Protein AF-A0A9J7LN53-F1 (afdb_monomer_lite)

Organism: Branchiostoma floridae (NCBI:txid7739)

InterPro domains:
  IPR006917 SOUL heme-binding protein [PF04832] (27-201)
  IPR006917 SOUL heme-binding protein [PF04832] (215-385)
  IPR006917 SOUL heme-binding protein [PTHR11220] (207-385)
  IPR011256 Regulatory factor, effector binding domain superfamily [G3DSA:3.20.80.10] (26-212)
  IPR011256 Regulatory factor, effector binding domain superfamily [G3DSA:3.20.80.10] (214-391)
  IPR011256 Regulatory factor, effector binding domain superfamily [SSF55136] (23-202)
  IPR011256 Regulatory factor, effector binding domain superfamily [SSF55136] (213-385)

pLDDT: mean 87.82, std 12.93, range [29.88, 98.69]

Foldseek 3Di:
DDDDDPPPDDPLDDDQQQDPVRLCVVFPDFDWDFPDDDVSWTWIFGAWFKKKKFKDWFFFQQDDDPGNVLVVVLQCQQFQVSDHFDFGDDWKKKFALVSLPDGDGGTIIMIIGGGGPVQGPPHGHHPDPRIGMDTGRGFTWIKRKDAADPDDRSVVVSSNLVVVVVVCVVVVQAFDNGIKMKIWGDDPPDDRRNTMIMIITTRPPPPLPDPPFPHADFRWDFPDDDPQWTKTWTAKFKKKKFKDKDLFPVVRQVVGVVLVVVQLCQQFPVSHHFDFGFWFKKKWFPDADPPNITTIMTITTGDPVCPVPPGHGPDPRMGMDTGHIFIWTKDKDDDDPTVVVLVVSVVSSVVVCVVVVFAWDRRIKMKTWRDDPPDHDPTIIMIIITGDPDPD

Radius of gyration: 25.48 Å; chains: 1; bounding box: 59×55×87 Å

Sequence (392 aa):
MRATGLYHRSILSEKIVDPVSEKCKRIECPAYKTIKEHDGFEERRIFPGTWVCKKSTGCSATQTSAAFMSLFYYISGSNSKNVKIDMTAPVIRKVRPADLDREGCDKEIKTCFWLPEKHQEDPPQPTEDGVFLYKSRGPVAYVLTYSGGEMGRDEEFVQRAKEFMSKLDGQGLKYKREYVKSVGYDGPGVPDSERVREIWLIKPEESQQPDWCNLECPGFDTESTTDDYEVRKYESTKWVSTKISSANYGIASMRGFWKLFAYIGGANEDGVKIEMTQPVLIKIPEETTWWFWKEYTVSFMLPREHWDNPPMPTNDDVYIDNMPAMTAYVKVYGGWANGWNTNSHRQGVEQKLAEEGRSFEDSFYFSAAYNAPFEMTNRRNEVWVLESNGRK

Structure (mmCIF, N/CA/C/O backbone):
data_AF-A0A9J7LN53-F1
#
_entry.id   AF-A0A9J7LN53-F1
#
loop_
_atom_site.group_PDB
_atom_site.id
_atom_site.type_symbol
_atom_site.label_atom_id
_atom_site.label_alt_id
_atom_site.label_comp_id
_atom_site.label_asym_id
_atom_site.label_entity_id
_atom_site.label_seq_id
_atom_site.pdbx_PDB_ins_code
_atom_site.Cartn_x
_atom_site.Cartn_y
_atom_site.Cartn_z
_atom_site.occupancy
_atom_site.B_iso_or_equiv
_atom_site.auth_seq_id
_atom_site.auth_comp_id
_atom_site.auth_asym_id
_atom_site.auth_atom_id
_atom_site.pdbx_PDB_model_num
ATOM 1 N N . MET A 1 1 ? -18.765 31.670 -47.401 1.00 35.34 1 MET A N 1
ATOM 2 C CA . MET A 1 1 ? -17.911 30.510 -47.734 1.00 35.34 1 MET A CA 1
ATOM 3 C C . MET A 1 1 ? -17.234 30.034 -46.459 1.00 35.34 1 MET A C 1
ATOM 5 O O . MET A 1 1 ? -16.837 30.859 -45.654 1.00 35.34 1 MET A O 1
ATOM 9 N N . ARG A 1 2 ? -17.258 28.711 -46.285 1.00 33.81 2 ARG A N 1
ATOM 10 C CA . ARG A 1 2 ? -16.854 27.842 -45.166 1.00 33.81 2 ARG A CA 1
ATOM 11 C C . ARG A 1 2 ? -15.821 28.379 -44.160 1.00 33.81 2 ARG A C 1
ATOM 13 O O . ARG A 1 2 ? -14.689 28.671 -44.521 1.00 33.81 2 ARG A O 1
ATOM 20 N N . ALA A 1 3 ? -16.218 28.350 -42.886 1.00 31.81 3 ALA A N 1
ATOM 21 C CA . ALA A 1 3 ? -15.323 28.288 -41.739 1.00 31.81 3 ALA A CA 1
ATOM 22 C C . ALA A 1 3 ? -14.626 26.916 -41.709 1.00 31.81 3 ALA A C 1
ATOM 24 O O . ALA A 1 3 ? -15.285 25.875 -41.710 1.00 31.81 3 ALA A O 1
ATOM 25 N N . THR A 1 4 ? -13.298 26.912 -41.715 1.00 36.56 4 THR A N 1
ATOM 26 C CA . THR A 1 4 ? -12.462 25.724 -41.523 1.00 36.56 4 THR A CA 1
ATOM 27 C C . THR A 1 4 ? -12.361 25.418 -40.032 1.00 36.56 4 THR A C 1
ATOM 29 O O . THR A 1 4 ? -11.499 25.949 -39.337 1.00 36.56 4 THR A O 1
ATOM 32 N N . GLY A 1 5 ? -13.266 24.575 -39.532 1.00 33.75 5 GLY A N 1
ATOM 33 C CA . GLY A 1 5 ? -13.099 23.922 -38.238 1.00 33.75 5 GLY A CA 1
ATOM 34 C C . GLY A 1 5 ? -12.007 22.861 -38.345 1.00 33.75 5 GLY A C 1
ATOM 35 O O . GLY A 1 5 ? -12.202 21.835 -38.995 1.00 33.75 5 GLY A O 1
ATOM 36 N N . LEU A 1 6 ? -10.851 23.116 -37.734 1.00 35.72 6 LEU A N 1
ATOM 37 C CA . LEU A 1 6 ? -9.850 22.090 -37.457 1.00 35.72 6 LEU A CA 1
ATOM 38 C C . LEU A 1 6 ? -10.443 21.152 -36.399 1.00 35.72 6 LEU A C 1
ATOM 40 O O . LEU A 1 6 ? -10.500 21.491 -35.219 1.00 35.72 6 LEU A O 1
ATOM 44 N N . TYR A 1 7 ? -10.933 19.990 -36.826 1.00 35.47 7 TYR A N 1
ATOM 45 C CA . TYR A 1 7 ? -11.257 18.897 -35.915 1.00 35.47 7 TYR A CA 1
ATOM 46 C C . TYR A 1 7 ? -9.950 18.416 -35.281 1.00 35.47 7 TYR A C 1
ATOM 48 O O . TYR A 1 7 ? -9.153 17.743 -35.933 1.00 35.47 7 TYR A O 1
ATOM 56 N N . HIS A 1 8 ? -9.711 18.770 -34.020 1.00 42.41 8 HIS A N 1
ATOM 57 C CA . HIS A 1 8 ? -8.644 18.159 -33.238 1.00 42.41 8 HIS A CA 1
ATOM 58 C C . HIS A 1 8 ? -9.072 16.716 -32.940 1.00 42.41 8 HIS A C 1
ATOM 60 O O . HIS A 1 8 ? -9.954 16.466 -32.117 1.00 42.41 8 HIS A O 1
ATOM 66 N N . ARG A 1 9 ? -8.545 15.763 -33.712 1.00 49.88 9 ARG A N 1
ATOM 67 C CA . ARG A 1 9 ? -8.791 14.333 -33.512 1.00 49.88 9 ARG A CA 1
ATOM 68 C C . ARG A 1 9 ? -8.020 13.927 -32.256 1.00 49.88 9 ARG A C 1
ATOM 70 O O . ARG A 1 9 ? -6.805 14.075 -32.237 1.00 49.88 9 ARG A O 1
ATOM 77 N N . SER A 1 10 ? -8.721 13.489 -31.209 1.00 55.09 10 SER A N 1
ATOM 78 C CA . SER A 1 10 ? -8.069 13.052 -29.967 1.00 55.09 10 SER A CA 1
ATOM 79 C C . SER A 1 10 ? -7.094 11.918 -30.270 1.00 55.09 10 SER A C 1
ATOM 81 O O . SER A 1 10 ? -7.477 10.930 -30.898 1.00 55.09 10 SER A O 1
ATOM 83 N N . ILE A 1 11 ? -5.850 12.053 -29.810 1.00 63.91 11 ILE A N 1
ATOM 84 C CA . ILE A 1 11 ? -4.816 11.024 -29.988 1.00 63.91 11 ILE A CA 1
ATOM 85 C C . ILE A 1 11 ? -4.993 9.857 -29.009 1.00 63.91 11 ILE A C 1
ATOM 87 O O . ILE A 1 11 ? -4.294 8.858 -29.101 1.00 63.91 11 ILE A O 1
ATOM 91 N N . LEU A 1 12 ? -5.952 9.932 -28.081 1.00 59.44 12 LEU A N 1
ATOM 92 C CA . LEU A 1 12 ? -6.197 8.899 -27.069 1.00 59.44 12 LEU A CA 1
ATOM 93 C C . LEU A 1 12 ? -6.731 7.576 -27.647 1.00 59.44 12 LEU A C 1
ATOM 95 O O . LEU A 1 12 ? -6.686 6.564 -26.955 1.00 59.44 12 LEU A O 1
ATOM 99 N N . SER A 1 13 ? -7.241 7.565 -28.884 1.00 58.22 13 SER A N 1
ATOM 100 C CA . SER A 1 13 ? -7.798 6.366 -29.519 1.00 58.22 13 SER A CA 1
ATOM 101 C C . SER A 1 13 ? -6.908 5.863 -30.656 1.00 58.22 13 SER A C 1
ATOM 103 O O . SER A 1 13 ? -7.073 6.263 -31.811 1.00 58.22 13 SER A O 1
ATOM 105 N N . GLU A 1 14 ? -6.000 4.945 -30.343 1.00 65.00 14 GLU A N 1
ATOM 106 C CA . GLU A 1 14 ? -5.187 4.242 -31.336 1.00 65.00 14 GLU A CA 1
ATOM 107 C C . GLU A 1 14 ? -5.197 2.734 -31.095 1.00 65.00 14 GLU A C 1
ATOM 109 O O . GLU A 1 14 ? -5.513 2.243 -30.010 1.00 65.00 14 GLU A O 1
ATOM 114 N N . LYS A 1 15 ? -4.884 1.975 -32.147 1.00 70.69 15 LYS A N 1
ATOM 115 C CA . LYS A 1 15 ? -4.800 0.520 -32.070 1.00 70.69 15 LYS A CA 1
ATOM 116 C C . LYS A 1 15 ? -3.584 0.135 -31.226 1.00 70.69 15 LYS A C 1
ATOM 118 O O . LYS A 1 15 ? -2.456 0.403 -31.621 1.00 70.69 15 LYS A O 1
ATOM 123 N N . ILE A 1 16 ? -3.818 -0.553 -30.113 1.00 80.88 16 ILE A N 1
ATOM 124 C CA . ILE A 1 16 ? -2.745 -1.096 -29.276 1.00 80.88 16 ILE A CA 1
ATOM 125 C C . ILE A 1 16 ? -2.108 -2.283 -30.010 1.00 80.88 16 ILE A C 1
ATOM 127 O O . ILE A 1 16 ? -2.759 -3.295 -30.287 1.00 80.88 16 ILE A O 1
ATOM 131 N N . VAL A 1 17 ? -0.833 -2.136 -30.355 1.00 77.62 17 VAL A N 1
ATOM 132 C CA . VAL A 1 17 ? -0.005 -3.171 -30.977 1.00 77.62 17 VAL A CA 1
ATOM 133 C C . VAL A 1 17 ? 0.626 -3.962 -29.838 1.00 77.62 17 VAL A C 1
ATOM 135 O O . VAL A 1 17 ? 1.479 -3.423 -29.159 1.00 77.62 17 VAL A O 1
ATOM 138 N N . ASP A 1 18 ? 0.198 -5.208 -29.613 1.00 80.38 18 ASP A N 1
ATOM 139 C CA . ASP A 1 18 ? 0.663 -6.092 -28.521 1.00 80.38 18 ASP A CA 1
ATOM 140 C C . ASP A 1 18 ? 0.228 -5.676 -27.091 1.00 80.38 18 ASP A C 1
ATOM 142 O O . ASP A 1 18 ? 1.028 -5.154 -26.315 1.00 80.38 18 ASP A O 1
ATOM 146 N N . PRO A 1 19 ? -1.038 -5.922 -26.699 1.00 87.12 19 PRO A N 1
ATOM 147 C CA . PRO A 1 19 ? -1.568 -5.539 -25.389 1.00 87.12 19 PRO A CA 1
ATOM 148 C C . PRO A 1 19 ? -0.692 -5.978 -24.209 1.00 87.12 19 PRO A C 1
ATOM 150 O O . PRO A 1 19 ? -0.125 -7.073 -24.208 1.00 87.12 19 PRO A O 1
ATOM 153 N N . VAL A 1 20 ? -0.648 -5.160 -23.151 1.00 90.69 20 VAL A N 1
ATOM 154 C CA . VAL A 1 20 ? 0.135 -5.447 -21.933 1.00 90.69 20 VAL A CA 1
ATOM 155 C C . VAL A 1 20 ? -0.192 -6.827 -21.354 1.00 90.69 20 VAL A C 1
ATOM 157 O O . VAL A 1 20 ? 0.715 -7.533 -20.926 1.00 90.69 20 VAL A O 1
ATOM 160 N N . SER A 1 21 ? -1.455 -7.258 -21.408 1.00 87.38 21 SER A N 1
ATOM 161 C CA . SER A 1 21 ? -1.883 -8.594 -20.972 1.00 87.38 21 SER A CA 1
ATOM 162 C C . SER A 1 21 ? -1.197 -9.741 -21.727 1.00 87.38 21 SER A C 1
ATOM 164 O O . SER A 1 21 ? -0.860 -10.749 -21.115 1.00 87.38 21 SER A O 1
ATOM 166 N N . GLU A 1 22 ? -0.947 -9.603 -23.031 1.00 90.00 22 GLU A N 1
ATOM 167 C CA . GLU A 1 22 ? -0.221 -10.604 -23.824 1.00 90.00 22 GLU A CA 1
ATOM 168 C C . GLU A 1 22 ? 1.289 -10.506 -23.611 1.00 90.00 22 GLU A C 1
ATOM 170 O O . GLU A 1 22 ? 1.983 -11.523 -23.527 1.00 90.00 22 GLU A O 1
ATOM 175 N N . LYS A 1 23 ? 1.811 -9.285 -23.475 1.00 89.69 23 LYS A N 1
ATOM 176 C CA . LYS A 1 23 ? 3.234 -9.048 -23.229 1.00 89.69 23 LYS A CA 1
ATOM 177 C C . LYS A 1 23 ? 3.680 -9.612 -21.882 1.00 89.69 23 LYS A C 1
ATOM 179 O O . LYS A 1 23 ? 4.701 -10.294 -21.818 1.00 89.69 23 LYS A O 1
ATOM 184 N N . CYS A 1 24 ? 2.874 -9.423 -20.843 1.00 92.06 24 CYS A N 1
ATOM 185 C CA . CYS A 1 24 ? 3.153 -9.916 -19.497 1.00 92.06 24 CYS A CA 1
ATOM 186 C C . CYS A 1 24 ? 3.037 -11.446 -19.347 1.00 92.06 24 CYS A C 1
ATOM 188 O O . CYS A 1 24 ? 3.348 -11.983 -18.291 1.00 92.06 24 CYS A O 1
ATOM 190 N N . LYS A 1 25 ? 2.653 -12.177 -20.408 1.00 91.19 25 LYS A N 1
ATOM 191 C CA . LYS A 1 25 ? 2.827 -13.642 -20.479 1.00 91.19 25 LYS A CA 1
ATOM 192 C C . LYS A 1 25 ? 4.251 -14.053 -20.865 1.00 91.19 25 LYS A C 1
ATOM 194 O O . LYS A 1 25 ? 4.625 -15.203 -20.669 1.00 91.19 25 LYS A O 1
ATOM 199 N N . ARG A 1 26 ? 5.023 -13.146 -21.478 1.00 91.69 26 ARG A N 1
ATOM 200 C CA . ARG A 1 26 ? 6.372 -13.404 -22.020 1.00 91.69 26 ARG A CA 1
ATOM 201 C C . ARG A 1 26 ? 7.488 -12.792 -21.179 1.00 91.69 26 ARG A C 1
ATOM 203 O O . ARG A 1 26 ? 8.620 -13.257 -21.252 1.00 91.69 26 ARG A O 1
ATOM 210 N N . ILE A 1 27 ? 7.180 -11.747 -20.419 1.00 92.50 27 ILE A N 1
ATOM 211 C CA . ILE A 1 27 ? 8.081 -11.106 -19.465 1.00 92.50 27 ILE A CA 1
ATOM 212 C C . ILE A 1 27 ? 7.314 -10.866 -18.172 1.00 92.50 27 ILE A C 1
ATOM 214 O O . ILE A 1 27 ? 6.129 -10.544 -18.216 1.00 92.50 27 ILE A O 1
ATOM 218 N N . GLU A 1 28 ? 7.970 -11.036 -17.031 1.00 95.25 28 GLU A N 1
ATOM 219 C CA . GLU A 1 28 ? 7.301 -10.838 -15.752 1.00 95.25 28 GLU A CA 1
ATOM 220 C C . GLU A 1 28 ? 6.900 -9.369 -15.564 1.00 95.25 28 GLU A C 1
ATOM 222 O O . GLU A 1 28 ? 7.672 -8.460 -15.886 1.00 95.25 28 GLU A O 1
ATOM 227 N N . CYS A 1 29 ? 5.693 -9.159 -15.039 1.00 95.50 29 CYS A N 1
ATOM 228 C CA . CYS A 1 29 ? 5.101 -7.856 -14.778 1.00 95.50 29 CYS A CA 1
ATOM 229 C C . CYS A 1 29 ? 4.449 -7.814 -13.394 1.00 95.50 29 CYS A C 1
ATOM 231 O O . CYS A 1 29 ? 4.006 -8.857 -12.910 1.00 95.50 29 CYS A O 1
ATOM 233 N N . PRO A 1 30 ? 4.269 -6.619 -12.799 1.00 94.44 30 PRO A N 1
ATOM 234 C CA . PRO A 1 30 ? 3.370 -6.470 -11.666 1.00 94.44 30 PRO A CA 1
ATOM 235 C C . PRO A 1 30 ? 1.952 -6.888 -12.070 1.00 94.44 30 PRO A C 1
ATOM 237 O O . PRO A 1 30 ? 1.407 -6.400 -13.067 1.00 94.44 30 PRO A O 1
ATOM 240 N N . ALA A 1 31 ? 1.355 -7.777 -11.279 1.00 90.06 31 ALA A N 1
ATOM 241 C CA . ALA A 1 31 ? -0.037 -8.165 -11.445 1.00 90.06 31 ALA A CA 1
ATOM 242 C C . ALA A 1 31 ? -0.969 -6.961 -11.227 1.00 90.06 31 ALA A C 1
ATOM 244 O O . ALA A 1 31 ? -0.657 -6.018 -10.493 1.00 90.06 31 ALA A O 1
ATOM 245 N N . TYR A 1 32 ? -2.127 -6.985 -11.880 1.00 93.50 32 TYR A N 1
ATOM 246 C CA . TYR A 1 32 ? -3.158 -5.972 -11.700 1.00 93.50 32 TYR A CA 1
ATOM 247 C C . TYR A 1 32 ? -4.553 -6.556 -11.909 1.00 93.50 32 TYR A C 1
ATOM 249 O O . TYR A 1 32 ? -4.729 -7.577 -12.573 1.00 93.50 32 TYR A O 1
ATOM 257 N N . LYS A 1 33 ? -5.555 -5.854 -11.380 1.00 88.31 33 LYS A N 1
ATOM 258 C CA . LYS A 1 33 ? -6.977 -6.106 -11.625 1.00 88.31 33 LYS A CA 1
ATOM 259 C C . LYS A 1 33 ? -7.622 -4.847 -12.195 1.00 88.31 33 LYS A C 1
ATOM 261 O O . LYS A 1 33 ? -7.527 -3.780 -11.585 1.00 88.31 33 LYS A O 1
ATOM 266 N N . THR A 1 34 ? -8.296 -4.958 -13.336 1.00 90.56 34 THR A N 1
ATOM 267 C CA . THR A 1 34 ? -9.123 -3.865 -13.867 1.00 90.56 34 THR A CA 1
ATOM 268 C C . THR A 1 34 ? -10.363 -3.709 -12.985 1.00 90.56 34 THR A C 1
ATOM 270 O O . THR A 1 34 ? -11.106 -4.663 -12.760 1.00 90.56 34 THR A O 1
ATOM 273 N N . ILE A 1 35 ? -10.540 -2.512 -12.427 1.00 90.38 35 ILE A N 1
ATOM 274 C CA . ILE A 1 35 ? -11.685 -2.127 -11.592 1.00 90.38 35 ILE A CA 1
ATOM 275 C C . ILE A 1 35 ? -12.820 -1.643 -12.488 1.00 90.38 35 ILE A C 1
ATOM 277 O O . ILE A 1 35 ? -13.973 -2.024 -12.295 1.00 90.38 35 ILE A O 1
ATOM 281 N N . LYS A 1 36 ? -12.493 -0.777 -13.452 1.00 90.12 36 LYS A N 1
ATOM 282 C CA . LYS A 1 36 ? -13.475 -0.141 -14.323 1.00 90.12 36 LYS A CA 1
ATOM 283 C C . LYS A 1 36 ? -12.860 0.224 -15.665 1.00 90.12 36 LYS A C 1
ATOM 285 O O . LYS A 1 36 ? -11.775 0.795 -15.721 1.00 90.12 36 LYS A O 1
ATOM 290 N N . GLU A 1 37 ? -13.584 -0.056 -16.739 1.00 93.50 37 GLU A N 1
ATOM 291 C CA . GLU A 1 37 ? -13.250 0.448 -18.068 1.00 93.50 37 GLU A CA 1
ATOM 292 C C . GLU A 1 37 ? -13.911 1.811 -18.285 1.00 93.50 37 GLU A C 1
ATOM 294 O O . GLU A 1 37 ? -15.090 2.015 -17.979 1.00 93.50 37 GLU A O 1
ATOM 299 N N . HIS A 1 38 ? -13.136 2.755 -18.804 1.00 92.25 38 HIS A N 1
ATOM 300 C CA . HIS A 1 38 ? -13.616 4.046 -19.267 1.00 92.25 38 HIS A CA 1
ATOM 301 C C . HIS A 1 38 ? -13.418 4.130 -20.778 1.00 92.25 38 HIS A C 1
ATOM 303 O O . HIS A 1 38 ? -12.642 3.385 -21.374 1.00 92.25 38 HIS A O 1
ATOM 309 N N . ASP A 1 39 ? -14.090 5.085 -21.414 1.00 88.81 39 ASP A N 1
ATOM 310 C CA . ASP A 1 39 ? -13.802 5.397 -22.808 1.00 88.81 39 ASP A CA 1
ATOM 311 C C . ASP A 1 39 ? -12.325 5.822 -22.958 1.00 88.81 39 ASP A C 1
ATOM 313 O O . ASP A 1 39 ? -11.923 6.894 -22.498 1.00 88.81 39 ASP A O 1
ATOM 317 N N . GLY A 1 40 ? -11.505 4.970 -23.578 1.00 87.69 40 GLY A N 1
ATOM 318 C CA . GLY A 1 40 ? -10.098 5.228 -23.898 1.00 87.69 40 GLY A CA 1
ATOM 319 C C . GLY A 1 40 ? -9.084 5.095 -22.752 1.00 87.69 40 GLY A C 1
ATOM 320 O O . GLY A 1 40 ? -7.935 5.468 -22.957 1.00 87.69 40 GLY A O 1
ATOM 321 N N . PHE A 1 41 ? -9.459 4.610 -21.564 1.00 94.81 41 PHE A N 1
ATOM 322 C CA . PHE A 1 41 ? -8.514 4.287 -20.480 1.00 94.81 41 PHE A CA 1
ATOM 323 C C . PHE A 1 41 ? -9.136 3.317 -19.466 1.00 94.81 41 PHE A C 1
ATOM 325 O O . PHE A 1 41 ? -10.345 3.103 -19.455 1.00 94.81 41 PHE A O 1
ATOM 332 N N . GLU A 1 42 ? -8.323 2.761 -18.573 1.00 95.69 42 GLU A N 1
ATOM 333 C CA . GLU A 1 42 ? -8.780 1.835 -17.532 1.00 95.69 42 GLU A CA 1
ATOM 334 C C . GLU A 1 42 ? -8.483 2.363 -16.127 1.00 95.69 42 GLU A C 1
ATOM 336 O O . GLU A 1 42 ? -7.450 2.980 -15.889 1.00 95.69 42 GLU A O 1
ATOM 341 N N . GLU A 1 43 ? -9.356 2.082 -15.166 1.00 95.19 43 GLU A N 1
ATOM 342 C CA . GLU A 1 43 ? -9.050 2.155 -13.739 1.00 95.19 43 GLU A CA 1
ATOM 343 C C . GLU A 1 43 ? -8.570 0.771 -13.282 1.00 95.19 43 GLU A C 1
ATOM 345 O O . GLU A 1 43 ? -9.317 -0.207 -13.358 1.00 95.19 43 GLU A O 1
ATOM 350 N N . ARG A 1 44 ? -7.321 0.669 -12.818 1.00 95.12 44 ARG A N 1
ATOM 351 C CA . ARG A 1 44 ? -6.680 -0.595 -12.419 1.00 95.12 44 ARG A CA 1
ATOM 352 C C . ARG A 1 44 ? -6.178 -0.530 -10.978 1.00 95.12 44 ARG A C 1
ATOM 354 O O . ARG A 1 44 ? -5.550 0.452 -10.583 1.00 95.12 44 ARG A O 1
ATOM 361 N N . ARG A 1 45 ? -6.380 -1.603 -10.207 1.00 89.38 45 ARG A N 1
ATOM 362 C CA . ARG A 1 45 ? -5.619 -1.892 -8.980 1.00 89.38 45 ARG A CA 1
ATOM 363 C C . ARG A 1 45 ? -4.328 -2.582 -9.394 1.00 89.38 45 ARG A C 1
ATOM 365 O O . ARG A 1 45 ? -4.377 -3.717 -9.859 1.00 89.38 45 ARG A O 1
ATOM 372 N N . ILE A 1 46 ? -3.194 -1.913 -9.227 1.00 91.88 46 ILE A N 1
ATOM 373 C CA . ILE A 1 46 ? -1.879 -2.549 -9.369 1.00 91.88 46 ILE A CA 1
ATOM 374 C C . ILE A 1 46 ? -1.582 -3.280 -8.064 1.00 91.88 46 ILE A C 1
ATOM 376 O O . ILE A 1 46 ? -1.857 -2.729 -7.002 1.00 91.88 46 ILE A O 1
ATOM 380 N N . PHE A 1 47 ? -1.059 -4.500 -8.110 1.00 86.62 47 PHE A N 1
ATOM 381 C CA . PHE A 1 47 ? -0.797 -5.260 -6.889 1.00 86.62 47 PHE A CA 1
ATOM 382 C C . PHE A 1 47 ? 0.468 -4.759 -6.167 1.00 86.62 47 PHE A C 1
ATOM 384 O O . PHE A 1 47 ? 1.332 -4.122 -6.790 1.00 86.62 47 PHE A O 1
ATOM 391 N N . PRO A 1 48 ? 0.557 -4.949 -4.837 1.00 83.25 48 PRO A N 1
ATOM 392 C CA . PRO A 1 48 ? 1.745 -4.604 -4.067 1.00 83.25 48 PRO A CA 1
ATOM 393 C C . PRO A 1 48 ? 3.000 -5.320 -4.572 1.00 83.25 48 PRO A C 1
ATOM 395 O O . PRO A 1 48 ? 2.928 -6.362 -5.211 1.00 83.25 48 PRO A O 1
ATOM 398 N N . GLY A 1 49 ? 4.161 -4.751 -4.257 1.00 84.19 49 GLY A N 1
ATOM 399 C CA . GLY A 1 49 ? 5.444 -5.417 -4.467 1.00 84.19 49 GLY A CA 1
ATOM 400 C C . GLY A 1 49 ? 6.620 -4.461 -4.579 1.00 84.19 49 GLY A C 1
ATOM 401 O O . GLY A 1 49 ? 6.483 -3.233 -4.547 1.00 84.19 49 GLY A O 1
ATOM 402 N N . THR A 1 50 ? 7.804 -5.037 -4.672 1.00 90.38 50 THR A N 1
ATOM 403 C CA . THR A 1 50 ? 9.089 -4.375 -4.549 1.00 90.38 50 THR A CA 1
ATOM 404 C C . THR A 1 50 ? 9.619 -3.919 -5.903 1.00 90.38 50 THR A C 1
ATOM 406 O O . THR A 1 50 ? 9.717 -4.665 -6.874 1.00 90.38 50 THR A O 1
ATOM 409 N N . TRP A 1 51 ? 10.017 -2.653 -5.932 1.00 96.06 51 TRP A N 1
ATOM 410 C CA . TRP A 1 51 ? 10.709 -2.010 -7.036 1.00 96.06 51 TRP A CA 1
ATOM 411 C C . TRP A 1 51 ? 12.120 -1.635 -6.599 1.00 96.06 51 TRP A C 1
ATOM 413 O O . TRP A 1 51 ? 12.339 -1.286 -5.439 1.00 96.06 51 TRP A O 1
ATOM 423 N N . VAL A 1 52 ? 13.061 -1.595 -7.535 1.00 97.06 52 VAL A N 1
ATOM 424 C CA . VAL A 1 52 ? 14.357 -0.936 -7.331 1.00 97.06 52 VAL A CA 1
ATOM 425 C C . VAL A 1 52 ? 14.365 0.383 -8.089 1.00 97.06 52 VAL A C 1
ATOM 427 O O . VAL A 1 52 ? 14.012 0.437 -9.266 1.00 97.06 52 VAL A O 1
ATOM 430 N N . CYS A 1 53 ? 14.703 1.472 -7.403 1.00 95.00 53 CYS A N 1
ATOM 431 C CA . CYS A 1 53 ? 14.530 2.827 -7.908 1.00 95.00 53 CYS A CA 1
ATOM 432 C C . CYS A 1 53 ? 15.783 3.682 -7.729 1.00 95.00 53 CYS A C 1
ATOM 434 O O . CYS A 1 53 ? 16.552 3.498 -6.790 1.00 95.00 53 CYS A O 1
ATOM 436 N N . LYS A 1 54 ? 15.933 4.687 -8.594 1.00 93.56 54 LYS A N 1
ATOM 437 C CA . LYS A 1 54 ? 16.924 5.756 -8.443 1.00 93.56 54 LYS A CA 1
ATOM 438 C C . LYS A 1 54 ? 16.367 7.082 -8.944 1.00 93.56 54 LYS A C 1
ATOM 440 O O . LYS A 1 54 ? 15.642 7.137 -9.943 1.00 93.56 54 LYS A O 1
ATOM 445 N N . LYS A 1 55 ? 16.695 8.157 -8.228 1.00 92.00 55 LYS A N 1
ATOM 446 C CA . LYS A 1 55 ? 16.445 9.530 -8.674 1.00 92.00 55 LYS A CA 1
ATOM 447 C C . LYS A 1 55 ? 17.605 10.015 -9.538 1.00 92.00 55 LYS A C 1
ATOM 449 O O . LYS A 1 55 ? 18.762 9.715 -9.261 1.00 92.00 55 LYS A O 1
ATOM 454 N N . SER A 1 56 ? 17.283 10.775 -10.570 1.00 92.06 56 SER A N 1
ATOM 455 C CA . SER A 1 56 ? 18.252 11.420 -11.452 1.00 92.06 56 SER A CA 1
ATOM 456 C C . SER A 1 56 ? 17.702 12.737 -11.962 1.00 92.06 56 SER A C 1
ATOM 458 O O . SER A 1 56 ? 16.498 12.978 -11.898 1.00 92.06 56 SER A O 1
ATOM 460 N N . THR A 1 57 ? 18.587 13.537 -12.528 1.00 91.25 57 THR A N 1
ATOM 461 C CA . THR A 1 57 ? 18.244 14.768 -13.223 1.00 91.25 57 THR A CA 1
ATOM 462 C C . THR A 1 57 ? 18.352 14.536 -14.733 1.00 91.25 57 THR A C 1
ATOM 464 O O . THR A 1 57 ? 19.287 13.863 -15.172 1.00 91.25 57 THR A O 1
ATOM 467 N N . GLY A 1 58 ? 17.402 15.028 -15.532 1.00 87.38 58 GLY A N 1
ATOM 468 C CA . GLY A 1 58 ? 17.436 14.856 -16.988 1.00 87.38 58 GLY A CA 1
ATOM 469 C C . GLY A 1 58 ? 16.483 15.762 -17.768 1.00 87.38 58 GLY A C 1
ATOM 470 O O . GLY A 1 58 ? 15.761 16.574 -17.196 1.00 87.38 58 GLY A O 1
ATOM 471 N N . CYS A 1 59 ? 16.489 15.613 -19.095 1.00 87.56 59 CYS A N 1
ATOM 472 C CA . CYS A 1 59 ? 15.695 16.438 -20.019 1.00 87.56 59 CYS A CA 1
ATOM 473 C C . CYS A 1 59 ? 14.259 15.937 -20.212 1.00 87.56 59 CYS A C 1
ATOM 475 O O . CYS A 1 59 ? 13.342 16.730 -20.417 1.00 87.56 59 CYS A O 1
ATOM 477 N N . SER A 1 60 ? 14.058 14.618 -20.161 1.00 82.50 60 SER A N 1
ATOM 478 C CA . SER A 1 60 ? 12.793 13.988 -20.537 1.00 82.50 60 SER A CA 1
ATOM 479 C C . SER A 1 60 ? 12.565 12.676 -19.791 1.00 82.50 60 SER A C 1
ATOM 481 O O . SER A 1 60 ? 13.486 11.880 -19.594 1.00 82.50 60 SER A O 1
ATOM 483 N N . ALA A 1 61 ? 11.303 12.424 -19.435 1.00 79.94 61 ALA A N 1
ATOM 484 C CA . ALA A 1 61 ? 10.852 11.179 -18.819 1.00 79.94 61 ALA A CA 1
ATOM 485 C C . ALA A 1 61 ? 10.723 10.010 -19.813 1.00 79.94 61 ALA A C 1
ATOM 487 O O . ALA A 1 61 ? 10.378 8.910 -19.395 1.00 79.94 61 ALA A O 1
ATOM 488 N N . THR A 1 62 ? 10.995 10.211 -21.104 1.00 75.50 62 THR A N 1
ATOM 489 C CA . THR A 1 62 ? 10.936 9.155 -22.131 1.00 75.50 62 THR A CA 1
ATOM 490 C C . THR A 1 62 ? 12.321 8.682 -22.583 1.00 75.50 62 THR A C 1
ATOM 492 O O . THR A 1 62 ? 12.439 7.701 -23.323 1.00 75.50 62 THR A O 1
ATOM 495 N N . GLN A 1 63 ? 13.382 9.338 -22.106 1.00 77.38 63 GLN A N 1
ATOM 496 C CA . GLN A 1 63 ? 14.765 9.044 -22.470 1.00 77.38 63 GLN A CA 1
ATOM 497 C C . GLN A 1 63 ? 15.457 8.109 -21.466 1.00 77.38 63 GLN A C 1
ATOM 499 O O . GLN A 1 63 ? 15.065 7.964 -20.301 1.00 77.38 63 GLN A O 1
ATOM 504 N N . THR A 1 64 ? 16.514 7.443 -21.934 1.00 73.69 64 THR A N 1
ATOM 505 C CA . THR A 1 64 ? 17.416 6.670 -21.075 1.00 73.69 64 THR A CA 1
ATOM 506 C C . THR A 1 64 ? 18.213 7.630 -20.197 1.00 73.69 64 THR A C 1
ATOM 508 O O . THR A 1 64 ? 18.759 8.612 -20.691 1.00 73.69 64 THR A O 1
ATOM 511 N N . SER A 1 65 ? 18.275 7.354 -18.897 1.00 76.62 65 SER A N 1
ATOM 512 C CA . SER A 1 65 ? 18.920 8.213 -17.901 1.00 76.62 65 SER A CA 1
ATOM 513 C C . SER A 1 65 ? 20.088 7.498 -17.223 1.00 76.62 65 SER A C 1
ATOM 515 O O . SER A 1 65 ? 20.177 6.270 -17.250 1.00 76.62 65 SER A O 1
ATOM 517 N N . ALA A 1 66 ? 20.951 8.255 -16.540 1.00 83.69 66 ALA A N 1
ATOM 518 C CA . ALA A 1 66 ? 21.967 7.679 -15.656 1.00 83.69 66 ALA A CA 1
ATOM 519 C C . ALA A 1 66 ? 21.347 6.730 -14.610 1.00 83.69 66 ALA A C 1
ATOM 521 O O . ALA A 1 66 ? 21.919 5.686 -14.312 1.00 83.69 66 ALA A O 1
ATOM 522 N N . ALA A 1 67 ? 20.131 7.035 -14.128 1.00 90.00 67 ALA A N 1
ATOM 523 C CA . ALA A 1 67 ? 19.395 6.141 -13.238 1.00 90.00 67 ALA A CA 1
ATOM 524 C C . ALA A 1 67 ? 19.116 4.776 -13.878 1.00 90.00 67 ALA A C 1
ATOM 526 O O . ALA A 1 67 ? 19.274 3.768 -13.203 1.00 90.00 67 ALA A O 1
ATOM 527 N N . PHE A 1 68 ? 18.758 4.716 -15.166 1.00 92.75 68 PHE A N 1
ATOM 528 C CA . PHE A 1 68 ? 18.559 3.435 -15.852 1.00 92.75 68 PHE A CA 1
ATOM 529 C C . PHE A 1 68 ? 19.818 2.561 -15.790 1.00 92.75 68 PHE A C 1
ATOM 531 O O . PHE A 1 68 ? 19.716 1.381 -15.474 1.00 92.75 68 PHE A O 1
ATOM 538 N N . MET A 1 69 ? 20.998 3.139 -16.038 1.00 92.94 69 MET A N 1
ATOM 539 C CA . MET A 1 69 ? 22.256 2.386 -16.006 1.00 92.94 69 MET A CA 1
ATOM 540 C C . MET A 1 69 ? 22.605 1.888 -14.602 1.00 92.94 69 MET A C 1
ATOM 542 O O . MET A 1 69 ? 22.979 0.729 -14.462 1.00 92.94 69 MET A O 1
ATOM 546 N N . SER A 1 70 ? 22.414 2.702 -13.560 1.00 95.69 70 SER A N 1
ATOM 547 C CA . SER A 1 70 ? 22.597 2.251 -12.170 1.00 95.69 70 SER A CA 1
ATOM 548 C C . SER A 1 70 ? 21.688 1.069 -11.820 1.00 95.69 70 SER A C 1
ATOM 550 O O . SER A 1 70 ? 22.128 0.083 -11.234 1.00 95.69 70 SER A O 1
ATOM 552 N N . LEU A 1 71 ? 20.412 1.130 -12.220 1.00 96.81 71 LEU A N 1
ATOM 553 C CA . LEU A 1 71 ? 19.469 0.030 -11.994 1.00 96.81 71 LEU A CA 1
ATOM 554 C C . LEU A 1 71 ? 19.827 -1.209 -12.826 1.00 96.81 71 LEU A C 1
ATOM 556 O O . LEU A 1 71 ? 19.685 -2.332 -12.348 1.00 96.81 71 LEU A O 1
ATOM 560 N N . PHE A 1 72 ? 20.340 -1.014 -14.042 1.00 95.44 72 PHE A N 1
ATOM 561 C CA . PHE A 1 72 ? 20.843 -2.098 -14.880 1.00 95.44 72 PHE A CA 1
ATOM 562 C C . PHE A 1 72 ? 22.060 -2.798 -14.252 1.00 95.44 72 PHE A C 1
ATOM 564 O O . PHE A 1 72 ? 22.122 -4.028 -14.248 1.00 95.44 72 PHE A O 1
ATOM 571 N N . TYR A 1 73 ? 23.005 -2.052 -13.670 1.00 97.06 73 TYR A N 1
ATOM 572 C CA . TYR A 1 73 ? 24.133 -2.641 -12.942 1.00 97.06 73 TYR A CA 1
ATOM 573 C C . TYR A 1 73 ? 23.675 -3.405 -11.700 1.00 97.06 73 TYR A C 1
ATOM 575 O O . TYR A 1 73 ? 24.144 -4.521 -11.471 1.00 97.06 73 TYR A O 1
ATOM 583 N N . TYR A 1 74 ? 22.707 -2.863 -10.956 1.00 97.94 74 TYR A N 1
ATOM 584 C CA . TYR A 1 74 ? 22.103 -3.552 -9.817 1.00 97.94 74 TYR A CA 1
ATOM 585 C C . TYR A 1 74 ? 21.565 -4.941 -10.202 1.00 97.94 74 TYR A C 1
ATOM 587 O O . TYR A 1 74 ? 21.957 -5.934 -9.584 1.00 97.94 74 TYR A O 1
ATOM 595 N N . ILE A 1 75 ? 20.743 -5.042 -11.256 1.00 97.19 75 ILE A N 1
ATOM 596 C CA . ILE A 1 75 ? 20.217 -6.343 -11.714 1.00 97.19 75 ILE A CA 1
ATOM 597 C C . ILE A 1 75 ? 21.289 -7.217 -12.384 1.00 97.19 75 ILE A C 1
ATOM 599 O O . ILE A 1 75 ? 21.146 -8.433 -12.448 1.00 97.19 75 ILE A O 1
ATOM 603 N N . SER A 1 76 ? 22.402 -6.633 -12.833 1.00 97.56 76 SER A N 1
ATOM 604 C CA . SER A 1 76 ? 23.524 -7.368 -13.435 1.00 97.56 76 SER A CA 1
ATOM 605 C C . SER A 1 76 ? 24.501 -7.966 -12.416 1.00 97.56 76 SER A C 1
ATOM 607 O O . SER A 1 76 ? 25.437 -8.660 -12.821 1.00 97.56 76 SER A O 1
ATOM 609 N N . GLY A 1 77 ? 24.296 -7.726 -11.117 1.00 96.81 77 GLY A N 1
ATOM 610 C CA . GLY A 1 77 ? 25.122 -8.284 -10.043 1.00 96.81 77 GLY A CA 1
ATOM 611 C C . GLY A 1 77 ? 25.782 -7.261 -9.125 1.00 96.81 77 GLY A C 1
ATOM 612 O O . GLY A 1 77 ? 26.392 -7.665 -8.143 1.00 96.81 77 GLY A O 1
ATOM 613 N N . SER A 1 78 ? 25.653 -5.955 -9.375 1.00 97.19 78 SER A N 1
ATOM 614 C CA . SER A 1 78 ? 26.146 -4.908 -8.464 1.00 97.19 78 SER A CA 1
ATOM 615 C C . SER A 1 78 ? 25.169 -4.685 -7.305 1.00 97.19 78 SER A C 1
ATOM 617 O O . SER A 1 78 ? 24.506 -3.654 -7.190 1.00 97.19 78 SER A O 1
ATOM 619 N N . ASN A 1 79 ? 25.036 -5.711 -6.471 1.00 97.94 79 ASN A N 1
ATOM 620 C CA . ASN A 1 79 ? 24.181 -5.741 -5.294 1.00 97.94 79 ASN A CA 1
ATOM 621 C C . ASN A 1 79 ? 24.847 -6.554 -4.175 1.00 97.94 79 ASN A C 1
ATOM 623 O O . ASN A 1 79 ? 25.820 -7.270 -4.407 1.00 97.94 79 ASN A O 1
ATOM 627 N N . SER A 1 80 ? 24.320 -6.470 -2.954 1.00 97.31 80 SER A N 1
ATOM 628 C CA . SER A 1 80 ? 24.952 -7.031 -1.752 1.00 97.31 80 SER A CA 1
ATOM 629 C C . SER A 1 80 ? 25.168 -8.545 -1.786 1.00 97.31 80 SER A C 1
ATOM 631 O O . SER A 1 80 ? 25.964 -9.063 -1.005 1.00 97.31 80 SER A O 1
ATOM 633 N N . LYS A 1 81 ? 24.469 -9.260 -2.676 1.00 97.25 81 LYS A N 1
ATOM 634 C CA . LYS A 1 81 ? 24.575 -10.715 -2.840 1.00 97.25 81 LYS A CA 1
ATOM 635 C C . LYS A 1 81 ? 25.403 -11.115 -4.071 1.00 97.25 81 LYS A C 1
ATOM 637 O O . LYS A 1 81 ? 25.629 -12.302 -4.267 1.00 97.25 81 LYS A O 1
ATOM 642 N N . ASN A 1 82 ? 25.876 -10.162 -4.882 1.00 97.56 82 ASN A N 1
ATOM 643 C CA . ASN A 1 82 ? 26.578 -10.399 -6.152 1.00 97.56 82 ASN A CA 1
ATOM 644 C C . ASN A 1 82 ? 25.813 -11.321 -7.125 1.00 97.56 82 ASN A C 1
ATOM 646 O O . ASN A 1 82 ? 26.415 -12.111 -7.853 1.00 97.56 82 ASN A O 1
ATOM 650 N N . VAL A 1 83 ? 24.477 -11.253 -7.128 1.00 97.38 83 VAL A N 1
ATOM 651 C CA . VAL A 1 83 ? 23.623 -12.126 -7.954 1.00 97.38 83 VAL A CA 1
ATOM 652 C C . VAL A 1 83 ? 22.993 -11.369 -9.112 1.00 97.38 83 VAL A C 1
ATOM 654 O O . VAL A 1 83 ? 22.575 -10.223 -8.959 1.00 97.38 83 VAL A O 1
ATOM 657 N N . LYS A 1 84 ? 22.876 -12.027 -10.266 1.00 98.00 84 LYS A N 1
ATOM 658 C CA . LYS A 1 84 ? 22.081 -11.514 -11.385 1.00 98.00 84 LYS A CA 1
ATOM 659 C C . LYS A 1 84 ? 20.592 -11.701 -11.098 1.00 98.00 84 LYS A C 1
ATOM 661 O O . LYS A 1 84 ? 20.195 -12.745 -10.584 1.00 98.00 84 LYS A O 1
ATOM 666 N N . ILE A 1 85 ? 19.807 -10.690 -11.442 1.00 97.56 85 ILE A N 1
ATOM 667 C CA . ILE A 1 85 ? 18.352 -10.640 -11.312 1.00 97.56 85 ILE A CA 1
ATOM 668 C C . ILE A 1 85 ? 17.774 -10.578 -12.725 1.00 97.56 85 ILE A C 1
ATOM 670 O O . ILE A 1 85 ? 18.240 -9.790 -13.552 1.00 97.56 85 ILE A O 1
ATOM 674 N N . ASP A 1 86 ? 16.768 -11.407 -12.997 1.00 95.19 86 ASP A N 1
ATOM 675 C CA . ASP A 1 86 ? 16.111 -11.430 -14.300 1.00 95.19 86 ASP A CA 1
ATOM 676 C C . ASP A 1 86 ? 15.425 -10.090 -14.588 1.00 95.19 86 ASP A C 1
ATOM 678 O O . ASP A 1 86 ? 14.821 -9.463 -13.714 1.00 95.19 86 ASP A O 1
ATOM 682 N N . MET A 1 87 ? 15.547 -9.632 -15.832 1.00 92.38 87 MET A N 1
ATOM 683 C CA . MET A 1 87 ? 14.940 -8.378 -16.262 1.00 92.38 87 MET A CA 1
ATOM 684 C C . MET A 1 87 ? 13.432 -8.560 -16.442 1.00 92.38 87 MET A C 1
ATOM 686 O O . MET A 1 87 ? 12.983 -9.476 -17.128 1.00 92.38 87 MET A O 1
ATOM 690 N N . THR A 1 88 ? 12.66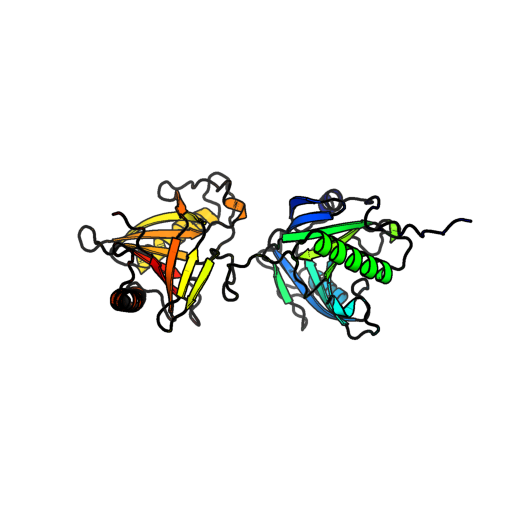5 -7.643 -15.865 1.00 95.19 88 THR A N 1
ATOM 691 C CA . THR A 1 88 ? 11.199 -7.619 -15.890 1.00 95.19 88 THR A CA 1
ATOM 692 C C . THR A 1 88 ? 10.691 -6.375 -16.624 1.00 95.19 88 THR A C 1
ATOM 694 O O . THR A 1 88 ? 11.465 -5.498 -17.026 1.00 95.19 88 THR A O 1
ATOM 697 N N . ALA A 1 89 ? 9.376 -6.279 -16.785 1.00 94.94 89 ALA A N 1
ATOM 698 C CA . ALA A 1 89 ? 8.689 -5.072 -17.219 1.00 94.94 89 ALA A CA 1
ATOM 699 C C . ALA A 1 89 ? 7.670 -4.625 -16.151 1.00 94.94 89 ALA A C 1
ATOM 701 O O . ALA A 1 89 ? 7.279 -5.414 -15.299 1.00 94.94 89 ALA A O 1
ATOM 702 N N . PRO A 1 90 ? 7.189 -3.373 -16.177 1.00 95.94 90 PRO A N 1
ATOM 703 C CA . PRO A 1 90 ? 7.675 -2.254 -16.973 1.00 95.94 90 PRO A CA 1
ATOM 704 C C . PRO A 1 90 ? 8.830 -1.495 -16.304 1.00 95.94 90 PRO A C 1
ATOM 706 O O . PRO A 1 90 ? 9.082 -1.598 -15.104 1.00 95.94 90 PRO A O 1
ATOM 709 N N . VAL A 1 91 ? 9.466 -0.617 -17.080 1.00 94.19 91 VAL A N 1
ATOM 710 C CA . VAL A 1 91 ? 10.273 0.484 -16.545 1.00 94.19 91 VAL A CA 1
ATOM 711 C C . VAL A 1 91 ? 9.371 1.692 -16.313 1.00 94.19 91 VAL A C 1
ATOM 713 O O . VAL A 1 91 ? 8.803 2.239 -17.262 1.00 94.19 91 VAL A O 1
ATOM 716 N N . ILE A 1 92 ? 9.288 2.150 -15.064 1.00 95.19 92 ILE A N 1
ATOM 717 C CA . ILE A 1 92 ? 8.490 3.320 -14.680 1.00 95.19 92 ILE A CA 1
ATOM 718 C C . ILE A 1 92 ? 9.393 4.534 -14.497 1.00 95.19 92 ILE A C 1
ATOM 720 O O . ILE A 1 92 ? 10.398 4.474 -13.788 1.00 95.19 92 ILE A O 1
ATOM 724 N N . ARG A 1 93 ? 8.998 5.666 -15.078 1.00 94.75 93 ARG A N 1
ATOM 725 C CA . ARG A 1 93 ? 9.613 6.979 -14.860 1.00 94.75 93 ARG A CA 1
ATOM 726 C C . ARG A 1 93 ? 8.568 7.957 -14.344 1.00 94.75 93 ARG A C 1
ATOM 728 O O . ARG A 1 93 ? 7.540 8.172 -14.976 1.00 94.75 93 ARG A O 1
ATOM 735 N N . LYS A 1 94 ? 8.832 8.542 -13.180 1.00 93.44 94 LYS A N 1
ATOM 736 C CA . LYS A 1 94 ? 7.982 9.540 -12.522 1.00 93.44 94 LYS A CA 1
ATOM 737 C C . LYS A 1 94 ? 8.548 10.940 -12.772 1.00 93.44 94 LYS A C 1
ATOM 739 O O . LYS A 1 94 ? 9.719 11.164 -12.468 1.00 93.44 94 LYS A O 1
ATOM 744 N N . VAL A 1 95 ? 7.705 11.856 -13.248 1.00 92.75 95 VAL A N 1
ATOM 745 C CA . VAL A 1 95 ? 8.016 13.278 -13.494 1.00 92.75 95 VAL A CA 1
ATOM 746 C C . VAL A 1 95 ? 6.917 14.171 -12.911 1.00 92.75 95 VAL A C 1
ATOM 748 O O . VAL A 1 95 ? 5.779 13.724 -12.762 1.00 92.75 95 VAL A O 1
ATOM 751 N N . ARG A 1 96 ? 7.234 15.418 -12.546 1.00 90.06 96 ARG A N 1
ATOM 752 C CA . ARG A 1 96 ? 6.230 16.380 -12.059 1.00 90.06 96 ARG A CA 1
ATOM 753 C C . ARG A 1 96 ? 5.403 16.926 -13.230 1.00 90.06 96 ARG A C 1
ATOM 755 O O . ARG A 1 96 ? 5.989 17.192 -14.277 1.00 90.06 96 ARG A O 1
ATOM 762 N N . PRO A 1 97 ? 4.091 17.188 -13.071 1.00 90.94 97 PRO A N 1
ATOM 763 C CA . PRO A 1 97 ? 3.294 17.756 -14.159 1.00 90.94 97 PRO A CA 1
ATOM 764 C C . PRO A 1 97 ? 3.817 19.120 -14.623 1.00 90.94 97 PRO A C 1
ATOM 766 O O . PRO A 1 97 ? 3.827 19.402 -15.814 1.00 90.94 97 PRO A O 1
ATOM 769 N N . ALA A 1 98 ? 4.343 19.928 -13.694 1.00 88.75 98 ALA A N 1
ATOM 770 C CA . ALA A 1 98 ? 4.960 21.220 -13.997 1.00 88.75 98 ALA A CA 1
ATOM 771 C C . ALA A 1 98 ? 6.223 21.121 -14.881 1.00 88.75 98 ALA A C 1
ATOM 773 O O . ALA A 1 98 ? 6.628 22.116 -15.469 1.00 88.75 98 ALA A O 1
ATOM 774 N N . ASP A 1 99 ? 6.845 19.940 -14.980 1.00 90.62 99 ASP A N 1
ATOM 775 C CA . ASP A 1 99 ? 8.043 19.704 -15.793 1.00 90.62 99 ASP A CA 1
ATOM 776 C C . ASP A 1 99 ? 7.719 19.145 -17.198 1.00 90.62 99 ASP A C 1
ATOM 778 O O . ASP A 1 99 ? 8.643 18.949 -17.991 1.00 90.62 99 ASP A O 1
ATOM 782 N N . LEU A 1 100 ? 6.441 18.879 -17.520 1.00 88.88 100 LEU A N 1
ATOM 783 C CA . LEU A 1 100 ? 6.038 18.307 -18.815 1.00 88.88 100 LEU A CA 1
ATOM 784 C C . LEU A 1 100 ? 6.392 19.242 -19.982 1.00 88.88 100 LEU A C 1
ATOM 786 O O . LEU A 1 100 ? 7.042 18.802 -20.919 1.00 88.88 100 LEU A O 1
ATOM 790 N N . ASP A 1 101 ? 6.068 20.534 -19.877 1.00 86.19 101 ASP A N 1
ATOM 791 C CA . ASP A 1 101 ? 6.406 21.541 -20.904 1.00 86.19 101 ASP A CA 1
ATOM 792 C C . ASP A 1 101 ? 7.664 22.338 -20.603 1.00 86.19 101 ASP A C 1
ATOM 794 O O . ASP A 1 101 ? 8.060 23.211 -21.373 1.00 86.19 101 ASP A O 1
ATOM 798 N N . ARG A 1 102 ? 8.257 22.120 -19.431 1.00 89.69 102 ARG A N 1
ATOM 799 C CA . ARG A 1 102 ? 9.371 22.946 -18.999 1.00 89.69 102 ARG A CA 1
ATOM 800 C C . ARG A 1 102 ? 10.582 22.636 -19.867 1.00 89.69 102 ARG A C 1
ATOM 802 O O . ARG A 1 102 ? 11.011 21.485 -19.945 1.00 89.69 102 ARG A O 1
ATOM 809 N N . GLU A 1 103 ? 11.162 23.653 -20.484 1.00 86.31 103 GLU A N 1
ATOM 810 C CA . GLU A 1 103 ? 12.455 23.512 -21.144 1.00 86.31 103 GLU A CA 1
ATOM 811 C C . GLU A 1 103 ? 13.574 23.299 -20.108 1.00 86.31 103 GLU A C 1
ATOM 813 O O . GLU A 1 103 ? 13.475 23.719 -18.950 1.00 86.31 103 GLU A O 1
ATOM 818 N N . GLY A 1 104 ? 14.656 22.639 -20.523 1.00 86.25 104 GLY A N 1
ATOM 819 C CA . GLY A 1 104 ? 15.829 22.391 -19.682 1.00 86.25 104 GLY A CA 1
ATOM 820 C C . GLY A 1 104 ? 15.991 20.941 -19.218 1.00 86.25 104 GLY A C 1
ATOM 821 O O . GLY A 1 104 ? 15.072 20.122 -19.266 1.00 86.25 104 GLY A O 1
ATOM 822 N N . CYS A 1 105 ? 17.214 20.625 -18.787 1.00 89.50 105 CYS A N 1
ATOM 823 C CA . CYS A 1 105 ? 17.661 19.269 -18.453 1.00 89.50 105 CYS A CA 1
ATOM 824 C C . CYS A 1 105 ? 17.881 19.029 -16.958 1.00 89.50 105 CYS A C 1
ATOM 826 O O . CYS A 1 105 ? 18.548 18.073 -16.574 1.00 89.50 105 CYS A O 1
ATOM 828 N N . ASP A 1 106 ? 17.313 19.888 -16.118 1.00 90.00 106 ASP A N 1
ATOM 829 C CA . ASP A 1 106 ? 17.383 19.850 -14.661 1.00 90.00 106 ASP A CA 1
ATOM 830 C C . ASP A 1 106 ? 16.111 19.250 -14.013 1.00 90.00 106 ASP A C 1
ATOM 832 O O . ASP A 1 106 ? 15.818 19.496 -12.844 1.00 90.00 106 ASP A O 1
ATOM 836 N N . LYS A 1 107 ? 15.319 18.462 -14.757 1.00 90.12 107 LYS A N 1
ATOM 837 C CA . LYS A 1 107 ? 14.077 17.853 -14.247 1.00 90.12 107 LYS A CA 1
ATOM 838 C C . LYS A 1 107 ? 14.399 16.664 -13.344 1.00 90.12 107 LYS A C 1
ATOM 840 O O . LYS A 1 107 ? 15.148 15.775 -13.749 1.00 90.12 107 LYS A O 1
ATOM 845 N N . GLU A 1 108 ? 13.797 16.605 -12.153 1.00 89.81 108 GLU A N 1
ATOM 846 C CA . GLU A 1 108 ? 13.900 15.425 -11.283 1.00 89.81 108 GLU A CA 1
ATOM 847 C C . GLU A 1 108 ? 13.058 14.281 -11.868 1.00 89.81 108 GLU A C 1
ATOM 849 O O . GLU A 1 108 ? 11.841 14.393 -12.027 1.00 89.81 108 GLU A O 1
ATOM 854 N N . ILE A 1 109 ? 13.712 13.158 -12.164 1.00 91.75 109 ILE A N 1
ATOM 855 C CA . ILE A 1 109 ? 13.096 11.947 -12.702 1.00 91.75 109 ILE A CA 1
ATOM 856 C C . ILE A 1 109 ? 13.448 10.778 -11.786 1.00 91.75 109 ILE A C 1
ATOM 858 O O . ILE A 1 109 ? 14.621 10.435 -11.609 1.00 91.75 109 ILE A O 1
ATOM 862 N N . LYS A 1 110 ? 12.426 10.116 -11.234 1.00 93.12 110 LYS A N 1
ATOM 863 C CA . LYS A 1 110 ? 12.594 8.848 -10.505 1.00 93.12 110 LYS A CA 1
ATOM 864 C C . LYS A 1 110 ? 12.313 7.687 -11.452 1.00 93.12 110 LYS A C 1
ATOM 866 O O . LYS A 1 110 ? 11.187 7.547 -11.922 1.00 93.12 110 LYS A O 1
ATOM 871 N N . THR A 1 111 ? 13.326 6.863 -11.702 1.00 95.94 111 THR A N 1
ATOM 872 C CA . THR A 1 111 ? 13.217 5.636 -12.507 1.00 95.94 111 THR A CA 1
ATOM 873 C C . THR A 1 111 ? 13.107 4.433 -11.579 1.00 95.94 111 THR A C 1
ATOM 875 O O . THR A 1 111 ? 13.784 4.417 -10.551 1.00 95.94 111 THR A O 1
ATOM 878 N N . CYS A 1 112 ? 12.270 3.454 -11.918 1.00 96.50 112 CYS A N 1
ATOM 879 C CA . CYS A 1 112 ? 12.086 2.225 -11.151 1.00 96.50 112 CYS A CA 1
ATOM 880 C C . CYS A 1 112 ? 11.933 1.002 -12.064 1.00 96.50 112 CYS A C 1
ATOM 882 O O . CYS A 1 112 ? 11.243 1.090 -13.083 1.00 96.50 112 CYS A O 1
ATOM 884 N N . PHE A 1 113 ? 12.524 -0.125 -11.661 1.00 97.25 113 PHE A N 1
ATOM 885 C CA . PHE A 1 113 ? 12.306 -1.454 -12.245 1.00 97.25 113 PHE A CA 1
ATOM 886 C C . PHE A 1 113 ? 11.531 -2.328 -11.264 1.00 97.25 113 PHE A C 1
ATOM 888 O O . PHE A 1 113 ? 11.778 -2.264 -10.057 1.00 97.25 113 PHE A O 1
ATOM 895 N N . TRP A 1 114 ? 10.603 -3.124 -11.784 1.00 97.00 114 TRP A N 1
ATOM 896 C CA . TRP A 1 114 ? 9.943 -4.171 -11.014 1.00 97.00 114 TRP A CA 1
ATOM 897 C C . TRP A 1 114 ? 10.960 -5.267 -10.678 1.00 97.00 114 TRP A C 1
ATOM 899 O O . TRP A 1 114 ? 11.805 -5.598 -11.510 1.00 97.00 114 TRP A O 1
ATOM 909 N N . LEU A 1 115 ? 10.934 -5.818 -9.467 1.00 97.19 115 LEU A N 1
ATOM 910 C CA . LEU A 1 115 ? 11.727 -7.013 -9.173 1.00 97.19 115 LEU A CA 1
ATOM 911 C C . LEU A 1 115 ? 10.909 -8.264 -9.497 1.00 97.19 115 LEU A C 1
ATOM 913 O O . LEU A 1 115 ? 9.704 -8.258 -9.270 1.00 97.19 115 LEU A O 1
ATOM 917 N N . PRO A 1 116 ? 11.523 -9.330 -10.029 1.00 96.88 116 PRO A N 1
ATOM 918 C CA . PRO A 1 116 ? 10.792 -10.557 -10.297 1.00 96.88 116 PRO A CA 1
ATOM 919 C C . PRO A 1 116 ? 10.354 -11.232 -8.990 1.00 96.88 116 PRO A C 1
ATOM 921 O O . PRO A 1 116 ? 10.959 -10.996 -7.941 1.00 96.88 116 PRO A O 1
ATOM 924 N N . GLU A 1 117 ? 9.369 -12.122 -9.063 1.00 92.44 117 GLU A N 1
ATOM 925 C CA . GLU A 1 117 ? 8.720 -12.814 -7.942 1.00 92.44 117 GLU A CA 1
ATOM 926 C C . GLU A 1 117 ? 9.736 -13.421 -6.965 1.00 92.44 117 GLU A C 1
ATOM 928 O O . GLU A 1 117 ? 9.671 -13.232 -5.750 1.00 92.44 117 GLU A O 1
ATOM 933 N N . LYS A 1 118 ? 10.784 -14.051 -7.509 1.00 95.00 118 LYS A N 1
ATOM 934 C CA . LYS A 1 118 ? 11.895 -14.647 -6.746 1.00 95.00 118 LYS A CA 1
ATOM 935 C C . LYS A 1 118 ? 12.608 -13.661 -5.804 1.00 95.00 118 LYS A C 1
ATOM 937 O O . LYS A 1 118 ? 13.263 -14.085 -4.853 1.00 95.00 118 LYS A O 1
ATOM 942 N N . HIS A 1 119 ? 12.528 -12.363 -6.082 1.00 94.94 119 HIS A N 1
ATOM 943 C CA . HIS A 1 119 ? 13.205 -11.288 -5.360 1.00 94.94 119 HIS A CA 1
ATOM 944 C C . HIS A 1 119 ? 12.237 -10.305 -4.678 1.00 94.94 119 HIS A C 1
ATOM 946 O O . HIS A 1 119 ? 12.685 -9.257 -4.218 1.00 94.94 119 HIS A O 1
ATOM 952 N N . GLN A 1 120 ? 10.943 -10.627 -4.581 1.00 90.94 120 GLN A N 1
ATOM 953 C CA . GLN A 1 120 ? 9.943 -9.776 -3.923 1.00 90.94 120 GLN A CA 1
ATOM 954 C C . GLN A 1 120 ? 10.141 -9.691 -2.401 1.00 90.94 120 GLN A C 1
ATOM 956 O O . GLN A 1 120 ? 10.166 -8.585 -1.853 1.00 90.94 120 GLN A O 1
ATOM 961 N N . GLU A 1 121 ? 10.353 -10.841 -1.750 1.00 85.25 121 GLU A N 1
ATOM 962 C CA . GLU A 1 121 ? 10.463 -10.970 -0.286 1.00 85.25 121 GLU A CA 1
ATOM 963 C C . GLU A 1 121 ? 11.847 -10.601 0.269 1.00 85.25 121 GLU A C 1
ATOM 965 O O . GLU A 1 121 ? 11.959 -9.888 1.264 1.00 85.25 121 GLU A O 1
ATOM 970 N N . ASP A 1 122 ? 12.919 -11.073 -0.379 1.00 90.38 122 ASP A N 1
ATOM 971 C CA . ASP A 1 122 ? 14.310 -10.862 0.060 1.00 90.38 122 ASP A CA 1
ATOM 972 C C . ASP A 1 122 ? 15.207 -10.350 -1.092 1.00 90.38 122 ASP A C 1
ATOM 974 O O . ASP A 1 122 ? 16.130 -11.041 -1.567 1.00 90.38 122 ASP A O 1
ATOM 978 N N . PRO A 1 123 ? 14.939 -9.129 -1.588 1.00 93.94 123 PRO A N 1
ATOM 979 C CA . PRO A 1 123 ? 15.746 -8.499 -2.626 1.00 93.94 123 PRO A CA 1
ATOM 980 C C . PRO A 1 123 ? 17.190 -8.252 -2.145 1.00 93.94 123 PRO A C 1
ATOM 982 O O . PRO A 1 123 ? 17.406 -7.777 -1.025 1.00 93.94 123 PRO A O 1
ATOM 985 N N . PRO A 1 124 ? 18.216 -8.509 -2.981 1.00 96.88 124 PRO A N 1
ATOM 986 C CA . PRO A 1 124 ? 19.583 -8.076 -2.695 1.00 96.88 124 PRO A CA 1
ATOM 987 C C . PRO A 1 124 ? 19.641 -6.562 -2.436 1.00 96.88 124 PRO A C 1
ATOM 989 O O . PRO A 1 124 ? 19.021 -5.784 -3.161 1.00 96.88 124 PRO A O 1
ATOM 992 N N . GLN A 1 125 ? 20.395 -6.118 -1.432 1.00 96.00 125 GLN A N 1
ATOM 993 C CA . GLN A 1 125 ? 20.483 -4.690 -1.115 1.00 96.00 125 GLN A CA 1
ATOM 994 C C . GLN A 1 125 ? 21.328 -3.961 -2.172 1.00 96.00 125 GLN A C 1
ATOM 996 O O . GLN A 1 125 ? 22.350 -4.504 -2.606 1.00 96.00 125 GLN A O 1
ATOM 1001 N N . PRO A 1 126 ? 20.942 -2.753 -2.615 1.00 95.06 126 PRO A N 1
ATOM 1002 C CA . PRO A 1 126 ? 21.769 -1.970 -3.524 1.00 95.06 126 PRO A CA 1
ATOM 1003 C C . PRO A 1 126 ? 23.105 -1.578 -2.885 1.00 95.06 126 PRO A C 1
ATOM 1005 O O . PRO A 1 126 ? 23.157 -1.255 -1.703 1.00 95.06 126 PRO A O 1
ATOM 1008 N N . THR A 1 127 ? 24.182 -1.592 -3.671 1.00 94.44 127 THR A N 1
ATOM 1009 C CA . THR A 1 127 ? 25.520 -1.152 -3.227 1.00 94.44 127 THR A CA 1
ATOM 1010 C C . THR A 1 127 ? 25.893 0.235 -3.739 1.00 94.44 127 THR A C 1
ATOM 1012 O O . THR A 1 127 ? 26.837 0.835 -3.240 1.00 94.44 127 THR A O 1
ATOM 1015 N N . GLU A 1 128 ? 25.202 0.725 -4.770 1.00 93.94 128 GLU A N 1
ATOM 1016 C CA . GLU A 1 128 ? 25.449 2.041 -5.359 1.00 93.94 128 GLU A CA 1
ATOM 1017 C C . GLU A 1 128 ? 24.611 3.119 -4.662 1.00 93.94 128 GLU A C 1
ATOM 1019 O O . GLU A 1 128 ? 23.399 2.962 -4.483 1.00 93.94 128 GLU A O 1
ATOM 1024 N N . ASP A 1 129 ? 25.239 4.252 -4.353 1.00 91.38 129 ASP A N 1
ATOM 1025 C CA . ASP A 1 129 ? 24.569 5.392 -3.736 1.00 91.38 129 ASP A CA 1
ATOM 1026 C C . ASP A 1 129 ? 23.378 5.898 -4.569 1.00 91.38 129 ASP A C 1
ATOM 1028 O O . ASP A 1 129 ? 23.417 6.061 -5.799 1.00 91.38 129 ASP A O 1
ATOM 1032 N N . GLY A 1 130 ? 22.279 6.169 -3.864 1.00 85.50 130 GLY A N 1
ATOM 1033 C CA . GLY A 1 130 ? 21.036 6.674 -4.442 1.00 85.50 130 GLY A CA 1
ATOM 1034 C C . GLY A 1 130 ? 20.172 5.624 -5.150 1.00 85.50 130 GLY A C 1
ATOM 1035 O O . GLY A 1 130 ? 19.081 5.977 -5.607 1.00 85.50 130 GLY A O 1
ATOM 1036 N N . VAL A 1 131 ? 20.609 4.360 -5.229 1.00 95.31 131 VAL A N 1
ATOM 1037 C CA . VAL A 1 131 ? 19.737 3.228 -5.574 1.00 95.31 131 VAL A CA 1
ATOM 1038 C C . VAL A 1 131 ? 19.062 2.724 -4.300 1.00 95.31 131 VAL A C 1
ATOM 1040 O O . VAL A 1 131 ? 19.720 2.491 -3.291 1.00 95.31 131 VAL A O 1
ATOM 1043 N N . PHE A 1 132 ? 17.744 2.552 -4.328 1.00 93.38 132 PHE A N 1
ATOM 1044 C CA . PHE A 1 132 ? 16.980 2.115 -3.162 1.00 93.38 132 PHE A CA 1
ATOM 1045 C C . PHE A 1 132 ? 15.831 1.187 -3.544 1.00 93.38 132 PHE A C 1
ATOM 1047 O O . PHE A 1 132 ? 15.263 1.282 -4.635 1.00 93.38 132 PHE A O 1
ATOM 1054 N N . LEU A 1 133 ? 15.466 0.310 -2.613 1.00 88.69 133 LEU A N 1
ATOM 1055 C CA . LEU A 1 133 ? 14.295 -0.551 -2.726 1.00 88.69 133 LEU A CA 1
ATOM 1056 C C . LEU A 1 133 ? 13.038 0.215 -2.299 1.00 88.69 133 LEU A C 1
ATOM 1058 O O . LEU A 1 133 ? 13.050 0.987 -1.341 1.00 88.69 133 LEU A O 1
ATOM 1062 N N . TYR A 1 134 ? 11.946 0.015 -3.025 1.00 86.31 134 TYR A N 1
ATOM 1063 C CA . TYR A 1 134 ? 10.657 0.653 -2.792 1.00 86.31 134 TYR A CA 1
ATOM 1064 C C . TYR A 1 134 ? 9.550 -0.404 -2.819 1.00 86.31 134 TYR A C 1
ATOM 1066 O O . TYR A 1 134 ? 9.175 -0.873 -3.893 1.00 86.31 134 TYR A O 1
ATOM 1074 N N . LYS A 1 135 ? 9.009 -0.759 -1.645 1.00 82.12 135 LYS A N 1
ATOM 1075 C CA . LYS A 1 135 ? 7.836 -1.639 -1.532 1.00 82.12 135 LYS A CA 1
ATOM 1076 C C . LYS A 1 135 ? 6.570 -0.818 -1.807 1.00 82.12 135 LYS A C 1
ATOM 1078 O O . LYS A 1 135 ? 6.155 0.012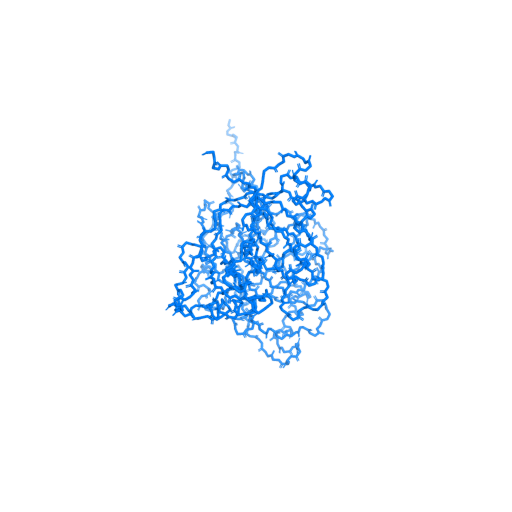 -1.000 1.00 82.12 135 LYS A O 1
ATOM 1083 N N . SER A 1 136 ? 6.010 -0.987 -3.000 1.00 83.12 136 SER A N 1
ATOM 1084 C CA . SER A 1 136 ? 4.743 -0.392 -3.423 1.00 83.12 136 SER A CA 1
ATOM 1085 C C . SER A 1 136 ? 3.587 -1.087 -2.710 1.00 83.12 136 SER A C 1
ATOM 1087 O O . SER A 1 136 ? 3.549 -2.31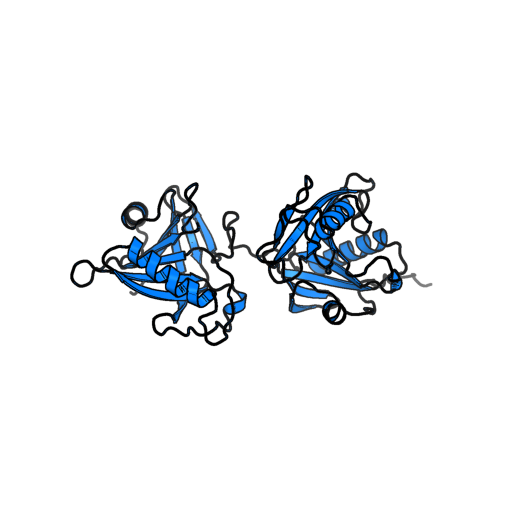2 -2.662 1.00 83.12 136 SER A O 1
ATOM 1089 N N . ARG A 1 137 ? 2.612 -0.312 -2.226 1.00 74.69 137 ARG A N 1
ATOM 1090 C CA . ARG A 1 137 ? 1.380 -0.819 -1.589 1.00 74.69 137 ARG A CA 1
ATOM 1091 C C . ARG A 1 137 ? 0.284 -1.222 -2.581 1.00 74.69 137 ARG A C 1
ATOM 1093 O O . ARG A 1 137 ? -0.822 -1.540 -2.175 1.00 74.69 137 ARG A O 1
ATOM 1100 N N . GLY A 1 138 ? 0.579 -1.169 -3.878 1.00 82.44 138 GLY A N 1
ATOM 1101 C CA . GLY A 1 138 ? -0.385 -1.510 -4.919 1.00 82.44 138 GLY A CA 1
ATOM 1102 C C . GLY A 1 138 ? -1.448 -0.423 -5.129 1.00 82.44 138 GLY A C 1
ATOM 1103 O O . GLY A 1 138 ? -2.596 -0.587 -4.726 1.00 82.44 138 GLY A O 1
ATOM 1104 N N . PRO A 1 139 ? -1.091 0.723 -5.734 1.00 87.31 139 PRO A N 1
ATOM 1105 C CA . PRO A 1 139 ? -2.027 1.829 -5.886 1.00 87.31 139 PRO A CA 1
ATOM 1106 C C . PRO A 1 139 ? -3.152 1.503 -6.876 1.00 87.31 139 PRO A C 1
ATOM 1108 O O . PRO A 1 139 ? -2.974 0.724 -7.817 1.00 87.31 139 PRO A O 1
ATOM 1111 N N . VAL A 1 140 ? -4.278 2.203 -6.734 1.00 89.31 140 VAL A N 1
ATOM 1112 C CA . VAL A 1 140 ? -5.247 2.348 -7.828 1.00 89.31 140 VAL A CA 1
ATOM 1113 C C . VAL A 1 140 ? -4.768 3.440 -8.787 1.00 89.31 140 VAL A C 1
ATOM 1115 O O . VAL A 1 140 ? -4.375 4.532 -8.367 1.00 89.31 140 VAL A O 1
ATOM 1118 N N . ALA A 1 141 ? -4.776 3.155 -10.084 1.00 95.94 141 ALA A N 1
ATOM 1119 C CA . ALA A 1 141 ? -4.325 4.065 -11.127 1.00 95.94 141 ALA A CA 1
ATOM 1120 C C . ALA A 1 141 ? -5.343 4.147 -12.264 1.00 95.94 141 ALA A C 1
ATOM 1122 O O . ALA A 1 141 ? -5.909 3.132 -12.663 1.00 95.94 141 ALA A O 1
ATOM 1123 N N . TYR A 1 142 ? -5.504 5.340 -12.831 1.00 98.00 142 TYR A N 1
ATOM 1124 C CA . TYR A 1 142 ? -6.032 5.477 -14.182 1.00 98.00 142 TYR A CA 1
ATOM 1125 C C . TYR A 1 142 ? -4.884 5.267 -15.164 1.00 98.00 142 TYR A C 1
ATOM 1127 O O . TYR A 1 142 ? -3.829 5.903 -15.049 1.00 98.00 142 TYR A O 1
ATOM 1135 N N . VAL A 1 143 ? -5.087 4.354 -16.104 1.00 97.62 143 VAL A N 1
ATOM 1136 C CA . VAL A 1 143 ? -4.079 3.849 -17.023 1.00 97.62 143 VAL A CA 1
ATOM 1137 C C . VAL A 1 143 ? -4.539 4.089 -18.451 1.00 97.62 143 VAL A C 1
ATOM 1139 O O . VAL A 1 143 ? -5.501 3.485 -18.920 1.00 97.62 143 VAL A O 1
ATOM 1142 N N . LEU A 1 144 ? -3.828 4.979 -19.136 1.00 96.19 144 LEU A N 1
ATOM 1143 C CA . LEU A 1 144 ? -3.948 5.170 -20.576 1.00 96.19 144 LEU A CA 1
ATOM 1144 C C . LEU A 1 144 ? -2.887 4.312 -21.265 1.00 96.19 144 LEU A C 1
ATOM 1146 O O . LEU A 1 144 ? -1.698 4.587 -21.099 1.00 96.19 144 LEU A O 1
ATOM 1150 N N . THR A 1 145 ? -3.305 3.322 -22.049 1.00 93.94 145 THR A N 1
ATOM 1151 C CA . THR A 1 145 ? -2.418 2.477 -22.863 1.00 93.94 145 THR A CA 1
ATOM 1152 C C . THR A 1 145 ? -2.420 2.956 -24.313 1.00 93.94 145 THR A C 1
ATOM 1154 O O . THR A 1 145 ? -3.475 3.242 -24.871 1.00 93.94 145 THR A O 1
ATOM 1157 N N . TYR A 1 146 ? -1.243 3.040 -24.931 1.00 91.06 146 TYR A N 1
ATOM 1158 C CA . TYR A 1 146 ? -1.080 3.433 -26.332 1.00 91.06 146 TYR A CA 1
ATOM 1159 C C . TYR A 1 146 ? 0.141 2.744 -26.950 1.00 91.06 146 TYR A C 1
ATOM 1161 O O . TYR A 1 146 ? 1.027 2.273 -26.230 1.00 91.06 146 TYR A O 1
ATOM 1169 N N . SER A 1 147 ? 0.185 2.678 -28.280 1.00 87.94 147 SER A N 1
ATOM 1170 C CA . SER A 1 147 ? 1.306 2.100 -29.022 1.00 87.94 147 SER A CA 1
ATOM 1171 C C . SER A 1 147 ? 1.778 3.047 -30.108 1.00 87.94 147 SER A C 1
ATOM 1173 O O . SER A 1 147 ? 0.958 3.480 -30.909 1.00 87.94 147 SER A O 1
ATOM 1175 N N . GLY A 1 148 ? 3.089 3.292 -30.174 1.00 70.62 148 GLY A N 1
ATOM 1176 C CA . GLY A 1 148 ? 3.681 4.174 -31.185 1.00 70.62 148 GLY A CA 1
ATOM 1177 C C . GLY A 1 148 ? 3.055 5.576 -31.250 1.00 70.62 148 GLY A C 1
ATOM 1178 O O . GLY A 1 148 ? 2.306 5.959 -30.355 1.00 70.62 148 GLY A O 1
ATOM 1179 N N . GLY A 1 149 ? 3.399 6.304 -32.319 1.00 62.84 149 GLY A N 1
ATOM 1180 C CA . GLY A 1 149 ? 2.860 7.616 -32.680 1.00 62.84 149 GLY A CA 1
ATOM 1181 C C . GLY A 1 149 ? 3.569 8.214 -33.905 1.00 62.84 149 GLY A C 1
ATOM 1182 O O . GLY A 1 149 ? 4.659 7.778 -34.278 1.00 62.84 149 GLY A O 1
ATOM 1183 N N . GLU A 1 150 ? 2.956 9.212 -34.550 1.00 61.66 150 GLU A N 1
ATOM 1184 C CA . GLU A 1 150 ? 3.560 9.987 -35.659 1.00 61.66 150 GLU A CA 1
ATOM 1185 C C . GLU A 1 150 ? 4.480 11.127 -35.164 1.00 61.66 150 GLU A C 1
ATOM 1187 O O . GLU A 1 150 ? 5.101 11.830 -35.962 1.00 61.66 150 GLU A O 1
ATOM 1192 N N . MET A 1 151 ? 4.560 11.321 -33.843 1.00 62.53 151 MET A N 1
ATOM 1193 C CA . MET A 1 151 ? 5.269 12.413 -33.169 1.00 62.53 151 MET A CA 1
ATOM 1194 C C . MET A 1 151 ? 6.581 11.942 -32.526 1.00 62.53 151 MET A C 1
ATOM 1196 O O . MET A 1 151 ? 6.840 10.750 -32.361 1.00 62.53 151 MET A O 1
ATOM 1200 N N . GLY A 1 152 ? 7.429 12.892 -32.119 1.00 73.06 152 GLY A N 1
ATOM 1201 C CA . GLY A 1 152 ? 8.596 12.572 -31.300 1.00 73.06 152 GLY A CA 1
ATOM 1202 C C . GLY A 1 152 ? 8.182 12.020 -29.930 1.00 73.06 152 GLY A C 1
ATOM 1203 O O . GLY A 1 152 ? 7.275 12.550 -29.298 1.00 73.06 152 GLY A O 1
ATOM 1204 N N . ARG A 1 153 ? 8.893 10.997 -29.428 1.00 80.19 153 ARG A N 1
ATOM 1205 C CA . ARG A 1 153 ? 8.564 10.289 -28.167 1.00 80.19 153 ARG A CA 1
ATOM 1206 C C . ARG A 1 153 ? 8.217 11.191 -26.977 1.00 80.19 153 ARG A C 1
ATOM 1208 O O . ARG A 1 153 ? 7.355 10.840 -26.178 1.00 80.19 153 ARG A O 1
ATOM 1215 N N . ASP A 1 154 ? 8.940 12.298 -26.813 1.00 85.62 154 ASP A N 1
ATOM 1216 C CA . ASP A 1 154 ? 8.727 13.216 -25.690 1.00 85.62 154 ASP A CA 1
ATOM 1217 C C . ASP A 1 154 ? 7.499 14.108 -25.897 1.00 85.62 154 ASP A C 1
ATOM 1219 O O . ASP A 1 154 ? 6.659 14.203 -25.007 1.00 85.62 154 ASP A O 1
ATOM 1223 N N . GLU A 1 155 ? 7.369 14.688 -27.091 1.00 86.50 155 GLU A N 1
ATOM 1224 C CA . GLU A 1 155 ? 6.225 15.509 -27.499 1.00 86.50 155 GLU A CA 1
ATOM 1225 C C . GLU A 1 155 ? 4.917 14.726 -27.363 1.00 86.50 155 GLU A C 1
ATOM 1227 O O . GLU A 1 155 ? 3.959 15.199 -26.754 1.00 86.50 155 GLU A O 1
ATOM 1232 N N . GLU A 1 156 ? 4.914 13.482 -27.835 1.00 88.25 156 GLU A N 1
ATOM 1233 C CA . GLU A 1 156 ? 3.759 12.604 -27.736 1.00 88.25 156 GLU A CA 1
ATOM 1234 C C . GLU A 1 156 ? 3.379 12.300 -26.284 1.00 88.25 156 GLU A C 1
ATOM 1236 O O . GLU A 1 156 ? 2.210 12.401 -25.905 1.00 88.25 156 GLU A O 1
ATOM 1241 N N . PHE A 1 157 ? 4.358 11.941 -25.446 1.00 91.00 157 PHE A N 1
ATOM 1242 C CA . PHE A 1 157 ? 4.105 11.672 -24.034 1.00 91.00 157 PHE A CA 1
ATOM 1243 C C . PHE A 1 157 ? 3.522 12.900 -23.328 1.00 91.00 157 PHE A C 1
ATOM 1245 O O . PHE A 1 157 ? 2.557 12.765 -22.575 1.00 91.00 157 PHE A O 1
ATOM 1252 N N . VAL A 1 158 ? 4.083 14.087 -23.576 1.00 92.19 158 VAL A N 1
ATOM 1253 C CA . VAL A 1 158 ? 3.612 15.349 -22.991 1.00 92.19 158 VAL A CA 1
ATOM 1254 C C . VAL A 1 158 ? 2.181 15.649 -23.427 1.00 92.19 158 VAL A C 1
ATOM 1256 O O . VAL A 1 158 ? 1.328 15.915 -22.575 1.00 92.19 158 VAL A O 1
ATOM 1259 N N . GLN A 1 159 ? 1.896 15.550 -24.727 1.00 92.19 159 GLN A N 1
ATOM 1260 C CA . GLN A 1 159 ? 0.567 15.803 -25.275 1.00 92.19 159 GLN A CA 1
ATOM 1261 C C . GLN A 1 159 ? -0.467 14.823 -24.703 1.00 92.19 159 GLN A C 1
ATOM 1263 O O . GLN A 1 159 ? -1.483 15.247 -24.148 1.00 92.19 159 GLN A O 1
ATOM 1268 N N . ARG A 1 160 ? -0.182 13.513 -24.731 1.00 93.12 160 ARG A N 1
ATOM 1269 C CA . ARG A 1 160 ? -1.074 12.480 -24.177 1.00 93.12 160 ARG A CA 1
ATOM 1270 C C . ARG A 1 160 ? -1.279 12.640 -22.676 1.00 93.12 160 ARG A C 1
ATOM 1272 O O . ARG A 1 160 ? -2.401 12.491 -22.204 1.00 93.12 160 ARG A O 1
ATOM 1279 N N . ALA A 1 161 ? -0.230 12.964 -21.916 1.00 95.06 161 ALA A N 1
ATOM 1280 C CA . ALA A 1 161 ? -0.345 13.187 -20.477 1.00 95.06 161 ALA A CA 1
ATOM 1281 C C . ALA A 1 161 ? -1.303 14.344 -20.171 1.00 95.06 161 ALA A C 1
ATOM 1283 O O . ALA A 1 161 ? -2.160 14.218 -19.297 1.00 95.06 161 ALA A O 1
ATOM 1284 N N . LYS A 1 162 ? -1.190 15.456 -20.903 1.00 95.38 162 LYS A N 1
ATOM 1285 C CA . LYS A 1 162 ? -2.078 16.615 -20.753 1.00 95.38 162 LYS A CA 1
ATOM 1286 C C . LYS A 1 162 ? -3.512 16.320 -21.149 1.00 95.38 162 LYS A C 1
ATOM 1288 O O . LYS A 1 162 ? -4.421 16.654 -20.392 1.00 95.38 162 LYS A O 1
ATOM 1293 N N . GLU A 1 163 ? -3.716 15.689 -22.301 1.00 95.00 163 GLU A N 1
ATOM 1294 C CA . GLU A 1 163 ? -5.050 15.290 -22.751 1.00 95.00 163 GLU A CA 1
ATOM 1295 C C . GLU A 1 163 ? -5.694 14.324 -21.759 1.00 95.00 163 GLU A C 1
ATOM 1297 O O . GLU A 1 163 ? -6.866 14.478 -21.422 1.00 95.00 163 GLU A O 1
ATOM 1302 N N . PHE A 1 164 ? -4.922 13.377 -21.223 1.00 96.62 164 PHE A N 1
ATOM 1303 C CA . PHE A 1 164 ? -5.423 12.428 -20.240 1.00 96.62 164 PHE A CA 1
ATOM 1304 C C . PHE A 1 164 ? -5.810 13.111 -18.927 1.00 96.62 164 PHE A C 1
ATOM 1306 O O . PHE A 1 164 ? -6.909 12.890 -18.424 1.00 96.62 164 PHE A O 1
ATOM 1313 N N . MET A 1 165 ? -4.957 14.000 -18.410 1.00 96.62 165 MET A N 1
ATOM 1314 C CA . MET A 1 165 ? -5.272 14.823 -17.238 1.00 96.62 165 MET A CA 1
ATOM 1315 C C . MET A 1 165 ? -6.538 15.662 -17.459 1.00 96.62 165 MET A C 1
ATOM 1317 O O . MET A 1 165 ? -7.433 15.649 -16.618 1.00 96.62 165 MET A O 1
ATOM 1321 N N . SER A 1 166 ? -6.662 16.318 -18.617 1.00 96.06 166 SER A N 1
ATOM 1322 C CA . SER A 1 166 ? -7.855 17.092 -18.976 1.00 96.06 166 SER A CA 1
ATOM 1323 C C . SER A 1 166 ? -9.108 16.217 -19.082 1.00 96.06 166 SER A C 1
ATOM 1325 O O . SER A 1 166 ? -10.178 16.633 -18.635 1.00 96.06 166 SER A O 1
ATOM 1327 N N . LYS A 1 167 ? -8.987 14.989 -19.608 1.00 96.44 167 LYS A N 1
ATOM 1328 C CA . LYS A 1 167 ? -10.088 14.019 -19.680 1.00 96.44 167 LYS A CA 1
ATOM 1329 C C . LYS A 1 167 ? -10.550 13.583 -18.287 1.00 96.44 167 LYS A C 1
ATOM 1331 O O . LYS A 1 167 ? -11.755 13.552 -18.048 1.00 96.44 167 LYS A O 1
ATOM 1336 N N . LEU A 1 168 ? -9.626 13.291 -17.366 1.00 96.25 168 LEU A N 1
ATOM 1337 C CA . LEU A 1 168 ? -9.969 12.968 -15.975 1.00 96.25 168 LEU A CA 1
ATOM 1338 C C . LEU A 1 168 ? -10.632 14.156 -15.266 1.00 96.25 168 LEU A C 1
ATOM 1340 O O . LEU A 1 168 ? -11.677 13.979 -14.639 1.00 96.25 168 LEU A O 1
ATOM 1344 N N . ASP A 1 169 ? -10.081 15.364 -15.426 1.00 95.62 169 ASP A N 1
ATOM 1345 C CA . ASP A 1 169 ? -10.643 16.594 -14.859 1.00 95.62 169 ASP A CA 1
ATOM 1346 C C . ASP A 1 169 ? -12.069 16.856 -15.379 1.00 95.62 169 ASP A C 1
ATOM 1348 O O . ASP A 1 169 ? -12.968 17.151 -14.592 1.00 95.62 169 ASP A O 1
ATOM 1352 N N . GLY A 1 170 ? -12.306 16.676 -16.683 1.00 95.25 170 GLY A N 1
ATOM 1353 C CA . GLY A 1 170 ? -13.628 16.820 -17.301 1.00 95.25 170 GLY A CA 1
ATOM 1354 C C . GLY A 1 170 ? -14.658 15.786 -16.829 1.00 95.25 170 GLY A C 1
ATOM 1355 O O . GLY A 1 170 ? -15.852 16.075 -16.826 1.00 95.25 170 GLY A O 1
ATOM 1356 N N . GLN A 1 171 ? -14.211 14.606 -16.386 1.00 94.94 171 GLN A N 1
ATOM 1357 C CA . GLN A 1 171 ? -15.059 13.577 -15.767 1.00 94.94 171 GLN A CA 1
ATOM 1358 C C . GLN A 1 171 ? -15.173 13.726 -14.238 1.00 94.94 171 GLN A C 1
ATOM 1360 O O . GLN A 1 171 ? -15.843 12.921 -13.593 1.00 94.94 171 GLN A O 1
ATOM 1365 N N . GLY A 1 172 ? -14.517 14.725 -13.636 1.00 92.75 172 GLY A N 1
ATOM 1366 C CA . GLY A 1 172 ? -14.483 14.914 -12.183 1.00 92.75 172 GLY A CA 1
ATOM 1367 C C . GLY A 1 172 ? -13.681 13.847 -11.424 1.00 92.75 172 GLY A C 1
ATOM 1368 O O . GLY A 1 172 ? -13.774 13.772 -10.198 1.00 92.75 172 GLY A O 1
ATOM 1369 N N . LEU A 1 173 ? -12.883 13.034 -12.121 1.00 92.38 173 LEU A N 1
ATOM 1370 C CA . LEU A 1 173 ? -12.092 11.957 -11.532 1.00 92.38 173 LEU A CA 1
ATOM 1371 C C . LEU A 1 173 ? -10.839 12.531 -10.865 1.00 92.38 173 LEU A C 1
ATOM 1373 O O . LEU A 1 173 ? -9.966 13.103 -11.515 1.00 92.38 173 LEU A O 1
ATOM 1377 N N . LYS A 1 174 ? -10.736 12.375 -9.544 1.00 91.44 174 LYS A N 1
ATOM 1378 C CA . LYS A 1 174 ? -9.581 12.853 -8.773 1.00 91.44 174 LYS A CA 1
ATOM 1379 C C . LYS A 1 174 ? -8.374 11.946 -8.994 1.00 91.44 174 LYS A C 1
ATOM 1381 O O . LYS A 1 174 ? -8.529 10.730 -9.013 1.00 91.44 174 LYS A O 1
ATOM 1386 N N . TYR A 1 175 ? -7.185 12.540 -9.094 1.00 93.88 175 TYR A N 1
ATOM 1387 C CA . TYR A 1 175 ? -5.870 11.889 -9.193 1.00 93.88 175 TYR A CA 1
ATOM 1388 C C . TYR A 1 175 ? -4.806 12.734 -8.471 1.00 93.88 175 TYR A C 1
ATOM 1390 O O . TYR A 1 175 ? -4.975 13.939 -8.273 1.00 93.88 175 TYR A O 1
ATOM 1398 N N . LYS A 1 176 ? -3.715 12.092 -8.049 1.00 85.88 176 LYS A N 1
ATOM 1399 C CA . LYS A 1 176 ? -2.545 12.704 -7.410 1.00 85.88 176 LYS A CA 1
ATOM 1400 C C . LYS A 1 176 ? -1.839 13.639 -8.397 1.00 85.88 176 LYS A C 1
ATOM 1402 O O . LYS A 1 176 ? -1.383 13.199 -9.451 1.00 85.88 176 LYS A O 1
ATOM 1407 N N . ARG A 1 177 ? -1.763 14.934 -8.069 1.00 86.88 177 ARG A N 1
ATOM 1408 C CA . ARG A 1 177 ? -1.252 15.996 -8.963 1.00 86.88 177 ARG A CA 1
ATOM 1409 C C . ARG A 1 177 ? 0.240 16.278 -8.796 1.00 86.88 177 ARG A C 1
ATOM 1411 O O . ARG A 1 177 ? 0.777 17.189 -9.415 1.00 86.88 177 ARG A O 1
ATOM 1418 N N . GLU A 1 178 ? 0.939 15.500 -7.983 1.00 85.50 178 GLU A N 1
ATOM 1419 C CA . GLU A 1 178 ? 2.366 15.694 -7.730 1.00 85.50 178 GLU A CA 1
ATOM 1420 C C . GLU A 1 178 ? 3.227 15.026 -8.808 1.00 85.50 178 GLU A C 1
ATOM 1422 O O . GLU A 1 178 ? 4.419 15.324 -8.919 1.00 85.50 178 GLU A O 1
ATOM 1427 N N . TYR A 1 179 ? 2.660 14.096 -9.588 1.00 89.81 179 TYR A N 1
ATOM 1428 C CA . TYR A 1 179 ? 3.401 13.374 -10.615 1.00 89.81 179 TYR A CA 1
ATOM 1429 C C . TYR A 1 179 ? 2.553 12.707 -11.696 1.00 89.81 179 TYR A C 1
ATOM 1431 O O . TYR A 1 179 ? 1.438 12.261 -11.458 1.00 89.81 179 TYR A O 1
ATOM 1439 N N . VAL A 1 180 ? 3.180 12.535 -12.858 1.00 95.38 180 VAL A N 1
ATOM 1440 C CA . VAL A 1 180 ? 2.747 11.656 -13.947 1.00 95.38 180 VAL A CA 1
ATOM 1441 C C . VAL A 1 180 ? 3.781 10.543 -14.105 1.00 95.38 180 VAL A C 1
ATOM 1443 O O . VAL A 1 180 ? 4.987 10.778 -13.958 1.00 95.38 180 VAL A O 1
ATOM 1446 N N . LYS A 1 181 ? 3.330 9.315 -14.374 1.00 96.50 181 LYS A N 1
ATOM 1447 C CA . LYS A 1 181 ? 4.222 8.185 -14.656 1.00 96.50 181 LYS A CA 1
ATOM 1448 C C . LYS A 1 181 ? 4.203 7.850 -16.144 1.00 96.50 181 LYS A C 1
ATOM 1450 O O . LYS A 1 181 ? 3.142 7.557 -16.683 1.00 96.50 181 LYS A O 1
ATOM 1455 N N . SER A 1 182 ? 5.379 7.848 -16.766 1.00 95.19 182 SER A N 1
ATOM 1456 C CA . SER A 1 182 ? 5.632 7.215 -18.061 1.00 95.19 182 SER A CA 1
ATOM 1457 C C . SER A 1 182 ? 6.048 5.767 -17.823 1.00 95.19 182 SER A C 1
ATOM 1459 O O . SER A 1 182 ? 6.952 5.506 -17.023 1.00 95.19 182 SER A O 1
ATOM 1461 N N . VAL A 1 183 ? 5.381 4.826 -18.480 1.00 95.50 183 VAL A N 1
ATOM 1462 C CA . VAL A 1 183 ? 5.554 3.389 -18.258 1.00 95.50 183 VAL A CA 1
ATOM 1463 C C . VAL A 1 183 ? 5.865 2.727 -19.594 1.00 95.50 183 VAL A C 1
ATOM 1465 O O . VAL A 1 183 ? 5.105 2.865 -20.550 1.00 95.50 183 VAL A O 1
ATOM 1468 N N . GLY A 1 184 ? 7.011 2.053 -19.685 1.00 92.62 184 GLY A N 1
ATOM 1469 C CA . GLY A 1 184 ? 7.464 1.401 -20.916 1.00 92.62 184 GLY A CA 1
ATOM 1470 C C . GLY A 1 184 ? 7.763 -0.074 -20.699 1.00 92.62 184 GLY A C 1
ATOM 1471 O O . GLY A 1 184 ? 8.415 -0.429 -19.718 1.00 92.62 184 GLY A O 1
ATOM 1472 N N . TYR A 1 185 ? 7.318 -0.914 -21.630 1.00 92.50 185 TYR A N 1
ATOM 1473 C CA . TYR A 1 185 ? 7.458 -2.369 -21.532 1.00 92.50 185 TYR A CA 1
ATOM 1474 C C . TYR A 1 185 ? 8.524 -2.947 -22.467 1.00 92.50 185 TYR A C 1
ATOM 1476 O O . TYR A 1 185 ? 9.009 -4.055 -22.254 1.00 92.50 185 TYR A O 1
ATOM 1484 N N . ASP A 1 186 ? 8.892 -2.205 -23.508 1.00 89.31 186 ASP A N 1
ATOM 1485 C CA . ASP A 1 186 ? 9.702 -2.732 -24.598 1.00 89.31 186 ASP A CA 1
ATOM 1486 C C . ASP A 1 186 ? 11.194 -2.429 -24.455 1.00 89.31 186 ASP A C 1
ATOM 1488 O O . ASP A 1 186 ? 11.608 -1.293 -24.199 1.00 89.31 186 ASP A O 1
ATOM 1492 N N . GLY A 1 187 ? 12.022 -3.439 -24.725 1.00 83.44 187 GLY A N 1
ATOM 1493 C CA . GLY A 1 187 ? 13.477 -3.310 -24.797 1.00 83.44 187 GLY A CA 1
ATOM 1494 C C . GLY A 1 187 ? 13.955 -2.528 -26.031 1.00 83.44 187 GLY A C 1
ATOM 1495 O O . GLY A 1 187 ? 13.170 -2.234 -26.932 1.00 83.44 187 GLY A O 1
ATOM 1496 N N . PRO A 1 188 ? 15.247 -2.173 -26.125 1.00 78.44 188 PRO A N 1
ATOM 1497 C CA . PRO A 1 188 ? 15.782 -1.314 -27.189 1.00 78.44 188 PRO A CA 1
ATOM 1498 C C . PRO A 1 188 ? 15.642 -1.882 -28.616 1.00 78.44 188 PRO A C 1
ATOM 1500 O O . PRO A 1 188 ? 15.651 -1.103 -29.560 1.00 78.44 188 PRO A O 1
ATOM 1503 N N . GLY A 1 189 ? 15.454 -3.196 -28.784 1.00 82.12 189 GLY A N 1
ATOM 1504 C CA . GLY A 1 189 ? 15.317 -3.842 -30.099 1.00 82.12 189 GLY A CA 1
ATOM 1505 C C . GLY A 1 189 ? 13.935 -3.749 -30.763 1.00 82.12 189 GLY A C 1
ATOM 1506 O O . GLY A 1 189 ? 13.810 -4.128 -31.920 1.00 82.12 189 GLY A O 1
ATOM 1507 N N . VAL A 1 190 ? 12.905 -3.264 -30.061 1.00 85.69 190 VAL A N 1
ATOM 1508 C CA . VAL A 1 190 ? 11.543 -3.130 -30.614 1.00 85.69 190 VAL A CA 1
ATOM 1509 C C . VAL A 1 190 ? 11.409 -1.802 -31.385 1.00 85.69 190 VAL A C 1
ATOM 1511 O O . VAL A 1 190 ? 11.792 -0.761 -30.832 1.00 85.69 190 VAL A O 1
ATOM 1514 N N . PRO A 1 191 ? 10.880 -1.786 -32.625 1.00 86.00 191 PRO A N 1
ATOM 1515 C CA . PRO A 1 191 ? 10.615 -0.549 -33.364 1.00 86.00 191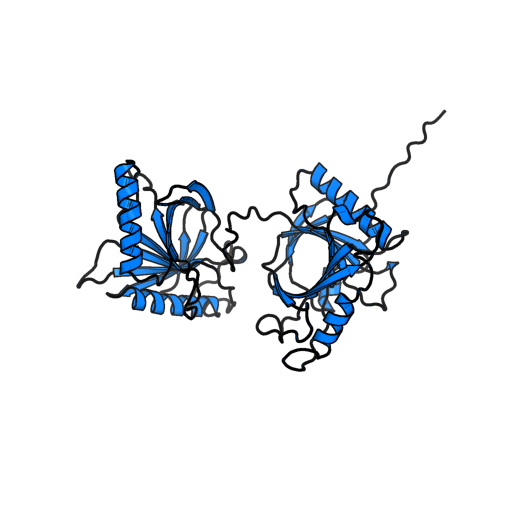 PRO A CA 1
ATOM 1516 C C . PRO A 1 191 ? 9.704 0.394 -32.578 1.00 86.00 191 PRO A C 1
ATOM 1518 O O . PRO A 1 191 ? 8.744 -0.056 -31.963 1.00 86.00 191 PRO A O 1
ATOM 1521 N N . ASP A 1 192 ? 9.981 1.701 -32.583 1.00 81.31 192 ASP A N 1
ATOM 1522 C CA . ASP A 1 192 ? 9.258 2.654 -31.723 1.00 81.31 192 ASP A CA 1
ATOM 1523 C C . ASP A 1 192 ? 7.744 2.692 -31.995 1.00 81.31 192 ASP A C 1
ATOM 1525 O O . ASP A 1 192 ? 6.958 2.756 -31.054 1.00 81.31 192 ASP A O 1
ATOM 1529 N N . SER A 1 193 ? 7.347 2.525 -33.260 1.00 81.12 193 SER A N 1
ATOM 1530 C CA . SER A 1 193 ? 5.953 2.418 -33.712 1.00 81.12 193 SER A CA 1
ATOM 1531 C C . SER A 1 193 ? 5.201 1.198 -33.169 1.00 81.12 193 SER A C 1
ATOM 1533 O O . SER A 1 193 ? 3.976 1.169 -33.199 1.00 81.12 193 SER A O 1
ATOM 1535 N N . GLU A 1 194 ? 5.916 0.177 -32.700 1.00 84.31 194 GLU A N 1
ATOM 1536 C CA . GLU A 1 194 ? 5.348 -1.066 -32.162 1.00 84.31 194 GLU A CA 1
ATOM 1537 C C . GLU A 1 194 ? 5.422 -1.122 -30.633 1.00 84.31 194 GLU A C 1
ATOM 1539 O O . GLU A 1 194 ? 4.955 -2.080 -30.019 1.00 84.31 194 GLU A O 1
ATOM 1544 N N . ARG A 1 195 ? 6.022 -0.110 -29.995 1.00 87.94 195 ARG A N 1
ATOM 1545 C CA . ARG A 1 195 ? 6.192 -0.098 -28.542 1.00 87.94 195 ARG A CA 1
ATOM 1546 C C . ARG A 1 195 ? 4.895 0.235 -27.847 1.00 87.94 195 ARG A C 1
ATOM 1548 O O . ARG A 1 195 ? 4.258 1.230 -28.177 1.00 87.94 195 ARG A O 1
ATOM 1555 N N . VAL A 1 196 ? 4.593 -0.525 -26.806 1.00 90.50 196 VAL A N 1
ATOM 1556 C CA . VAL A 1 196 ? 3.459 -0.310 -25.915 1.00 90.50 196 VAL A CA 1
ATOM 1557 C C . VAL A 1 196 ? 3.924 0.515 -24.735 1.00 90.50 196 VAL A C 1
ATOM 1559 O O . VAL A 1 196 ? 4.918 0.220 -24.058 1.00 90.50 196 VAL A O 1
ATOM 1562 N N . ARG A 1 197 ? 3.179 1.580 -24.491 1.00 92.06 197 ARG A N 1
ATOM 1563 C CA . ARG A 1 197 ? 3.444 2.549 -23.446 1.00 92.06 197 ARG A CA 1
ATOM 1564 C C . ARG A 1 197 ? 2.177 2.760 -22.649 1.00 92.06 197 ARG A C 1
ATOM 1566 O O . ARG A 1 197 ? 1.064 2.627 -23.157 1.00 92.06 197 ARG A O 1
ATOM 1573 N N . GLU A 1 198 ? 2.362 3.133 -21.396 1.00 95.38 198 GLU A N 1
ATOM 1574 C CA . GLU A 1 198 ? 1.260 3.563 -20.559 1.00 95.38 198 GLU A CA 1
ATOM 1575 C C . GLU A 1 198 ? 1.576 4.882 -19.859 1.00 95.38 198 GLU A C 1
ATOM 1577 O O . GLU A 1 198 ? 2.732 5.203 -19.557 1.00 95.38 198 GLU A O 1
ATOM 1582 N N . ILE A 1 199 ? 0.524 5.653 -19.598 1.00 97.19 199 ILE A N 1
ATOM 1583 C CA . ILE A 1 199 ? 0.549 6.791 -18.682 1.00 97.19 199 ILE A CA 1
ATOM 1584 C C . ILE A 1 199 ? -0.277 6.408 -17.467 1.00 97.19 199 ILE A C 1
ATOM 1586 O O . ILE A 1 199 ? -1.458 6.091 -17.605 1.00 97.19 199 ILE A O 1
ATOM 1590 N N . TRP A 1 200 ? 0.336 6.432 -16.282 1.00 97.81 200 TRP A N 1
ATOM 1591 C CA . TRP A 1 200 ? -0.388 6.179 -15.035 1.00 97.81 200 TRP A CA 1
ATOM 1592 C C . TRP A 1 200 ? -0.575 7.477 -14.255 1.00 97.81 200 TRP A C 1
ATOM 1594 O O . TRP A 1 200 ? 0.401 8.143 -13.884 1.00 97.81 200 TRP A O 1
ATOM 1604 N N . LEU A 1 201 ? -1.834 7.785 -13.947 1.00 97.56 201 LEU A N 1
ATOM 1605 C CA . LEU A 1 201 ? -2.245 8.830 -13.015 1.00 97.56 201 LEU A CA 1
ATOM 1606 C C . LEU A 1 201 ? -2.838 8.147 -11.785 1.00 97.56 201 LEU A C 1
ATOM 1608 O O . LEU A 1 201 ? -3.857 7.464 -11.862 1.00 97.56 201 LEU A O 1
ATOM 1612 N N . ILE A 1 202 ? -2.155 8.268 -10.649 1.00 93.31 202 ILE A N 1
ATOM 1613 C CA . ILE A 1 202 ? -2.531 7.533 -9.440 1.00 93.31 202 ILE A CA 1
ATOM 1614 C C . ILE A 1 202 ? -3.777 8.174 -8.846 1.00 93.31 202 ILE A C 1
ATOM 1616 O O . ILE A 1 202 ? -3.762 9.364 -8.535 1.00 93.31 202 ILE A O 1
ATOM 1620 N N . LYS A 1 203 ? -4.845 7.393 -8.680 1.00 90.31 203 LYS A N 1
ATOM 1621 C CA . LYS A 1 203 ? -6.031 7.832 -7.947 1.00 90.31 203 LYS A CA 1
ATOM 1622 C C . LYS A 1 203 ? -5.577 8.163 -6.519 1.00 90.31 203 LYS A C 1
ATOM 1624 O O . LYS A 1 203 ? -4.764 7.412 -5.969 1.00 90.31 203 LYS A O 1
ATOM 1629 N N . PRO A 1 204 ? -5.995 9.286 -5.908 1.00 80.38 204 PRO A N 1
ATOM 1630 C CA . PRO A 1 204 ? -5.765 9.474 -4.498 1.00 80.38 204 PRO A CA 1
ATOM 1631 C C . PRO A 1 204 ? -6.534 8.324 -3.875 1.00 80.38 204 PRO A C 1
ATOM 1633 O O . PRO A 1 204 ? -7.739 8.186 -4.086 1.00 80.38 204 PRO A O 1
ATOM 1636 N N . GLU A 1 205 ? -5.828 7.445 -3.182 1.00 66.38 205 GLU A N 1
ATOM 1637 C CA . GLU A 1 205 ? -6.524 6.685 -2.167 1.00 66.38 205 GLU A CA 1
ATOM 1638 C C . GLU A 1 205 ? -7.196 7.754 -1.309 1.00 66.38 205 GLU A C 1
ATOM 1640 O O . GLU A 1 205 ? -6.538 8.727 -0.914 1.00 66.38 205 GLU A O 1
ATOM 1645 N N . GLU A 1 206 ? -8.510 7.643 -1.123 1.00 51.59 206 GLU A N 1
ATOM 1646 C CA . GLU A 1 206 ? -9.174 8.244 0.027 1.00 51.59 206 GLU A CA 1
ATOM 1647 C C . GLU A 1 206 ? -8.509 7.582 1.227 1.00 51.59 206 GLU A C 1
ATOM 1649 O O . GLU A 1 206 ? -8.932 6.553 1.742 1.00 51.59 206 GLU A O 1
ATOM 1654 N N . SER A 1 207 ? -7.313 8.075 1.530 1.00 45.03 207 SER A N 1
ATOM 1655 C CA . SER A 1 207 ? -6.435 7.548 2.537 1.00 45.03 207 SER A CA 1
ATOM 1656 C C . SER A 1 207 ? -7.004 8.067 3.834 1.00 45.03 207 SER A C 1
ATOM 1658 O O . SER A 1 207 ? -6.491 9.000 4.433 1.00 45.03 207 SER A O 1
ATOM 1660 N N . GLN A 1 208 ? -8.071 7.411 4.263 1.00 52.66 208 GLN A N 1
ATOM 1661 C CA . GLN A 1 208 ? -8.427 7.277 5.661 1.00 52.66 208 GLN A CA 1
ATOM 1662 C C . GLN A 1 208 ? -7.297 6.588 6.463 1.00 52.66 208 GLN A C 1
ATOM 1664 O O . GLN A 1 208 ? -7.360 6.459 7.682 1.00 52.66 208 GLN A O 1
ATOM 1669 N N . GLN A 1 209 ? -6.255 6.104 5.776 1.00 60.72 209 GLN A N 1
ATOM 1670 C CA . GLN A 1 209 ? -5.046 5.574 6.367 1.00 60.72 209 GLN A CA 1
ATOM 1671 C C . GLN A 1 209 ? -4.069 6.707 6.749 1.00 60.72 209 GLN A C 1
ATOM 1673 O O . GLN A 1 209 ? -3.698 7.516 5.896 1.00 60.72 209 GLN A O 1
ATOM 1678 N N . PRO A 1 210 ? -3.583 6.748 7.997 1.00 65.62 210 PRO A N 1
ATOM 1679 C CA . PRO A 1 210 ? -2.640 7.776 8.432 1.00 65.62 210 PRO A CA 1
ATOM 1680 C C . PRO A 1 210 ? -1.232 7.609 7.855 1.00 65.62 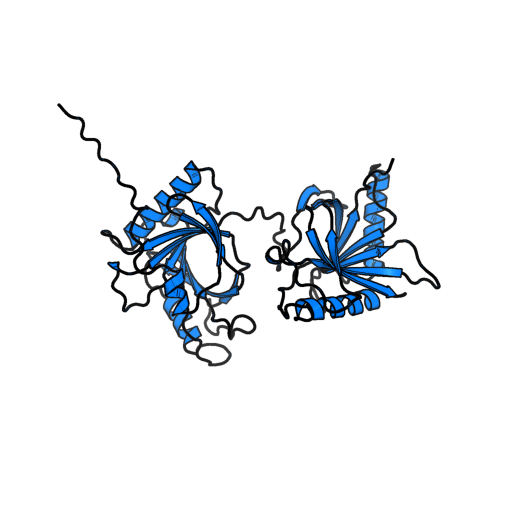210 PRO A C 1
ATOM 1682 O O . PRO A 1 210 ? -0.752 6.484 7.703 1.00 65.62 210 PRO A O 1
ATOM 1685 N N . ASP A 1 211 ? -0.517 8.726 7.672 1.00 68.69 211 ASP A N 1
ATOM 1686 C CA . ASP A 1 211 ? 0.867 8.769 7.158 1.00 68.69 211 ASP A CA 1
ATOM 1687 C C . ASP A 1 211 ? 1.864 7.911 7.957 1.00 68.69 211 ASP A C 1
ATOM 1689 O O . ASP A 1 211 ? 2.882 7.468 7.428 1.00 68.69 211 ASP A O 1
ATOM 1693 N N . TRP A 1 212 ? 1.582 7.664 9.239 1.00 75.75 212 TRP A N 1
ATOM 1694 C CA . TRP A 1 212 ? 2.419 6.842 10.112 1.00 75.75 212 TRP A CA 1
ATOM 1695 C C . TRP A 1 212 ? 2.196 5.331 9.941 1.00 75.75 212 TRP A C 1
ATOM 1697 O O . TRP A 1 212 ? 2.992 4.548 10.462 1.00 75.75 212 TRP A O 1
ATOM 1707 N N . CYS A 1 213 ? 1.130 4.894 9.257 1.00 79.94 213 CYS A N 1
ATOM 1708 C CA . CYS A 1 213 ? 0.885 3.473 9.038 1.00 79.94 213 CYS A CA 1
ATOM 1709 C C . CYS A 1 213 ? 1.749 2.960 7.882 1.00 79.94 213 CYS A C 1
ATOM 1711 O O . CYS A 1 213 ? 1.680 3.462 6.755 1.00 79.94 213 CYS A O 1
ATOM 1713 N N . ASN A 1 214 ? 2.587 1.962 8.172 1.00 75.81 214 ASN A N 1
ATOM 1714 C CA . ASN A 1 214 ? 3.600 1.461 7.245 1.00 75.81 214 ASN A CA 1
ATOM 1715 C C . ASN A 1 214 ? 3.098 0.290 6.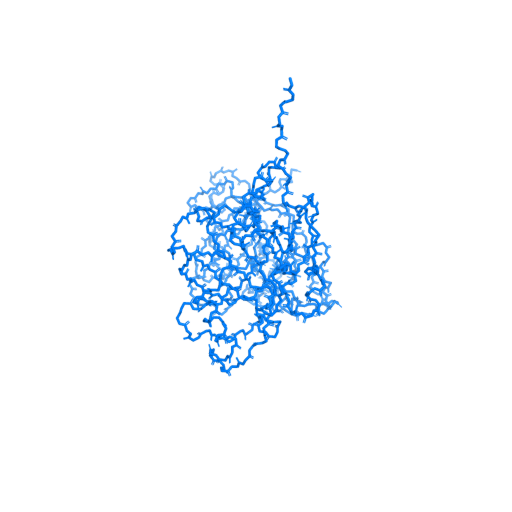384 1.00 75.81 214 ASN A C 1
ATOM 1717 O O . ASN A 1 214 ? 3.517 0.191 5.227 1.00 75.81 214 ASN A O 1
ATOM 1721 N N . LEU A 1 215 ? 2.195 -0.537 6.923 1.00 83.75 215 LEU A N 1
ATOM 1722 C CA . LEU A 1 215 ? 1.453 -1.589 6.212 1.00 83.75 215 LEU A CA 1
ATOM 1723 C C . LEU A 1 215 ? 0.057 -1.084 5.816 1.00 83.75 215 LEU A C 1
ATOM 1725 O O . LEU A 1 215 ? -0.125 0.123 5.718 1.00 83.75 215 LEU A O 1
ATOM 1729 N N . GLU A 1 216 ? -0.908 -1.960 5.533 1.00 84.62 216 GLU A N 1
ATOM 1730 C CA . GLU A 1 216 ? -2.326 -1.589 5.389 1.00 84.62 216 GLU A CA 1
ATOM 1731 C C . GLU A 1 216 ? -2.966 -1.427 6.782 1.00 84.62 216 GLU A C 1
ATOM 1733 O O . GLU A 1 216 ? -2.697 -2.240 7.662 1.00 84.62 216 GLU A O 1
ATOM 1738 N N . CYS A 1 217 ? -3.776 -0.384 6.991 1.00 88.19 217 CYS A N 1
ATOM 1739 C CA . CYS A 1 217 ? -4.481 -0.098 8.246 1.00 88.19 217 CYS A CA 1
ATOM 1740 C C . CYS A 1 217 ? -5.984 0.069 8.013 1.00 88.19 217 CYS A C 1
ATOM 1742 O O . CYS A 1 217 ? -6.377 0.447 6.905 1.00 88.19 217 CYS A O 1
ATOM 1744 N N . PRO A 1 218 ? -6.823 -0.137 9.047 1.00 88.81 218 PRO A N 1
ATOM 1745 C CA . PRO A 1 218 ? -8.224 0.238 8.968 1.00 88.81 218 PRO A CA 1
ATOM 1746 C C . PRO A 1 218 ? -8.324 1.743 8.709 1.00 88.81 218 PRO A C 1
ATOM 1748 O O . PRO A 1 218 ? -7.686 2.548 9.394 1.00 88.81 218 PRO A O 1
ATOM 1751 N N . GLY A 1 219 ? -9.096 2.106 7.688 1.00 84.12 219 GLY A N 1
ATOM 1752 C CA . GLY A 1 219 ? -9.393 3.499 7.395 1.00 84.12 219 GLY A CA 1
ATOM 1753 C C . GLY A 1 219 ? -10.284 4.098 8.481 1.00 84.12 219 GLY A C 1
ATOM 1754 O O . GLY A 1 219 ? -11.218 3.442 8.946 1.00 84.12 219 GLY A O 1
ATOM 1755 N N . PHE A 1 220 ? -9.987 5.332 8.881 1.00 86.56 220 PHE A N 1
ATOM 1756 C CA . PHE A 1 220 ? -10.900 6.168 9.637 1.00 86.56 220 PHE A CA 1
ATOM 1757 C C . PHE A 1 220 ? -10.961 7.621 9.152 1.00 86.56 220 PHE A C 1
ATOM 1759 O O . PHE A 1 220 ? -10.003 8.149 8.587 1.00 86.56 220 PHE A O 1
ATOM 1766 N N . ASP A 1 221 ? -12.062 8.287 9.493 1.00 80.31 221 ASP A N 1
ATOM 1767 C CA . ASP A 1 221 ? -12.174 9.745 9.488 1.00 80.31 221 ASP A CA 1
ATOM 1768 C C . ASP A 1 221 ? -11.991 10.285 10.913 1.00 80.31 221 ASP A C 1
ATOM 1770 O O . ASP A 1 221 ? -12.634 9.811 11.854 1.00 80.31 221 ASP A O 1
ATOM 1774 N N . THR A 1 222 ? -11.135 11.294 11.093 1.00 84.44 222 THR A N 1
ATOM 1775 C CA . THR A 1 222 ? -11.008 11.995 12.380 1.00 84.44 222 THR A CA 1
ATOM 1776 C C . THR A 1 222 ? -12.104 13.051 12.497 1.00 84.44 222 THR A C 1
ATOM 1778 O O . THR A 1 222 ? -12.089 14.046 11.775 1.00 84.44 222 THR A O 1
ATOM 1781 N N . GLU A 1 223 ? -13.046 12.856 13.420 1.00 83.62 223 GLU A N 1
ATOM 1782 C CA . GLU A 1 223 ? -14.105 13.829 13.708 1.00 83.62 223 GLU A CA 1
ATOM 1783 C C . GLU A 1 223 ? -13.579 14.995 14.553 1.00 83.62 223 GLU A C 1
ATOM 1785 O O . GLU A 1 223 ? -13.891 16.155 14.281 1.00 83.62 223 GLU A O 1
ATOM 1790 N N . SER A 1 224 ? -12.768 14.703 15.571 1.00 79.56 224 SER A N 1
ATOM 1791 C CA . SER A 1 224 ? -12.147 15.720 16.418 1.00 79.56 224 SER A CA 1
ATOM 1792 C C . SER A 1 224 ? -10.883 15.205 17.106 1.00 79.56 224 SER A C 1
ATOM 1794 O O . SER A 1 224 ? -10.638 14.000 17.206 1.00 79.56 224 SER A O 1
ATOM 1796 N N . THR A 1 225 ? -10.064 16.136 17.590 1.00 87.44 225 THR A N 1
ATOM 1797 C CA . THR A 1 225 ? -8.846 15.853 18.355 1.00 87.44 225 THR A CA 1
ATOM 1798 C C . THR A 1 225 ? -8.817 16.746 19.585 1.00 87.44 225 THR A C 1
ATOM 1800 O O . THR A 1 225 ? -9.019 17.955 19.474 1.00 87.44 225 THR A O 1
ATOM 1803 N N . THR A 1 226 ? -8.563 16.149 20.745 1.00 88.44 226 THR A N 1
ATOM 1804 C CA . THR A 1 226 ? -8.297 16.839 22.011 1.00 88.44 226 THR A CA 1
ATOM 1805 C C . THR A 1 226 ? -6.875 16.516 22.480 1.00 88.44 226 THR A C 1
ATOM 1807 O O . THR A 1 226 ? -6.188 15.679 21.888 1.00 88.44 226 THR A O 1
ATOM 1810 N N . ASP A 1 227 ? -6.424 17.148 23.564 1.00 86.31 227 ASP A N 1
ATOM 1811 C CA . ASP A 1 227 ? -5.147 16.791 24.201 1.00 86.31 227 ASP A CA 1
ATOM 1812 C C . ASP A 1 227 ? -5.173 15.355 24.773 1.00 86.31 227 ASP A C 1
ATOM 1814 O O . ASP A 1 227 ? -4.137 14.692 24.927 1.00 86.31 227 ASP A O 1
ATOM 1818 N N . ASP A 1 228 ? -6.372 14.839 25.054 1.00 90.50 228 ASP A N 1
ATOM 1819 C CA . ASP A 1 228 ? -6.588 13.565 25.723 1.00 90.50 228 ASP A CA 1
ATOM 1820 C C . ASP A 1 228 ? -6.839 12.409 24.753 1.00 90.50 228 ASP A C 1
ATOM 1822 O O . ASP A 1 228 ? -6.296 11.330 24.991 1.00 90.50 228 ASP A O 1
ATOM 1826 N N . TYR A 1 229 ? -7.570 12.609 23.653 1.00 93.81 229 TYR A N 1
ATOM 1827 C CA . TYR A 1 229 ? -7.897 11.558 22.682 1.00 93.81 229 TYR A CA 1
ATOM 1828 C C . TYR A 1 229 ? -8.337 12.120 21.312 1.00 93.81 229 TYR A C 1
ATOM 1830 O O . TYR A 1 229 ? -8.659 13.295 21.158 1.00 93.81 229 TYR A O 1
ATOM 1838 N N . GLU A 1 230 ? -8.374 11.259 20.297 1.00 93.69 230 GLU A N 1
ATOM 1839 C CA . GLU A 1 230 ? -8.974 11.523 18.984 1.00 93.69 230 GLU A CA 1
ATOM 1840 C C . GLU A 1 230 ? -10.326 10.808 18.863 1.00 93.69 230 GLU A C 1
ATOM 1842 O O . GLU A 1 230 ? -10.442 9.652 19.263 1.00 93.69 230 GLU A O 1
ATOM 1847 N N . VAL A 1 231 ? -11.336 11.451 18.276 1.00 93.00 231 VAL A N 1
ATOM 1848 C CA . VAL A 1 231 ? -12.590 10.793 17.876 1.00 93.00 231 VAL A CA 1
ATOM 1849 C C . VAL A 1 231 ? -12.436 10.322 16.435 1.00 93.00 231 VAL A C 1
ATOM 1851 O O . VAL A 1 231 ? -12.309 11.144 15.527 1.00 93.00 231 VAL A O 1
ATOM 1854 N N . ARG A 1 232 ? -12.439 9.007 16.217 1.00 94.06 232 ARG A N 1
ATOM 1855 C CA . ARG A 1 232 ? -12.265 8.389 14.897 1.00 94.06 232 ARG A CA 1
ATOM 1856 C C . ARG A 1 232 ? -13.493 7.576 14.509 1.00 94.06 232 ARG A C 1
ATOM 1858 O O . ARG A 1 232 ? -13.965 6.763 15.301 1.00 94.06 232 ARG A O 1
ATOM 1865 N N . LYS A 1 233 ? -13.976 7.758 13.281 1.00 86.19 233 LYS A N 1
ATOM 1866 C CA . LYS A 1 233 ? -15.028 6.938 12.669 1.00 86.19 233 LYS A CA 1
ATOM 1867 C C . LYS A 1 233 ? -14.397 5.903 11.762 1.00 86.19 233 LYS A C 1
ATOM 1869 O O . LYS A 1 233 ? -13.795 6.266 10.759 1.00 86.19 233 LYS A O 1
ATOM 1874 N N . TYR A 1 234 ? -14.546 4.638 12.121 1.00 89.69 234 TYR A N 1
ATOM 1875 C CA . TYR A 1 234 ? -14.092 3.504 11.330 1.00 89.69 234 TYR A CA 1
ATOM 1876 C C . TYR A 1 234 ? -15.244 2.943 10.504 1.00 89.69 234 TYR A C 1
ATOM 1878 O O . TYR A 1 234 ? -16.361 2.769 11.001 1.00 89.69 234 TYR A O 1
ATOM 1886 N N . GLU A 1 235 ? -14.955 2.612 9.250 1.00 85.94 235 GLU A N 1
ATOM 1887 C CA . GLU A 1 235 ? -15.858 1.823 8.416 1.00 85.94 235 GLU A CA 1
ATOM 1888 C C . GLU A 1 235 ? -15.900 0.355 8.873 1.00 85.94 235 GLU A C 1
ATOM 1890 O O . GLU A 1 235 ? -15.098 -0.098 9.695 1.00 85.94 235 GLU A O 1
ATOM 1895 N N . SER A 1 236 ? -16.846 -0.415 8.326 1.00 87.19 236 SER A N 1
ATOM 1896 C CA . SER A 1 236 ? -16.872 -1.864 8.542 1.00 87.19 236 SER A CA 1
ATOM 1897 C C . SER A 1 236 ? -15.589 -2.489 7.998 1.00 87.19 236 SER A C 1
ATOM 1899 O O . SER A 1 236 ? -15.168 -2.180 6.885 1.00 87.19 236 SER A O 1
ATOM 1901 N N . THR A 1 237 ? -14.981 -3.387 8.766 1.00 92.62 237 THR A N 1
ATOM 1902 C CA . THR A 1 237 ? -13.693 -4.012 8.440 1.00 92.62 237 THR A CA 1
ATOM 1903 C C . THR A 1 237 ? -13.768 -5.525 8.599 1.00 92.62 237 THR A C 1
ATOM 1905 O O . THR A 1 237 ? -14.515 -6.037 9.434 1.00 92.62 237 THR A O 1
ATOM 1908 N N . LYS A 1 238 ? -12.979 -6.260 7.805 1.00 95.31 238 LYS A N 1
ATOM 1909 C CA . LYS A 1 238 ? -12.908 -7.722 7.895 1.00 95.31 238 LYS A CA 1
ATOM 1910 C C . LYS A 1 238 ? -11.608 -8.174 8.545 1.00 95.31 238 LYS A C 1
ATOM 1912 O O . LYS A 1 238 ? -10.524 -7.762 8.136 1.00 95.31 238 LYS A O 1
ATOM 1917 N N . TRP A 1 239 ? -11.731 -9.032 9.548 1.00 98.31 239 TRP A N 1
ATOM 1918 C CA . TRP A 1 239 ? -10.634 -9.518 10.372 1.00 98.31 239 TRP A CA 1
ATOM 1919 C C . TRP A 1 239 ? -10.621 -11.042 10.393 1.00 98.31 239 TRP A C 1
ATOM 1921 O O . TRP A 1 239 ? -11.634 -11.700 10.166 1.00 98.31 239 TRP A O 1
ATOM 1931 N N . VAL A 1 240 ? -9.459 -11.604 10.689 1.00 98.56 240 VAL A N 1
ATOM 1932 C CA . VAL A 1 240 ? -9.336 -12.971 11.184 1.00 98.56 240 VAL A CA 1
ATOM 1933 C C . VAL A 1 240 ? -9.012 -12.902 12.670 1.00 98.56 240 VAL A C 1
ATOM 1935 O O . VAL A 1 240 ? -8.145 -12.129 13.088 1.00 98.56 240 VAL A O 1
ATOM 1938 N N . SER A 1 241 ? -9.724 -13.685 13.470 1.00 98.69 241 SER A N 1
ATOM 1939 C CA . SER A 1 241 ? -9.745 -13.548 14.921 1.00 98.69 241 SER A CA 1
ATOM 1940 C C . SER A 1 241 ? -9.657 -14.890 15.628 1.00 98.69 241 SER A C 1
ATOM 1942 O O . SER A 1 241 ? -10.014 -15.936 15.093 1.00 98.69 241 SER A O 1
ATOM 1944 N N . THR A 1 242 ? -9.162 -14.863 16.862 1.00 98.62 242 THR A N 1
ATOM 1945 C CA . THR A 1 242 ? -9.128 -16.027 17.749 1.00 98.62 242 THR A CA 1
ATOM 1946 C C . THR A 1 242 ? -9.312 -15.590 19.196 1.00 98.62 242 THR A C 1
ATOM 1948 O O . THR A 1 242 ? -8.892 -14.499 19.596 1.00 98.62 242 THR A O 1
ATOM 1951 N N . LYS A 1 243 ? -9.945 -16.448 19.995 1.00 97.94 243 LYS A N 1
ATOM 1952 C CA . LYS A 1 243 ? -10.168 -16.218 21.424 1.00 97.94 243 LYS A CA 1
ATOM 1953 C C . LYS A 1 243 ? -9.124 -16.959 22.245 1.00 97.94 243 LYS A C 1
ATOM 1955 O O . LYS A 1 243 ? -8.869 -18.140 22.022 1.00 97.94 243 LYS A O 1
ATOM 1960 N N . ILE A 1 244 ? -8.526 -16.273 23.214 1.00 96.94 244 ILE A N 1
ATOM 1961 C CA . ILE A 1 244 ? -7.517 -16.831 24.112 1.00 96.94 244 ILE A CA 1
ATOM 1962 C C . ILE A 1 244 ? -7.909 -16.537 25.553 1.00 96.94 244 ILE A C 1
ATOM 1964 O O . ILE A 1 244 ? -7.889 -15.389 25.995 1.00 96.94 244 ILE A O 1
ATOM 1968 N N . SER A 1 245 ? -8.203 -17.593 26.306 1.00 95.31 245 SER A N 1
ATOM 1969 C CA . SER A 1 245 ? -8.395 -17.497 27.751 1.00 95.31 245 SER A CA 1
ATOM 1970 C C . SER A 1 245 ? -7.036 -17.489 28.459 1.00 95.31 245 SER A C 1
ATOM 1972 O O . SER A 1 245 ? -6.198 -18.367 28.224 1.00 95.31 245 SER A O 1
ATOM 1974 N N . SER A 1 246 ? -6.773 -16.471 29.280 1.00 93.81 246 SER A N 1
ATOM 1975 C CA . SER A 1 246 ? -5.509 -16.319 30.014 1.00 93.81 246 SER A CA 1
ATOM 1976 C C . SER A 1 246 ? -5.667 -15.387 31.217 1.00 93.81 246 SER A C 1
ATOM 1978 O O . SER A 1 246 ? -6.445 -14.440 31.175 1.00 93.81 246 SER A O 1
ATOM 1980 N N . ALA A 1 247 ? -4.867 -15.585 32.266 1.00 91.12 247 ALA A N 1
ATOM 1981 C CA . ALA A 1 247 ? -4.701 -14.599 33.343 1.00 91.12 247 ALA A CA 1
ATOM 1982 C C . ALA A 1 247 ? -3.688 -13.486 32.989 1.00 91.12 247 ALA A C 1
ATOM 1984 O O . ALA A 1 247 ? -3.570 -12.488 33.694 1.00 91.12 247 ALA A O 1
ATOM 1985 N N . ASN A 1 248 ? -2.916 -13.660 31.910 1.00 91.38 248 ASN A N 1
ATOM 1986 C CA . ASN A 1 248 ? -1.862 -12.736 31.497 1.00 91.38 248 ASN A CA 1
ATOM 1987 C C . ASN A 1 248 ? -2.066 -12.272 30.048 1.00 91.38 248 ASN A C 1
ATOM 1989 O O . ASN A 1 248 ? -2.072 -13.087 29.120 1.00 91.38 248 ASN A O 1
ATOM 1993 N N . TYR A 1 249 ? -2.153 -10.952 29.871 1.00 91.12 249 TYR A N 1
ATOM 1994 C CA . TYR A 1 249 ? -2.305 -10.287 28.575 1.00 91.12 249 TYR A CA 1
ATOM 1995 C C . TYR A 1 249 ? -1.193 -10.643 27.578 1.00 91.12 249 TYR A C 1
ATOM 1997 O O . TYR A 1 249 ? -1.479 -10.959 26.429 1.00 91.12 249 TYR A O 1
ATOM 2005 N N . GLY A 1 250 ? 0.074 -10.627 28.004 1.00 91.00 250 GLY A N 1
ATOM 2006 C CA . GLY A 1 250 ? 1.210 -10.908 27.121 1.00 91.00 250 GLY A CA 1
ATOM 2007 C C . GLY A 1 250 ? 1.189 -12.342 26.589 1.00 91.00 250 GLY A C 1
ATOM 2008 O O . GLY A 1 250 ? 1.448 -12.570 25.410 1.00 91.00 250 GLY A O 1
ATOM 2009 N N . ILE A 1 251 ? 0.795 -13.303 27.430 1.00 92.56 251 ILE A N 1
ATOM 2010 C CA . ILE A 1 251 ? 0.603 -14.701 27.014 1.00 92.56 251 ILE A CA 1
ATOM 2011 C C . ILE A 1 251 ? -0.559 -14.818 26.022 1.00 92.56 251 ILE A C 1
ATOM 2013 O O . ILE A 1 251 ? -0.433 -15.531 25.025 1.00 92.56 251 ILE A O 1
ATOM 2017 N N . ALA A 1 252 ? -1.672 -14.120 26.270 1.00 94.06 252 ALA A N 1
ATOM 2018 C CA . ALA A 1 252 ? -2.822 -14.135 25.371 1.00 94.06 252 ALA A CA 1
ATOM 2019 C C . ALA A 1 252 ? -2.486 -13.539 24.000 1.00 94.06 252 ALA A C 1
ATOM 2021 O O . ALA A 1 252 ? -2.734 -14.173 22.977 1.00 94.06 252 ALA A O 1
ATOM 2022 N N . SER A 1 253 ? -1.845 -12.368 24.004 1.00 93.31 253 SER A N 1
ATOM 2023 C CA . SER A 1 253 ? -1.347 -11.677 22.817 1.00 93.31 253 SER A CA 1
ATOM 2024 C C . SER A 1 253 ? -0.422 -12.574 21.995 1.00 93.31 253 SER A C 1
ATOM 2026 O O . SER A 1 253 ? -0.684 -12.794 20.818 1.00 93.31 253 SER A O 1
ATOM 2028 N N . MET A 1 254 ? 0.598 -13.173 22.621 1.00 93.19 254 MET A N 1
ATOM 2029 C CA . MET A 1 254 ? 1.563 -14.042 21.939 1.00 93.19 254 MET A CA 1
ATOM 2030 C C . MET A 1 254 ? 0.898 -15.288 21.337 1.00 93.19 254 MET A C 1
ATOM 2032 O O . MET A 1 254 ? 1.145 -15.627 20.181 1.00 93.19 254 MET A O 1
ATOM 2036 N N . ARG A 1 255 ? 0.041 -15.981 22.101 1.00 96.25 255 ARG A N 1
ATOM 2037 C CA . ARG A 1 255 ? -0.646 -17.194 21.625 1.00 96.25 255 ARG A CA 1
ATOM 2038 C C . ARG A 1 255 ? -1.612 -16.890 20.485 1.00 96.25 255 ARG A C 1
ATOM 2040 O O . ARG A 1 255 ? -1.620 -17.620 19.498 1.00 96.25 255 ARG A O 1
ATOM 2047 N N . GLY A 1 256 ? -2.400 -15.823 20.614 1.00 97.38 256 GLY A N 1
ATOM 2048 C CA . GLY A 1 256 ? -3.319 -15.390 19.566 1.00 97.38 256 GLY A CA 1
ATOM 2049 C C . GLY A 1 256 ? -2.570 -14.972 18.304 1.00 97.38 256 GLY A C 1
ATOM 2050 O O . GLY A 1 256 ? -2.898 -15.449 17.223 1.00 97.38 256 GLY A O 1
ATOM 2051 N N . PHE A 1 257 ? -1.499 -14.183 18.449 1.00 95.81 257 PHE A N 1
ATOM 2052 C CA . PHE A 1 257 ? -0.653 -13.758 17.334 1.00 95.81 257 PHE A CA 1
ATOM 2053 C C . PHE A 1 257 ? -0.156 -14.950 16.516 1.00 95.81 257 PHE A C 1
ATOM 2055 O O . PHE A 1 257 ? -0.347 -14.967 15.309 1.00 95.81 257 PHE A O 1
ATOM 2062 N N . TRP A 1 258 ? 0.436 -15.971 17.147 1.00 96.06 258 TRP A N 1
ATOM 2063 C CA . TRP A 1 258 ? 0.985 -17.114 16.407 1.00 96.06 258 TRP A CA 1
ATOM 2064 C C . TRP A 1 258 ? -0.083 -17.985 15.738 1.00 96.06 258 TRP A C 1
ATOM 2066 O O . TRP A 1 258 ? 0.177 -18.515 14.659 1.00 96.06 258 TRP A O 1
ATOM 2076 N N . LYS A 1 259 ? -1.288 -18.098 16.319 1.00 97.62 259 LYS A N 1
ATOM 2077 C CA . LYS A 1 259 ? -2.422 -18.754 15.645 1.00 97.62 259 LYS A CA 1
ATOM 2078 C C . LYS A 1 259 ? -2.802 -18.015 14.359 1.00 97.62 259 LYS A C 1
ATOM 2080 O O . LYS A 1 259 ? -2.915 -18.637 13.306 1.00 97.62 259 LYS A O 1
ATOM 2085 N N . LEU A 1 260 ? -2.949 -16.691 14.429 1.00 98.19 260 LEU A N 1
ATOM 2086 C CA . LEU A 1 260 ? -3.308 -15.875 13.266 1.00 98.19 260 LEU A CA 1
ATOM 2087 C C . LEU A 1 260 ? -2.164 -15.758 12.250 1.00 98.19 260 LEU A C 1
ATOM 2089 O O . LEU A 1 260 ? -2.406 -15.726 11.047 1.00 98.19 260 LEU A O 1
ATOM 2093 N N . PHE A 1 261 ? -0.916 -15.763 12.719 1.00 96.19 261 PHE A N 1
ATOM 2094 C CA . PHE A 1 261 ? 0.269 -15.765 11.866 1.00 96.19 261 PHE A CA 1
ATOM 2095 C C . PHE A 1 261 ? 0.359 -17.045 11.027 1.00 96.19 261 PHE A C 1
ATOM 2097 O O . PHE A 1 261 ? 0.696 -16.988 9.849 1.00 96.19 261 PHE A O 1
ATOM 2104 N N . ALA A 1 262 ? 0.000 -18.201 11.600 1.00 97.56 262 ALA A N 1
ATOM 2105 C CA . ALA A 1 262 ? -0.105 -19.444 10.840 1.00 97.56 262 ALA A CA 1
ATOM 2106 C C . ALA A 1 262 ? -1.190 -19.358 9.752 1.00 97.56 262 ALA A C 1
ATOM 2108 O O . ALA A 1 262 ? -0.942 -19.774 8.622 1.00 97.56 262 ALA A O 1
ATOM 2109 N N . TYR A 1 263 ? -2.355 -18.777 10.067 1.00 98.25 263 TYR A N 1
ATOM 2110 C CA . TYR A 1 263 ? -3.438 -18.572 9.098 1.00 98.25 263 TYR A CA 1
ATOM 2111 C C . TYR A 1 263 ? -2.981 -17.736 7.891 1.00 98.25 263 TYR A C 1
ATOM 2113 O O . TYR A 1 263 ? -3.103 -18.205 6.759 1.00 98.25 263 TYR A O 1
ATOM 2121 N N . ILE A 1 264 ? -2.388 -16.555 8.115 1.00 95.94 264 ILE A N 1
ATOM 2122 C CA . ILE A 1 264 ? -1.881 -15.718 7.009 1.00 95.94 264 ILE A CA 1
ATOM 2123 C C . ILE A 1 264 ? -0.659 -16.345 6.319 1.00 95.94 264 ILE A C 1
ATOM 2125 O O . ILE A 1 264 ? -0.377 -16.051 5.164 1.00 95.94 264 ILE A O 1
ATOM 2129 N N . GLY A 1 265 ? 0.052 -17.248 7.001 1.00 94.44 265 GLY A N 1
ATOM 2130 C CA . GLY A 1 265 ? 1.172 -18.012 6.452 1.00 94.44 265 GLY A CA 1
ATOM 2131 C C . GLY A 1 265 ? 0.773 -19.183 5.545 1.00 94.44 265 GLY A C 1
ATOM 2132 O O . GLY A 1 265 ? 1.668 -19.840 5.009 1.00 94.44 265 GLY A O 1
ATOM 2133 N N . GLY A 1 266 ? -0.528 -19.449 5.372 1.00 95.44 266 GLY A N 1
ATOM 2134 C CA . GLY A 1 266 ? -1.054 -20.507 4.502 1.00 95.44 266 GLY A CA 1
ATOM 2135 C C . GLY A 1 266 ? -1.855 -21.602 5.212 1.00 95.44 266 GLY A C 1
ATOM 2136 O O . GLY A 1 266 ? -2.283 -22.544 4.555 1.00 95.44 266 GLY A O 1
ATOM 2137 N N . ALA A 1 267 ? -2.090 -21.514 6.528 1.00 97.56 267 ALA A N 1
ATOM 2138 C CA . ALA A 1 267 ? -2.964 -22.449 7.253 1.00 97.56 267 ALA A CA 1
ATOM 2139 C C . ALA A 1 267 ? -4.461 -22.106 7.077 1.00 97.56 267 ALA A C 1
ATOM 2141 O O . ALA A 1 267 ? -5.222 -21.974 8.042 1.00 97.56 267 ALA A O 1
ATOM 2142 N N . ASN A 1 268 ? -4.883 -21.960 5.829 1.00 98.19 268 ASN A N 1
ATOM 2143 C CA . ASN A 1 268 ? -6.258 -21.741 5.389 1.00 98.19 268 ASN A CA 1
ATOM 2144 C C . ASN A 1 268 ? -6.596 -22.748 4.279 1.00 98.19 268 ASN A C 1
ATOM 2146 O O . ASN A 1 268 ? -5.693 -23.366 3.717 1.00 98.19 268 ASN A O 1
ATOM 2150 N N . GLU A 1 269 ? -7.882 -22.959 4.008 1.00 97.06 269 GLU A N 1
ATOM 2151 C CA . GLU A 1 269 ? -8.362 -24.003 3.090 1.00 97.06 269 GLU A CA 1
ATOM 2152 C C . GLU A 1 269 ? -7.784 -23.868 1.673 1.00 97.06 269 GLU A C 1
ATOM 2154 O O . GLU A 1 269 ? -7.562 -24.876 1.002 1.00 97.06 269 GLU A O 1
ATOM 2159 N N . ASP A 1 270 ? -7.459 -22.642 1.257 1.00 94.44 270 ASP A N 1
ATOM 2160 C CA . ASP A 1 270 ? -6.894 -22.346 -0.061 1.00 94.44 270 ASP A CA 1
ATOM 2161 C C . ASP A 1 270 ? -5.354 -22.445 -0.102 1.00 94.44 270 ASP A C 1
ATOM 2163 O O . ASP A 1 270 ? -4.748 -22.335 -1.169 1.00 94.44 270 ASP A O 1
ATOM 2167 N N . GLY A 1 271 ? -4.688 -22.623 1.046 1.00 93.88 271 GLY A N 1
ATOM 2168 C CA . GLY A 1 271 ? -3.224 -22.622 1.152 1.00 93.88 271 GLY A CA 1
ATOM 2169 C C . GLY A 1 271 ? -2.567 -21.284 0.780 1.00 93.88 271 GLY A C 1
ATOM 2170 O O . GLY A 1 271 ? -1.367 -21.239 0.496 1.00 93.88 271 GLY A O 1
ATOM 2171 N N . VAL A 1 272 ? -3.341 -20.195 0.745 1.00 90.44 272 VAL A N 1
ATOM 2172 C CA . VAL A 1 272 ? -2.908 -18.880 0.258 1.00 90.44 272 VAL A CA 1
ATOM 2173 C C . VAL A 1 272 ? -2.139 -18.139 1.345 1.00 90.44 272 VAL A C 1
ATOM 2175 O O . VAL A 1 272 ? -2.560 -18.086 2.500 1.00 90.44 272 VAL A O 1
ATOM 2178 N N . LYS A 1 273 ? -1.016 -17.521 0.975 1.00 90.81 273 LYS A N 1
ATOM 2179 C CA . LYS A 1 273 ? -0.321 -16.572 1.849 1.00 90.81 273 LYS A CA 1
ATOM 2180 C C . LYS A 1 273 ? -0.982 -15.204 1.742 1.00 90.81 273 LYS A C 1
ATOM 2182 O O . LYS A 1 273 ? -1.215 -14.728 0.637 1.00 90.81 273 LYS A O 1
ATOM 2187 N N . ILE A 1 274 ? -1.269 -14.598 2.885 1.00 89.62 274 ILE A N 1
ATOM 2188 C CA . ILE A 1 274 ? -1.958 -13.314 3.001 1.00 89.62 274 ILE A CA 1
ATOM 2189 C C . ILE A 1 274 ? -0.974 -12.292 3.571 1.00 89.62 274 ILE A C 1
ATOM 2191 O O . ILE A 1 274 ? -0.294 -12.567 4.563 1.00 89.62 274 ILE A O 1
ATOM 2195 N N . GLU A 1 275 ? -0.905 -11.109 2.962 1.00 87.62 275 GLU A N 1
ATOM 2196 C CA . GLU A 1 275 ? -0.047 -10.029 3.454 1.00 87.62 275 GLU A CA 1
ATOM 2197 C C . GLU A 1 275 ? -0.467 -9.574 4.862 1.00 87.62 275 GLU A C 1
ATOM 2199 O O . GLU A 1 275 ? -1.649 -9.461 5.194 1.00 87.62 275 GLU A O 1
ATOM 2204 N N . MET A 1 276 ? 0.526 -9.273 5.700 1.00 89.94 276 MET A N 1
ATOM 2205 C CA . MET A 1 276 ? 0.297 -8.752 7.047 1.00 89.94 276 MET A CA 1
ATOM 2206 C C . MET A 1 276 ? -0.219 -7.306 6.997 1.00 89.94 276 MET A C 1
ATOM 2208 O O . MET A 1 276 ? 0.296 -6.471 6.251 1.00 89.94 276 MET A O 1
ATOM 2212 N N . THR A 1 277 ? -1.173 -6.981 7.866 1.00 91.38 277 THR A N 1
ATOM 2213 C CA . THR A 1 277 ? -1.693 -5.619 8.061 1.00 91.38 277 THR A CA 1
ATOM 2214 C C . THR A 1 277 ? -1.371 -5.104 9.470 1.00 91.38 277 THR A C 1
ATOM 2216 O O . THR A 1 277 ? -0.743 -5.785 10.285 1.00 91.38 277 THR A O 1
ATOM 2219 N N . GLN A 1 278 ? -1.771 -3.871 9.764 1.00 91.50 278 GLN A N 1
ATOM 2220 C CA . GLN A 1 278 ? -1.681 -3.242 11.077 1.00 91.50 278 GLN A CA 1
ATOM 2221 C C . GLN A 1 278 ? -3.041 -2.636 11.462 1.00 91.50 278 GLN A C 1
ATOM 2223 O O . GLN A 1 278 ? -3.827 -2.303 10.584 1.00 91.50 278 GLN A O 1
ATOM 2228 N N . PRO A 1 279 ? -3.324 -2.410 12.754 1.00 94.12 279 PRO A N 1
ATOM 2229 C CA . PRO A 1 279 ? -2.620 -2.948 13.917 1.00 94.12 279 PRO A CA 1
ATOM 2230 C C . PRO A 1 279 ? -2.956 -4.426 14.163 1.00 94.12 279 PRO A C 1
ATOM 2232 O O . PRO A 1 279 ? -3.947 -4.950 13.659 1.00 94.12 279 PRO A O 1
ATOM 2235 N N . VAL A 1 280 ? -2.186 -5.071 15.043 1.00 94.56 280 VAL A N 1
ATOM 2236 C CA . VAL A 1 280 ? -2.707 -6.226 15.785 1.00 94.56 280 VAL A CA 1
ATOM 2237 C C . VAL A 1 280 ? -3.659 -5.692 16.845 1.00 94.56 280 VAL A C 1
ATOM 2239 O O . VAL A 1 280 ? -3.240 -4.936 17.728 1.00 94.56 280 VAL A O 1
ATOM 2242 N N . LEU A 1 281 ? -4.927 -6.077 16.750 1.00 96.38 281 LEU A N 1
ATOM 2243 C CA . LEU A 1 281 ? -5.975 -5.607 17.643 1.00 96.38 281 LEU A CA 1
ATOM 2244 C C . LEU A 1 281 ? -6.268 -6.671 18.703 1.00 96.38 281 LEU A C 1
ATOM 2246 O O . LEU A 1 281 ? -6.419 -7.850 18.386 1.00 96.38 281 LEU A O 1
ATOM 2250 N N . ILE A 1 282 ? -6.340 -6.266 19.970 1.00 97.06 282 ILE A N 1
ATOM 2251 C CA . ILE A 1 282 ? -6.688 -7.154 21.082 1.00 97.06 282 ILE A CA 1
ATOM 2252 C C . ILE A 1 282 ? -7.858 -6.560 21.850 1.00 97.06 282 ILE A C 1
ATOM 2254 O O . ILE A 1 282 ? -7.707 -5.536 22.513 1.00 97.06 282 ILE A O 1
ATOM 2258 N N . LYS A 1 283 ? -9.010 -7.233 21.794 1.00 97.00 283 LYS A N 1
ATOM 2259 C CA . LYS A 1 283 ? -10.173 -6.946 22.635 1.00 97.00 283 LYS A CA 1
ATOM 2260 C C . LYS A 1 283 ? -9.909 -7.456 24.045 1.00 97.00 283 LYS A C 1
ATOM 2262 O O . LYS A 1 283 ? -9.652 -8.649 24.233 1.00 97.00 283 LYS A O 1
ATOM 2267 N N . ILE A 1 284 ? -9.983 -6.562 25.022 1.00 95.38 284 ILE A N 1
ATOM 2268 C CA . ILE A 1 284 ? -9.756 -6.855 26.434 1.00 95.38 284 ILE A CA 1
ATOM 2269 C C . ILE A 1 284 ? -11.084 -6.639 27.169 1.00 95.38 284 ILE A C 1
ATOM 2271 O O . ILE A 1 284 ? -11.538 -5.497 27.236 1.00 95.38 284 ILE A O 1
ATOM 2275 N N . PRO A 1 285 ? -11.721 -7.694 27.710 1.00 94.25 285 PRO A N 1
ATOM 2276 C CA . PRO A 1 285 ? -12.931 -7.525 28.507 1.00 94.25 285 PRO A CA 1
ATOM 2277 C C . PRO A 1 285 ? -12.598 -6.886 29.861 1.00 94.25 285 PRO A C 1
ATOM 2279 O O . PRO A 1 285 ? -11.527 -7.141 30.430 1.00 94.25 285 PRO A O 1
ATOM 2282 N N . GLU A 1 286 ? -13.514 -6.087 30.403 1.00 89.06 286 GLU A N 1
ATOM 2283 C CA . GLU A 1 286 ? -13.428 -5.628 31.793 1.00 89.06 286 GLU A CA 1
ATOM 2284 C C . GLU A 1 286 ? -13.687 -6.785 32.754 1.00 89.06 286 GLU A C 1
ATOM 2286 O O . GLU A 1 286 ? -12.888 -7.030 33.666 1.00 89.06 286 GLU A O 1
ATOM 2291 N N . GLU A 1 287 ? -14.735 -7.560 32.471 1.00 84.94 287 GLU A N 1
ATOM 2292 C CA . GLU A 1 287 ? -15.109 -8.721 33.264 1.00 84.94 287 GLU A CA 1
ATOM 2293 C C . GLU A 1 287 ? -14.004 -9.783 33.297 1.00 84.94 287 GLU A C 1
ATOM 2295 O O . GLU A 1 287 ? -13.282 -10.046 32.328 1.00 84.94 287 GLU A O 1
ATOM 2300 N N . THR A 1 288 ? -13.890 -10.419 34.460 1.00 84.56 288 THR A N 1
ATOM 2301 C CA . THR A 1 288 ? -13.052 -11.602 34.649 1.00 84.56 288 THR A CA 1
ATOM 2302 C C . THR A 1 288 ? -13.932 -12.832 34.760 1.00 84.56 288 THR A C 1
ATOM 2304 O O . THR A 1 288 ? -15.028 -12.796 35.310 1.00 84.56 288 THR A O 1
ATOM 2307 N N . THR A 1 289 ? -13.415 -13.935 34.251 1.00 77.69 289 THR A N 1
ATOM 2308 C CA . THR A 1 289 ? -13.957 -15.277 34.442 1.00 77.69 289 THR A CA 1
ATOM 2309 C C . THR A 1 289 ? -13.336 -15.912 35.696 1.00 77.69 289 THR A C 1
ATOM 2311 O O . THR A 1 289 ? -12.638 -15.247 36.471 1.00 77.69 289 THR A O 1
ATOM 2314 N N . TRP A 1 290 ? -13.587 -17.205 35.923 1.00 77.69 290 TRP A N 1
ATOM 2315 C CA . TRP A 1 290 ? -13.058 -17.948 37.070 1.00 77.69 290 TRP A CA 1
ATOM 2316 C C . TRP A 1 290 ? -11.546 -17.713 37.270 1.00 77.69 290 TRP A C 1
ATOM 2318 O O . TRP A 1 290 ? -10.763 -17.772 36.323 1.00 77.69 290 TRP A O 1
ATOM 2328 N N . TRP A 1 291 ? -11.125 -17.467 38.517 1.00 69.31 291 TRP A N 1
ATOM 2329 C CA . TRP A 1 291 ? -9.709 -17.336 38.903 1.00 69.31 291 TRP A CA 1
ATOM 2330 C C . TRP A 1 291 ? -8.933 -16.175 38.236 1.00 69.31 291 TRP A C 1
ATOM 2332 O O . TRP A 1 291 ? -7.734 -16.299 37.989 1.00 69.31 291 TRP A O 1
ATOM 2342 N N . PHE A 1 292 ? -9.587 -15.036 37.965 1.00 80.44 292 PHE A N 1
ATOM 2343 C CA . PHE A 1 292 ? -8.992 -13.822 37.360 1.00 80.44 292 PHE A CA 1
ATOM 2344 C C . PHE A 1 292 ? -8.595 -13.955 35.876 1.00 80.44 292 PHE A C 1
ATOM 2346 O O . PHE A 1 292 ? -7.840 -13.132 35.356 1.00 80.44 292 PHE A O 1
ATOM 2353 N N . TRP A 1 293 ? -9.091 -14.979 35.176 1.00 87.50 293 TRP A N 1
ATOM 2354 C CA . TRP A 1 293 ? -8.831 -15.163 33.745 1.00 87.50 293 TRP A CA 1
ATOM 2355 C C . TRP A 1 293 ? -9.707 -14.240 32.905 1.00 87.50 293 TRP A C 1
ATOM 2357 O O . TRP A 1 293 ? -10.852 -13.963 33.255 1.00 87.50 293 TRP A O 1
ATOM 2367 N N . LYS A 1 294 ? -9.198 -13.808 31.756 1.00 92.06 294 LYS A N 1
ATOM 2368 C CA . LYS A 1 294 ? -9.946 -13.043 30.758 1.00 92.06 294 LYS A CA 1
ATOM 2369 C C . LYS A 1 294 ? -9.935 -13.784 29.428 1.00 92.06 294 LYS A C 1
ATOM 2371 O O . LYS A 1 294 ? -8.935 -14.413 29.077 1.00 92.06 294 LYS A O 1
ATOM 2376 N N . GLU A 1 295 ? -11.037 -13.693 28.690 1.00 94.94 295 GLU A N 1
ATOM 2377 C CA . GLU A 1 295 ? -11.112 -14.148 27.302 1.00 94.94 295 GLU A CA 1
ATOM 2378 C C . GLU A 1 295 ? -10.725 -12.990 26.377 1.00 94.94 295 GLU A C 1
ATOM 2380 O O . GLU A 1 295 ? -11.527 -12.109 26.075 1.00 94.94 295 GLU A O 1
ATOM 2385 N N . TYR A 1 296 ? -9.467 -12.969 25.948 1.00 96.25 296 TYR A N 1
ATOM 2386 C CA . TYR A 1 296 ? -8.972 -11.978 25.000 1.00 96.25 296 TYR A CA 1
ATOM 2387 C C . TYR A 1 296 ? -9.357 -12.386 23.582 1.00 96.25 296 TYR A C 1
ATOM 2389 O O . TYR A 1 296 ? -9.216 -13.555 23.226 1.00 96.25 296 TYR A O 1
ATOM 2397 N N . THR A 1 297 ? -9.769 -11.434 22.748 1.00 98.19 297 THR A N 1
ATOM 2398 C CA . THR A 1 297 ? -9.896 -11.679 21.301 1.00 98.19 297 THR A CA 1
ATOM 2399 C C . THR A 1 297 ? -8.744 -10.994 20.593 1.00 98.19 297 THR A C 1
ATOM 2401 O O . THR A 1 297 ? -8.620 -9.778 20.686 1.00 98.19 297 THR A O 1
ATOM 2404 N N . VAL A 1 298 ? -7.889 -11.766 19.929 1.00 98.06 298 VAL A N 1
ATOM 2405 C CA . VAL A 1 298 ? -6.797 -11.242 19.100 1.00 98.06 298 VAL A CA 1
ATOM 2406 C C . VAL A 1 298 ? -7.261 -11.262 17.652 1.00 98.06 298 VAL A C 1
ATOM 2408 O O . VAL A 1 298 ? -7.845 -12.262 17.234 1.00 98.06 298 VAL A O 1
ATOM 2411 N N . SER A 1 299 ? -6.994 -10.190 16.908 1.00 98.50 299 SER A N 1
ATOM 2412 C CA . SER A 1 299 ? -7.470 -10.009 15.537 1.00 98.50 299 SER A CA 1
ATOM 2413 C C . SER A 1 299 ? -6.388 -9.407 14.634 1.00 98.50 299 SER A C 1
ATOM 2415 O O . SER A 1 299 ? -5.707 -8.455 15.027 1.00 98.50 299 SER A O 1
ATOM 2417 N N . PHE A 1 300 ? -6.268 -9.931 13.410 1.00 97.56 300 PHE A N 1
ATOM 2418 C CA . PHE A 1 300 ? -5.526 -9.325 12.295 1.00 97.56 300 PHE A CA 1
ATOM 2419 C C . PHE A 1 300 ? -6.517 -8.865 11.229 1.00 97.56 300 PHE A C 1
ATOM 2421 O O . PHE A 1 300 ? -7.398 -9.633 10.840 1.00 97.56 300 PHE A O 1
ATOM 2428 N N . MET A 1 301 ? -6.393 -7.626 10.756 1.00 96.06 301 MET A N 1
ATOM 2429 C CA . MET A 1 301 ? -7.250 -7.146 9.675 1.00 96.06 301 MET A CA 1
ATOM 2430 C C . MET A 1 301 ? -6.833 -7.867 8.395 1.00 96.06 301 MET A C 1
ATOM 2432 O O . MET A 1 301 ? -5.641 -7.999 8.117 1.00 96.06 301 MET A O 1
ATOM 2436 N N . LEU A 1 302 ? -7.785 -8.344 7.603 1.00 95.44 302 LEU A N 1
ATOM 2437 C CA . LEU A 1 302 ? -7.452 -8.858 6.281 1.00 95.44 302 LEU A CA 1
ATOM 2438 C C . LEU A 1 302 ? -7.152 -7.681 5.341 1.00 95.44 302 LEU A C 1
ATOM 2440 O O . LEU A 1 302 ? -7.833 -6.657 5.439 1.00 95.44 302 LEU A O 1
ATOM 2444 N N . PRO A 1 303 ? -6.189 -7.801 4.412 1.00 90.62 303 PRO A N 1
ATOM 2445 C CA . PRO A 1 303 ? -6.048 -6.842 3.321 1.00 90.62 303 PRO A CA 1
ATOM 2446 C C . PRO A 1 303 ? -7.360 -6.716 2.536 1.00 90.62 303 PRO A C 1
ATOM 2448 O O . PRO A 1 303 ? -8.075 -7.711 2.362 1.00 90.62 303 PRO A O 1
ATOM 2451 N N . ARG A 1 304 ? -7.681 -5.517 2.032 1.00 82.75 304 ARG A N 1
ATOM 2452 C CA . ARG A 1 304 ? -8.951 -5.248 1.324 1.00 82.75 304 ARG A CA 1
ATOM 2453 C C . ARG A 1 304 ? -9.248 -6.221 0.183 1.00 82.75 304 ARG A C 1
ATOM 2455 O O . ARG A 1 304 ? -10.410 -6.511 -0.082 1.00 82.75 304 ARG A O 1
ATOM 2462 N N . GLU A 1 305 ? -8.223 -6.750 -0.480 1.00 83.88 305 GLU A N 1
ATOM 2463 C CA . GLU A 1 305 ? -8.389 -7.713 -1.577 1.00 83.88 305 GLU A CA 1
ATOM 2464 C C . GLU A 1 305 ? -9.048 -9.039 -1.156 1.00 83.88 305 GLU A C 1
ATOM 2466 O O . GLU A 1 305 ? -9.650 -9.706 -1.995 1.00 83.88 305 GLU A O 1
ATOM 2471 N N . HIS A 1 306 ? -9.003 -9.384 0.136 1.00 88.12 306 HIS A N 1
ATOM 2472 C CA . HIS A 1 306 ? -9.608 -10.595 0.698 1.00 88.12 306 HIS A CA 1
ATOM 2473 C C . HIS A 1 306 ? -10.960 -10.347 1.381 1.00 88.12 306 HIS A C 1
ATOM 2475 O O . HIS A 1 306 ? -11.541 -11.275 1.942 1.00 88.12 306 HIS A O 1
ATOM 2481 N N . TRP A 1 307 ? -11.486 -9.118 1.380 1.00 86.56 307 TRP A N 1
ATOM 2482 C CA . TRP A 1 307 ? -12.708 -8.813 2.131 1.00 86.56 307 TRP A CA 1
ATOM 2483 C C . TRP A 1 307 ? -13.949 -9.502 1.561 1.00 86.56 307 TRP A C 1
ATOM 2485 O O . TRP A 1 307 ? -14.789 -9.966 2.331 1.00 86.56 307 TRP A O 1
ATOM 2495 N N . ASP A 1 308 ? -14.066 -9.614 0.242 1.00 82.75 308 ASP A N 1
ATOM 2496 C CA . ASP A 1 308 ? -15.236 -10.239 -0.385 1.00 82.75 308 ASP A CA 1
ATOM 2497 C C . ASP A 1 308 ? -15.227 -11.764 -0.219 1.00 82.75 308 ASP A C 1
ATOM 2499 O O . ASP A 1 308 ? -16.267 -12.361 0.054 1.00 82.75 308 ASP A O 1
ATOM 2503 N N . ASN A 1 309 ? -14.047 -12.380 -0.334 1.00 89.38 309 ASN A N 1
ATOM 2504 C CA . ASN A 1 309 ? -13.863 -13.827 -0.254 1.00 89.38 309 ASN A CA 1
ATOM 2505 C C . ASN A 1 309 ? -12.606 -14.182 0.566 1.00 89.38 309 ASN A C 1
ATOM 2507 O O . ASN A 1 309 ? -11.544 -14.429 -0.014 1.00 89.38 309 ASN A O 1
ATOM 2511 N N . PRO A 1 310 ? -12.693 -14.150 1.907 1.00 93.75 310 PRO A N 1
ATOM 2512 C CA . PRO A 1 310 ? -11.574 -14.500 2.773 1.00 93.75 310 PRO A CA 1
ATOM 2513 C C . PRO A 1 310 ? -11.327 -16.020 2.747 1.00 93.75 310 PRO A C 1
ATOM 2515 O O . PRO A 1 310 ? -12.295 -16.773 2.869 1.00 93.75 310 PRO A O 1
ATOM 2518 N N . PRO A 1 311 ? -10.068 -16.489 2.640 1.00 95.12 311 PRO A N 1
ATOM 2519 C CA . PRO A 1 311 ? -9.756 -17.911 2.767 1.00 95.12 311 PRO A CA 1
ATOM 2520 C C . PRO A 1 311 ? -10.229 -18.454 4.116 1.00 95.12 311 PRO A C 1
ATOM 2522 O O . PRO A 1 311 ? -9.985 -17.843 5.156 1.00 95.12 311 PRO A O 1
ATOM 2525 N N . MET A 1 312 ? -10.910 -19.597 4.136 1.00 97.56 312 MET A N 1
ATOM 2526 C CA . MET A 1 312 ? -11.438 -20.127 5.394 1.00 97.56 312 MET A CA 1
ATOM 2527 C C . MET A 1 312 ? -10.306 -20.696 6.268 1.00 97.56 312 MET A C 1
ATOM 2529 O O . MET A 1 312 ? -9.412 -21.370 5.752 1.00 97.56 312 MET A O 1
ATOM 2533 N N . PRO A 1 313 ? -10.281 -20.431 7.587 1.00 98.00 313 PRO A N 1
ATOM 2534 C CA . PRO A 1 313 ? -9.272 -21.006 8.471 1.00 98.00 313 PRO A CA 1
ATOM 2535 C C . PRO A 1 313 ? -9.376 -22.533 8.556 1.00 98.00 313 PRO A C 1
ATOM 2537 O O . PRO A 1 313 ? -10.466 -23.081 8.635 1.00 98.00 313 PRO A O 1
ATOM 2540 N N . THR A 1 314 ? -8.233 -23.219 8.629 1.00 97.94 314 THR A N 1
ATOM 2541 C CA . THR A 1 314 ? -8.194 -24.680 8.886 1.00 97.94 314 THR A CA 1
ATOM 2542 C C . THR A 1 314 ? -8.203 -25.041 10.374 1.00 97.94 314 THR A C 1
ATOM 2544 O O . THR A 1 314 ? -8.242 -26.214 10.735 1.00 97.94 314 THR A O 1
ATOM 2547 N N . ASN A 1 315 ? -8.101 -24.040 11.249 1.00 96.69 315 ASN A N 1
ATOM 2548 C CA . ASN A 1 315 ? -8.089 -24.205 12.695 1.00 96.69 315 ASN A CA 1
ATOM 2549 C C . ASN A 1 315 ? -9.433 -23.743 13.263 1.00 96.69 315 ASN A C 1
ATOM 2551 O O . ASN A 1 315 ? -9.765 -22.570 13.117 1.00 96.69 315 ASN A O 1
ATOM 2555 N N . ASP A 1 316 ? -10.141 -24.628 13.964 1.00 96.69 316 ASP A N 1
ATOM 2556 C CA . ASP A 1 316 ? -11.482 -24.364 14.509 1.00 96.69 316 ASP A CA 1
ATOM 2557 C C . ASP A 1 316 ? -11.535 -23.214 15.540 1.00 96.69 316 ASP A C 1
ATOM 2559 O O . ASP A 1 316 ? -12.591 -22.625 15.765 1.00 96.69 316 ASP A O 1
ATOM 2563 N N . ASP A 1 317 ? -10.403 -22.851 16.159 1.00 97.00 317 ASP A N 1
ATOM 2564 C CA . ASP A 1 317 ? -10.308 -21.711 17.085 1.00 97.00 317 ASP A CA 1
ATOM 2565 C C . ASP A 1 317 ? -10.092 -20.362 16.369 1.00 97.00 317 ASP A C 1
ATOM 2567 O O . ASP A 1 317 ? -9.971 -19.318 17.028 1.00 97.00 317 ASP A O 1
ATOM 2571 N N . VAL A 1 318 ? -9.944 -20.373 15.044 1.00 98.56 318 VAL A N 1
ATOM 2572 C CA . VAL A 1 318 ? -9.710 -19.196 14.208 1.00 98.56 318 VAL A CA 1
ATOM 2573 C C . VAL A 1 318 ? -10.932 -18.984 13.325 1.00 98.56 318 VAL A C 1
ATOM 2575 O O . VAL A 1 318 ? -11.397 -19.900 12.658 1.00 98.56 318 VAL A O 1
ATOM 2578 N N . TYR A 1 319 ? -11.457 -17.765 13.309 1.00 98.56 319 TYR A N 1
ATOM 2579 C CA . TYR A 1 319 ? -12.675 -17.437 12.576 1.00 98.56 319 TYR A CA 1
ATOM 2580 C C . TYR A 1 319 ? -12.551 -16.089 11.876 1.00 98.56 319 TYR A C 1
ATOM 2582 O O . TYR A 1 319 ? -11.773 -15.225 12.280 1.00 98.56 319 TYR A O 1
ATOM 2590 N N . ILE A 1 320 ? -13.334 -15.913 10.814 1.00 98.12 320 ILE A N 1
ATOM 2591 C CA . ILE A 1 320 ? -13.479 -14.621 10.150 1.00 98.12 320 ILE A CA 1
ATOM 2592 C C . ILE A 1 320 ? -14.455 -13.771 10.962 1.00 98.12 320 ILE A C 1
ATOM 2594 O O . ILE A 1 320 ? -15.591 -14.180 11.200 1.00 98.12 320 ILE A O 1
ATOM 2598 N N . ASP A 1 321 ? -14.007 -12.592 11.375 1.00 96.44 321 ASP A N 1
ATOM 2599 C CA . ASP A 1 321 ? -14.784 -11.623 12.138 1.00 96.44 321 ASP A CA 1
ATOM 2600 C C . ASP A 1 321 ? -15.113 -10.410 11.262 1.00 96.44 321 ASP A C 1
ATOM 2602 O O . ASP A 1 321 ? -14.243 -9.835 10.599 1.00 96.44 321 ASP A O 1
ATOM 2606 N N . ASN A 1 322 ? -16.389 -10.033 11.230 1.00 93.69 322 ASN A N 1
ATOM 2607 C CA . ASN A 1 322 ? -16.852 -8.868 10.489 1.00 93.69 322 ASN A CA 1
ATOM 2608 C C . ASN A 1 322 ? -17.139 -7.756 11.491 1.00 93.69 322 ASN A C 1
ATOM 2610 O O . ASN A 1 322 ? -18.191 -7.721 12.133 1.00 93.69 322 ASN A O 1
ATOM 2614 N N . MET A 1 323 ? -16.165 -6.869 11.641 1.00 93.44 323 MET A N 1
ATOM 2615 C CA . MET A 1 323 ? -16.216 -5.797 12.612 1.00 93.44 323 MET A CA 1
ATOM 2616 C C . MET A 1 323 ? -17.050 -4.647 12.027 1.00 93.44 323 MET A C 1
ATOM 2618 O O . MET A 1 323 ? -16.680 -4.104 10.981 1.00 93.44 323 MET A O 1
ATOM 2622 N N . PRO A 1 324 ? -18.190 -4.286 12.645 1.00 92.69 324 PRO A N 1
ATOM 2623 C CA . PRO A 1 324 ? -19.070 -3.258 12.106 1.00 92.69 324 PRO A CA 1
ATOM 2624 C C . PRO A 1 324 ? -18.412 -1.879 12.169 1.00 92.69 324 PRO A C 1
ATOM 2626 O O . PRO A 1 324 ? -17.481 -1.655 12.945 1.00 92.69 324 PRO A O 1
ATOM 2629 N N . ALA A 1 325 ? -18.943 -0.944 11.380 1.00 87.81 325 ALA A N 1
ATOM 2630 C CA . ALA A 1 325 ? -18.578 0.463 11.493 1.00 87.81 325 ALA A CA 1
ATOM 2631 C C . ALA A 1 325 ? -18.789 0.957 12.935 1.00 87.81 325 ALA A C 1
ATOM 2633 O O . ALA A 1 325 ? -19.773 0.593 13.587 1.00 87.81 325 ALA A O 1
ATOM 2634 N N . MET A 1 326 ? -17.859 1.771 13.430 1.00 93.81 326 MET A N 1
ATOM 2635 C CA . MET A 1 326 ? -17.849 2.222 14.822 1.00 93.81 326 MET A CA 1
ATOM 2636 C C . MET A 1 326 ? -17.208 3.597 14.979 1.00 93.81 326 MET A C 1
ATOM 2638 O O . MET A 1 326 ? -16.324 3.975 14.211 1.00 93.81 326 MET A O 1
ATOM 2642 N N . THR A 1 327 ? -17.600 4.304 16.034 1.00 94.56 327 THR A N 1
ATOM 2643 C CA . THR A 1 327 ? -16.875 5.474 16.534 1.00 94.56 327 THR A CA 1
ATOM 2644 C C . THR A 1 327 ? -15.991 5.038 17.701 1.00 94.56 327 THR A C 1
ATOM 2646 O O . THR A 1 327 ? -16.462 4.367 18.621 1.00 94.56 327 THR A O 1
ATOM 2649 N N . ALA A 1 328 ? -14.716 5.419 17.681 1.00 96.88 328 ALA A N 1
ATOM 2650 C CA . ALA A 1 328 ? -13.767 5.134 18.749 1.00 96.88 328 ALA A CA 1
ATOM 2651 C C . ALA A 1 328 ? -13.083 6.408 19.255 1.00 96.88 328 ALA A C 1
ATOM 2653 O O . ALA A 1 328 ? -12.642 7.252 18.473 1.00 96.88 328 ALA A O 1
ATOM 2654 N N . TYR A 1 329 ? -12.932 6.492 20.571 1.00 97.56 329 TYR A N 1
ATOM 2655 C CA . TYR A 1 329 ? -12.083 7.439 21.276 1.00 97.56 329 TYR A CA 1
ATOM 2656 C C . TYR A 1 329 ? -10.687 6.823 21.412 1.00 97.56 329 TYR A C 1
ATOM 2658 O O . TYR A 1 329 ? -10.493 5.825 22.113 1.00 97.56 329 TYR A O 1
ATOM 2666 N N . VAL A 1 330 ? -9.715 7.377 20.688 1.00 96.94 330 VAL A N 1
ATOM 2667 C CA . VAL A 1 330 ? -8.383 6.792 20.517 1.00 96.94 330 VAL A CA 1
ATOM 2668 C C . VAL A 1 330 ? -7.315 7.625 21.209 1.00 96.94 330 VAL A C 1
ATOM 2670 O O . VAL A 1 330 ? -7.118 8.794 20.883 1.00 96.94 330 VAL A O 1
ATOM 2673 N N . LYS A 1 331 ? -6.549 7.000 22.109 1.00 95.94 331 LYS A N 1
ATOM 2674 C CA . LYS A 1 331 ? -5.336 7.596 22.687 1.00 95.94 331 LYS A CA 1
ATOM 2675 C C . LYS A 1 331 ? -4.094 6.868 22.200 1.00 95.94 331 LYS A C 1
ATOM 2677 O O . LYS A 1 331 ? -3.946 5.664 22.400 1.00 95.94 331 LYS A O 1
ATOM 2682 N N . VAL A 1 332 ? -3.189 7.627 21.588 1.00 92.94 332 VAL A N 1
ATOM 2683 C CA . VAL A 1 332 ? -1.862 7.168 21.161 1.00 92.94 332 VAL A CA 1
ATOM 2684 C C . VAL A 1 332 ? -0.891 7.244 22.333 1.00 92.94 332 VAL A C 1
ATOM 2686 O O . VAL A 1 332 ? -0.839 8.254 23.035 1.00 92.94 332 VAL A O 1
ATOM 2689 N N . TYR A 1 333 ? -0.085 6.205 22.524 1.00 90.19 333 TYR A N 1
ATOM 2690 C CA . TYR A 1 333 ? 0.951 6.191 23.549 1.00 90.19 333 TYR A CA 1
ATOM 2691 C C . TYR A 1 333 ? 2.186 5.382 23.138 1.00 90.19 333 TYR A C 1
ATOM 2693 O O . TYR A 1 333 ? 2.136 4.469 22.308 1.00 90.19 333 TYR A O 1
ATOM 2701 N N . GLY A 1 334 ? 3.319 5.748 23.739 1.00 85.44 334 GLY A N 1
ATOM 2702 C CA . GLY A 1 334 ? 4.605 5.082 23.551 1.00 85.44 334 GLY A CA 1
ATOM 2703 C C . GLY A 1 334 ? 4.856 3.940 24.541 1.00 85.44 334 GLY A C 1
ATOM 2704 O O . GLY A 1 334 ? 4.086 3.696 25.468 1.00 85.44 334 GLY A O 1
ATOM 2705 N N . GLY A 1 335 ? 5.982 3.249 24.370 1.00 81.44 335 GLY A N 1
ATOM 2706 C CA . GLY A 1 335 ? 6.397 2.153 25.252 1.00 81.44 335 GLY A CA 1
ATOM 2707 C C . GLY A 1 335 ? 5.767 0.807 24.883 1.00 81.44 335 GLY A C 1
ATOM 2708 O O . GLY A 1 335 ? 5.322 0.594 23.757 1.00 81.44 335 GLY A O 1
ATOM 2709 N N . TRP A 1 336 ? 5.772 -0.145 25.816 1.00 74.75 336 TRP A N 1
ATOM 2710 C CA . TRP A 1 336 ? 5.183 -1.463 25.578 1.00 74.75 336 TRP A CA 1
ATOM 2711 C C . TRP A 1 336 ? 3.674 -1.428 25.826 1.00 74.75 336 TRP A C 1
ATOM 2713 O O . TRP A 1 336 ? 3.223 -0.991 26.889 1.00 74.75 336 TRP A O 1
ATOM 2723 N N . ALA A 1 337 ? 2.895 -1.951 24.877 1.00 74.25 337 ALA A N 1
ATOM 2724 C CA . ALA A 1 337 ? 1.522 -2.360 25.137 1.00 74.25 337 ALA A CA 1
ATOM 2725 C C . ALA A 1 337 ? 1.553 -3.593 26.048 1.00 74.25 337 ALA A C 1
ATOM 2727 O O . ALA A 1 337 ? 1.583 -4.733 25.594 1.00 74.25 337 ALA A O 1
ATOM 2728 N N . ASN A 1 338 ? 1.615 -3.361 27.355 1.00 76.62 338 ASN A N 1
ATOM 2729 C CA . ASN A 1 338 ? 1.292 -4.363 28.359 1.00 76.62 338 ASN A CA 1
ATOM 2730 C C . ASN A 1 338 ? -0.085 -4.024 28.952 1.00 76.62 338 ASN A C 1
ATOM 2732 O O . ASN A 1 338 ? -0.540 -2.878 28.868 1.00 76.62 338 ASN A O 1
ATOM 2736 N N . GLY A 1 339 ? -0.780 -5.024 29.501 1.00 74.19 339 GLY A N 1
ATOM 2737 C CA . GLY A 1 339 ? -2.157 -4.846 29.980 1.00 74.19 339 GLY A CA 1
ATOM 2738 C C . GLY A 1 339 ? -2.302 -3.713 31.004 1.00 74.19 339 GLY A C 1
ATOM 2739 O O . GLY A 1 339 ? -3.316 -3.031 31.015 1.00 74.19 339 GLY A O 1
ATOM 2740 N N . TRP A 1 340 ? -1.262 -3.450 31.802 1.00 81.31 340 TRP A N 1
ATOM 2741 C CA . TRP A 1 340 ? -1.251 -2.363 32.782 1.00 81.31 340 TRP A CA 1
ATOM 2742 C C . TRP A 1 340 ? -1.157 -0.974 32.131 1.00 81.31 340 TRP A C 1
ATOM 2744 O O . TRP A 1 340 ? -1.978 -0.108 32.415 1.00 81.31 340 TRP A O 1
ATOM 2754 N N . ASN A 1 341 ? -0.199 -0.774 31.220 1.00 84.00 341 ASN A N 1
ATOM 2755 C CA . ASN A 1 341 ? 0.018 0.505 30.540 1.00 84.00 341 ASN A CA 1
ATOM 2756 C C . ASN A 1 341 ? -1.198 0.897 29.687 1.00 84.00 341 ASN A C 1
ATOM 2758 O O . ASN A 1 341 ? -1.684 2.023 29.750 1.00 84.00 341 ASN A O 1
ATOM 2762 N N . THR A 1 342 ? -1.744 -0.075 28.951 1.00 87.06 342 THR A N 1
ATOM 2763 C CA . THR A 1 342 ? -2.956 0.119 28.139 1.00 87.06 342 THR A CA 1
ATOM 2764 C C . THR A 1 342 ? -4.148 0.504 29.019 1.00 87.06 342 THR A C 1
ATOM 2766 O O . THR A 1 342 ? -4.865 1.447 28.700 1.00 87.06 342 THR A O 1
ATOM 2769 N N . ASN A 1 343 ? -4.323 -0.171 30.161 1.00 89.00 343 ASN A N 1
ATOM 2770 C CA . ASN A 1 343 ? -5.395 0.137 31.104 1.00 89.00 343 ASN A CA 1
ATOM 2771 C C . ASN A 1 343 ? -5.255 1.535 31.734 1.00 89.00 343 ASN A C 1
ATOM 2773 O O . ASN A 1 343 ? -6.260 2.202 31.945 1.00 89.00 343 ASN A O 1
ATOM 2777 N N . SER A 1 344 ? -4.031 1.995 32.010 1.00 91.75 344 SER A N 1
ATOM 2778 C CA . SER A 1 344 ? -3.785 3.352 32.521 1.00 91.75 344 SER A CA 1
ATOM 2779 C C . SER A 1 344 ? -4.230 4.423 31.517 1.00 91.75 344 SER A C 1
ATOM 2781 O O . SER A 1 344 ? -4.980 5.336 31.861 1.00 91.75 344 SER A O 1
ATOM 2783 N N . HIS A 1 345 ? -3.847 4.276 30.242 1.00 94.56 345 HIS A N 1
ATOM 2784 C CA . HIS A 1 345 ? -4.279 5.200 29.189 1.00 94.56 345 HIS A CA 1
ATOM 2785 C C . HIS A 1 345 ? -5.789 5.153 28.947 1.00 94.56 345 HIS A C 1
ATOM 2787 O O . HIS A 1 345 ? -6.398 6.209 28.788 1.00 94.56 345 HIS A O 1
ATOM 2793 N N . ARG A 1 346 ? -6.397 3.959 28.979 1.00 94.69 346 ARG A N 1
ATOM 2794 C CA . ARG A 1 346 ? -7.855 3.789 28.924 1.00 94.69 346 ARG A CA 1
ATOM 2795 C C . ARG A 1 346 ? -8.557 4.612 30.007 1.00 94.69 346 ARG A C 1
ATOM 2797 O O . ARG A 1 346 ? -9.433 5.398 29.677 1.00 94.69 346 ARG A O 1
ATOM 2804 N N . GLN A 1 347 ? -8.146 4.464 31.270 1.00 94.56 347 GLN A N 1
ATOM 2805 C CA . GLN A 1 347 ? -8.775 5.159 32.401 1.00 94.56 347 GLN A CA 1
ATOM 2806 C C . GLN A 1 347 ? -8.727 6.682 32.243 1.00 94.56 347 GLN A C 1
ATOM 2808 O O . GLN A 1 347 ? -9.700 7.357 32.564 1.00 94.56 347 GLN A O 1
ATOM 2813 N N . GLY A 1 348 ? -7.629 7.223 31.702 1.00 95.38 348 GLY A N 1
ATOM 2814 C CA . GLY A 1 348 ? -7.537 8.650 31.387 1.00 95.38 348 GLY A CA 1
ATOM 2815 C C . GLY A 1 348 ? -8.553 9.097 30.329 1.00 95.38 348 GLY A C 1
ATOM 2816 O O . GLY A 1 348 ? -9.190 10.134 30.498 1.00 95.38 348 GLY A O 1
ATOM 2817 N N . VAL A 1 349 ? -8.744 8.300 29.271 1.00 96.25 349 VAL A N 1
ATOM 2818 C CA . VAL A 1 349 ? -9.757 8.573 28.235 1.00 96.25 349 VAL A CA 1
ATOM 2819 C C . VAL A 1 349 ? -11.164 8.504 28.829 1.00 96.25 349 VAL A C 1
ATOM 2821 O O . VAL A 1 349 ? -11.928 9.450 28.685 1.00 96.25 349 VAL A O 1
ATOM 2824 N N . GLU A 1 350 ? -11.500 7.435 29.548 1.00 96.25 350 GLU A N 1
ATOM 2825 C CA . GLU A 1 350 ? -12.826 7.249 30.156 1.00 96.25 350 GLU A CA 1
ATOM 2826 C C . GLU A 1 350 ? -13.169 8.336 31.176 1.00 96.25 350 GLU A C 1
ATOM 2828 O O . GLU A 1 350 ? -14.294 8.833 31.186 1.00 96.25 350 GLU A O 1
ATOM 2833 N N . GLN A 1 351 ? -12.200 8.755 31.997 1.00 96.06 351 GLN A N 1
ATOM 2834 C CA . GLN A 1 351 ? -12.386 9.870 32.922 1.00 96.06 351 GLN A CA 1
ATOM 2835 C C . GLN A 1 351 ? -12.777 11.144 32.164 1.00 96.06 351 GLN A C 1
ATOM 2837 O O . GLN A 1 351 ? -13.720 11.829 32.558 1.00 96.06 351 GLN A O 1
ATOM 2842 N N . LYS A 1 352 ? -12.084 11.447 31.062 1.00 96.56 352 LYS A N 1
ATOM 2843 C CA . LYS A 1 352 ? -12.375 12.629 30.244 1.00 96.56 352 LYS A CA 1
ATOM 2844 C C . LYS A 1 352 ? -13.728 12.543 29.558 1.00 96.56 352 LYS A C 1
ATOM 2846 O O . LYS A 1 352 ? -14.483 13.509 29.583 1.00 96.56 352 LYS A O 1
ATOM 2851 N N . LEU A 1 353 ? -14.075 11.376 29.024 1.00 96.19 353 LEU A N 1
ATOM 2852 C CA . LEU A 1 353 ? -15.396 11.137 28.449 1.00 96.19 353 LEU A CA 1
ATOM 2853 C C . LEU A 1 353 ? -16.506 11.330 29.492 1.00 96.19 353 LEU A C 1
ATOM 2855 O O . LEU A 1 353 ? -17.510 11.975 29.195 1.00 96.19 353 LEU A O 1
ATOM 2859 N N . ALA A 1 354 ? -16.308 10.847 30.722 1.00 95.12 354 ALA A N 1
ATOM 2860 C CA . ALA A 1 354 ? -17.255 11.035 31.818 1.00 95.12 354 ALA A CA 1
ATOM 2861 C C . ALA A 1 354 ? -17.389 12.512 32.241 1.00 95.12 354 ALA A C 1
ATOM 2863 O O . ALA A 1 354 ? -18.508 12.980 32.446 1.00 95.12 354 ALA A O 1
ATOM 2864 N N . GLU A 1 355 ? -16.279 13.258 32.325 1.00 95.75 355 GLU A N 1
ATOM 2865 C CA . GLU A 1 355 ? -16.269 14.709 32.590 1.00 95.75 355 GLU A CA 1
ATOM 2866 C C . GLU A 1 355 ? -17.033 15.499 31.508 1.00 95.75 355 GLU A C 1
ATOM 2868 O O . GLU A 1 355 ? -17.727 16.467 31.817 1.00 95.75 355 GLU A O 1
ATOM 2873 N N . GLU A 1 356 ? -16.950 15.062 30.248 1.00 95.12 356 GLU A N 1
ATOM 2874 C CA . GLU A 1 356 ? -17.649 15.656 29.100 1.00 95.12 356 GLU A CA 1
ATOM 2875 C C . GLU A 1 356 ? -19.101 15.170 28.931 1.00 95.12 356 GLU A C 1
ATOM 2877 O O . GLU A 1 356 ? -19.826 15.675 28.071 1.00 95.12 356 GLU A O 1
ATOM 2882 N N . GLY A 1 357 ? -19.543 14.184 29.720 1.00 94.88 357 GLY A N 1
ATOM 2883 C CA . GLY A 1 357 ? -20.865 13.567 29.582 1.00 94.88 357 GLY A CA 1
ATOM 2884 C C . GLY A 1 357 ? -21.038 12.731 28.305 1.00 94.88 357 GLY A C 1
ATOM 2885 O O . GLY A 1 357 ? -22.166 12.552 27.841 1.00 94.88 357 GLY A O 1
ATOM 2886 N N . ARG A 1 358 ? -19.943 12.229 27.720 1.00 94.06 358 ARG A N 1
ATOM 2887 C CA . ARG A 1 358 ? -19.956 11.335 26.553 1.00 94.06 358 ARG A CA 1
ATOM 2888 C C . ARG A 1 358 ? -20.147 9.882 26.982 1.00 94.06 358 ARG A C 1
ATOM 2890 O O . ARG A 1 358 ? -19.512 9.408 27.920 1.00 94.06 358 ARG A O 1
ATOM 2897 N N . SER A 1 359 ? -21.004 9.160 26.266 1.00 93.81 359 SER A N 1
ATOM 2898 C CA . SER A 1 359 ? -21.253 7.737 26.500 1.00 93.81 359 SER A CA 1
ATOM 2899 C C . SER A 1 359 ? -20.220 6.859 25.802 1.00 93.81 359 SER A C 1
ATOM 2901 O O . SER A 1 359 ? -19.960 7.036 24.613 1.00 93.81 359 SER A O 1
ATOM 2903 N N . PHE A 1 360 ? -19.725 5.842 26.495 1.00 95.62 360 PHE A N 1
ATOM 2904 C CA . PHE A 1 360 ? -18.787 4.871 25.945 1.00 95.62 360 PHE A CA 1
ATOM 2905 C C . PHE A 1 360 ? -19.149 3.439 26.348 1.00 95.62 360 PHE A C 1
ATOM 2907 O O . PHE A 1 360 ? -19.943 3.223 27.260 1.00 95.62 360 PHE A O 1
ATOM 2914 N N . GLU A 1 361 ? -18.611 2.473 25.610 1.00 95.12 361 GLU A N 1
ATOM 2915 C CA . GLU A 1 361 ? -18.672 1.047 25.922 1.00 95.12 361 GLU A CA 1
ATOM 2916 C C . GLU A 1 361 ? -17.716 0.729 27.075 1.00 95.12 361 GLU A C 1
ATOM 2918 O O . GLU A 1 361 ? -16.512 0.961 26.961 1.00 95.12 361 GLU A O 1
ATOM 2923 N N . ASP A 1 362 ? -18.253 0.199 28.172 1.00 92.94 362 ASP A N 1
ATOM 2924 C CA . ASP A 1 362 ? -17.519 -0.074 29.408 1.00 92.94 362 ASP A CA 1
ATOM 2925 C C . ASP A 1 362 ? -17.311 -1.573 29.673 1.00 92.94 362 ASP A C 1
ATOM 2927 O O . ASP A 1 362 ? -16.625 -1.933 30.625 1.00 92.94 362 ASP A O 1
ATOM 2931 N N . SER A 1 363 ? -17.837 -2.475 28.835 1.00 94.00 363 SER A N 1
ATOM 2932 C CA . SER A 1 363 ? -17.617 -3.918 29.006 1.00 94.00 363 SER A CA 1
ATOM 2933 C C . SER A 1 363 ? -16.290 -4.405 28.414 1.00 94.00 363 SER A C 1
ATOM 2935 O O . SER A 1 363 ? -15.794 -5.479 28.779 1.00 94.00 363 SER A O 1
ATOM 2937 N N . PHE A 1 364 ? -15.687 -3.638 27.502 1.00 95.19 364 PHE A N 1
ATOM 2938 C CA . PHE A 1 364 ? -14.385 -3.933 26.910 1.00 95.19 364 PHE A CA 1
ATOM 2939 C C . PHE A 1 364 ? -13.736 -2.694 26.287 1.00 95.19 364 PHE A C 1
ATOM 2941 O O . PHE A 1 364 ? -14.391 -1.714 25.955 1.00 95.19 364 PHE A O 1
ATOM 2948 N N . TYR A 1 365 ? -12.443 -2.810 26.003 1.00 96.12 365 TYR A N 1
ATOM 2949 C CA . TYR A 1 365 ? -11.689 -1.862 25.183 1.00 96.12 365 TYR A CA 1
ATOM 2950 C C . TYR A 1 365 ? -10.724 -2.615 24.266 1.00 96.12 365 TYR A C 1
ATOM 2952 O O . TYR A 1 365 ? -10.510 -3.824 24.424 1.00 96.12 365 TYR A O 1
ATOM 2960 N N . PHE A 1 366 ? -10.119 -1.915 23.306 1.00 96.94 366 PHE A N 1
ATOM 2961 C CA . PHE A 1 366 ? -9.080 -2.501 22.463 1.00 96.94 366 PHE A CA 1
ATOM 2962 C C . PHE A 1 366 ? -7.695 -1.944 22.762 1.00 96.94 366 PHE A C 1
ATOM 2964 O O . PHE A 1 366 ? -7.518 -0.745 22.966 1.00 96.94 366 PHE A O 1
ATOM 2971 N N . SER A 1 367 ? -6.699 -2.825 22.702 1.00 96.00 367 SER A N 1
ATOM 2972 C CA . SER A 1 367 ? -5.307 -2.451 22.465 1.00 96.00 367 SER A CA 1
ATOM 2973 C C . SER A 1 367 ? -4.985 -2.634 20.985 1.00 96.00 367 SER A C 1
ATOM 2975 O O . SER A 1 367 ? -5.253 -3.700 20.431 1.00 96.00 367 SER A O 1
ATOM 2977 N N . ALA A 1 368 ? -4.394 -1.623 20.357 1.00 95.06 368 ALA A N 1
ATOM 2978 C CA . ALA A 1 368 ? -3.915 -1.662 18.980 1.00 95.06 368 ALA A CA 1
ATOM 2979 C C . ALA A 1 368 ? -2.390 -1.496 18.965 1.00 95.06 368 ALA A C 1
ATOM 2981 O O . ALA A 1 368 ? -1.857 -0.438 19.311 1.00 95.06 368 ALA A O 1
ATOM 2982 N N . ALA A 1 369 ? -1.677 -2.553 18.573 1.00 91.88 369 ALA A N 1
ATOM 2983 C CA . ALA A 1 369 ? -0.220 -2.567 18.494 1.00 91.88 369 ALA A CA 1
ATOM 2984 C C . ALA A 1 369 ? 0.241 -2.519 17.031 1.00 91.88 369 ALA A C 1
ATOM 2986 O O . ALA A 1 369 ? -0.109 -3.390 16.234 1.00 91.88 369 ALA A O 1
ATOM 2987 N N . TYR A 1 370 ? 1.045 -1.511 16.685 1.00 88.69 370 TYR A N 1
ATOM 2988 C CA . TYR A 1 370 ? 1.486 -1.285 15.305 1.00 88.69 370 TYR A CA 1
ATOM 2989 C C . TYR A 1 370 ? 2.873 -1.867 15.026 1.00 88.69 370 TYR A C 1
ATOM 2991 O O . TYR A 1 370 ? 3.146 -2.329 13.926 1.00 88.69 370 TYR A O 1
ATOM 2999 N N . ASN A 1 371 ? 3.761 -1.890 16.012 1.00 81.25 371 ASN A N 1
ATOM 3000 C CA . ASN A 1 371 ? 5.131 -2.361 15.818 1.00 81.25 371 ASN A CA 1
ATOM 3001 C C . ASN A 1 371 ? 5.239 -3.883 15.884 1.00 81.25 371 ASN A C 1
ATOM 3003 O O . ASN A 1 371 ? 4.593 -4.524 16.722 1.00 81.25 371 ASN A O 1
ATOM 3007 N N . ALA A 1 372 ? 6.137 -4.447 15.072 1.00 69.75 372 ALA A N 1
ATOM 3008 C CA . ALA A 1 372 ? 6.432 -5.873 15.107 1.00 69.75 372 ALA A CA 1
ATOM 3009 C C . ALA A 1 372 ? 6.900 -6.323 16.514 1.00 69.75 372 ALA A C 1
ATOM 3011 O O . ALA A 1 372 ? 7.440 -5.520 17.291 1.00 69.75 372 ALA A O 1
ATOM 3012 N N . PRO A 1 373 ? 6.740 -7.613 16.872 1.00 61.22 373 PRO A N 1
ATOM 3013 C CA . PRO A 1 373 ? 7.136 -8.125 18.187 1.00 61.22 373 PRO A CA 1
ATOM 3014 C C . PRO A 1 373 ? 8.607 -7.866 18.553 1.00 61.22 373 PRO A C 1
ATOM 3016 O O . PRO A 1 373 ? 8.919 -7.694 19.728 1.00 61.22 373 PRO A O 1
ATOM 3019 N N . PHE A 1 374 ? 9.497 -7.794 17.557 1.00 64.38 374 PHE A N 1
ATOM 3020 C CA . PHE A 1 374 ? 10.945 -7.622 17.742 1.00 64.38 374 PHE A CA 1
ATOM 3021 C C . PHE A 1 374 ? 11.424 -6.160 17.679 1.00 64.38 374 PHE A C 1
ATOM 3023 O O . PHE A 1 374 ? 12.605 -5.891 17.888 1.00 64.38 374 PHE A O 1
ATOM 3030 N N . GLU A 1 375 ? 10.536 -5.202 17.401 1.00 63.66 375 GLU A N 1
ATOM 3031 C CA . GLU A 1 375 ? 10.886 -3.777 17.383 1.00 63.66 375 GLU A CA 1
ATOM 3032 C C . GLU A 1 375 ? 10.952 -3.215 18.811 1.00 63.66 375 GLU A C 1
ATOM 3034 O O . GLU A 1 375 ? 9.945 -3.129 19.517 1.00 63.66 375 GLU A O 1
ATOM 3039 N N . MET A 1 376 ? 12.150 -2.828 19.255 1.00 53.62 376 MET A N 1
ATOM 3040 C CA . MET A 1 376 ? 12.416 -2.481 20.660 1.00 53.62 376 MET A CA 1
ATOM 3041 C C . MET A 1 376 ? 12.290 -0.979 20.982 1.00 53.62 376 MET A C 1
ATOM 3043 O O . MET A 1 376 ? 12.236 -0.619 22.157 1.00 53.62 376 MET A O 1
ATOM 3047 N N . THR A 1 377 ? 12.249 -0.088 19.985 1.00 58.88 377 THR A N 1
ATOM 3048 C CA . THR A 1 377 ? 12.252 1.378 20.170 1.00 58.88 377 THR A CA 1
ATOM 3049 C C . THR A 1 377 ? 11.192 2.070 19.304 1.00 58.88 377 THR A C 1
ATOM 3051 O O . THR A 1 377 ? 10.713 1.500 18.331 1.00 58.88 377 THR A O 1
ATOM 3054 N N . ASN A 1 378 ? 10.794 3.293 19.684 1.00 70.06 378 ASN A N 1
ATOM 3055 C CA . ASN A 1 378 ? 9.793 4.121 18.988 1.00 70.06 378 ASN A CA 1
ATOM 3056 C C . ASN A 1 378 ? 8.451 3.411 18.703 1.00 70.06 378 ASN A C 1
ATOM 3058 O O . ASN A 1 378 ? 7.865 3.549 17.628 1.00 70.06 378 ASN A O 1
ATOM 3062 N N . ARG A 1 379 ? 7.977 2.620 19.675 1.00 80.44 379 ARG A N 1
ATOM 3063 C CA . ARG A 1 379 ? 6.728 1.867 19.542 1.00 80.44 379 ARG A CA 1
ATOM 3064 C C . ARG A 1 379 ? 5.518 2.801 19.605 1.00 80.44 379 ARG A C 1
ATOM 3066 O O . ARG A 1 379 ? 5.382 3.549 20.571 1.00 80.44 379 ARG A O 1
ATOM 3073 N N . ARG A 1 380 ? 4.634 2.710 18.614 1.00 88.50 380 ARG A N 1
ATOM 3074 C CA . ARG A 1 380 ? 3.296 3.299 18.586 1.00 88.50 380 ARG A CA 1
ATOM 3075 C C . ARG A 1 380 ? 2.289 2.235 19.004 1.00 88.50 380 ARG A C 1
ATOM 3077 O O . ARG A 1 380 ? 2.153 1.200 18.352 1.00 88.50 380 ARG A O 1
ATOM 3084 N N . ASN A 1 381 ? 1.555 2.516 20.071 1.00 91.94 381 ASN A N 1
ATOM 3085 C CA . ASN A 1 381 ? 0.380 1.746 20.446 1.00 91.94 381 ASN A CA 1
ATOM 3086 C C . ASN A 1 381 ? -0.792 2.699 20.637 1.00 91.94 381 ASN A C 1
ATOM 3088 O O . ASN A 1 381 ? -0.614 3.901 20.850 1.00 91.94 381 ASN A O 1
ATOM 3092 N N . GLU A 1 382 ? -1.989 2.149 20.559 1.00 95.12 382 GLU A N 1
ATOM 3093 C CA . GLU A 1 382 ? -3.218 2.883 20.788 1.00 95.12 382 GLU A CA 1
ATOM 3094 C C . GLU A 1 382 ? -4.138 2.091 21.712 1.00 95.12 382 GLU A C 1
ATOM 3096 O O . GLU A 1 382 ? -4.118 0.858 21.739 1.00 95.12 382 GLU A O 1
ATOM 3101 N N . VAL A 1 383 ? -4.946 2.822 22.473 1.00 96.94 383 VAL A N 1
ATOM 3102 C CA . VAL A 1 383 ? -6.108 2.276 23.168 1.00 96.94 383 VAL A CA 1
ATOM 3103 C C . VAL A 1 383 ? -7.356 2.849 22.524 1.00 96.94 383 VAL A C 1
ATOM 3105 O O . VAL A 1 383 ? -7.406 4.052 22.261 1.00 96.94 383 VAL A O 1
ATOM 3108 N N . TRP A 1 384 ? -8.317 1.983 22.212 1.00 97.31 384 TRP A N 1
ATOM 3109 C CA . TRP A 1 384 ? -9.592 2.379 21.621 1.00 97.31 384 TRP A CA 1
ATOM 3110 C C . TRP A 1 384 ? -10.709 2.080 22.617 1.00 97.31 384 TRP A C 1
ATOM 3112 O O . TRP A 1 384 ? -10.937 0.919 22.973 1.00 97.31 384 TRP A O 1
ATOM 3122 N N . VAL A 1 385 ? -11.395 3.133 23.048 1.00 97.62 385 VAL A N 1
ATOM 3123 C CA . VAL A 1 385 ? -12.640 3.063 23.819 1.00 97.62 385 VAL A CA 1
ATOM 3124 C C . VAL A 1 385 ? -13.771 3.368 22.847 1.00 97.62 385 VAL A C 1
ATOM 3126 O O . VAL A 1 385 ? -13.726 4.391 22.170 1.00 97.62 385 VAL A O 1
ATOM 3129 N N . LEU A 1 386 ? -14.749 2.476 22.704 1.00 97.19 386 LEU A N 1
ATOM 3130 C CA . LEU A 1 386 ? -15.808 2.684 21.717 1.00 97.19 386 LEU A CA 1
ATOM 3131 C C . LEU A 1 386 ? -16.891 3.614 22.253 1.00 97.19 386 LEU A C 1
ATOM 3133 O O . LEU A 1 386 ? -17.193 3.610 23.443 1.00 97.19 386 LEU A O 1
ATOM 3137 N N . GLU A 1 387 ? -17.507 4.381 21.362 1.00 95.19 387 GLU A N 1
ATOM 3138 C CA . GLU A 1 387 ? -18.761 5.062 21.665 1.00 95.19 387 GLU A CA 1
ATOM 3139 C C . GLU A 1 387 ? -19.856 4.027 21.953 1.00 95.19 387 GLU A C 1
ATOM 3141 O O . GLU A 1 387 ? -19.948 2.993 21.285 1.00 95.19 387 GLU A O 1
ATOM 3146 N N . SER A 1 388 ? -20.686 4.286 22.967 1.00 90.06 388 SER A N 1
ATOM 3147 C CA . SER A 1 388 ? -21.788 3.379 23.287 1.00 90.06 388 SER A CA 1
ATOM 3148 C C . SER A 1 388 ? -22.820 3.417 22.160 1.00 90.06 388 SER A C 1
ATOM 3150 O O . SER A 1 388 ? -23.449 4.447 21.907 1.00 90.06 388 SER A O 1
ATOM 3152 N N . ASN A 1 389 ? -23.048 2.279 21.506 1.00 66.56 389 ASN A N 1
ATOM 3153 C CA . ASN A 1 389 ? -24.189 2.113 20.613 1.00 66.56 389 ASN A CA 1
ATOM 3154 C C . ASN A 1 389 ? -25.435 1.986 21.485 1.00 66.56 389 ASN A C 1
ATOM 3156 O O . ASN A 1 389 ? -25.812 0.872 21.846 1.00 66.56 389 ASN A O 1
ATOM 3160 N N . GLY A 1 390 ? -26.020 3.124 21.870 1.00 46.28 390 GLY A N 1
ATOM 3161 C CA . GLY A 1 390 ? -27.116 3.212 22.828 1.00 46.28 390 GLY A CA 1
ATOM 3162 C C . GLY A 1 390 ? -28.162 2.114 22.641 1.00 46.28 390 GLY A C 1
ATOM 3163 O O . GLY A 1 390 ? -29.068 2.232 21.818 1.00 46.28 390 GLY A O 1
ATOM 3164 N N . ARG A 1 391 ? -28.072 1.056 23.449 1.00 37.47 391 ARG A N 1
ATOM 3165 C CA . ARG A 1 391 ? -29.221 0.209 23.748 1.00 37.47 391 ARG A CA 1
ATOM 3166 C C . ARG A 1 391 ? -30.008 0.951 24.817 1.00 37.47 391 ARG A C 1
ATOM 3168 O O . ARG A 1 391 ? -29.730 0.812 26.004 1.00 37.47 391 ARG A O 1
ATOM 3175 N N . LYS A 1 392 ? -30.913 1.817 24.360 1.00 29.88 392 LYS A N 1
ATOM 3176 C CA . LYS A 1 392 ? -32.071 2.200 25.169 1.00 29.88 392 LYS A CA 1
ATOM 3177 C C . LYS A 1 392 ? -32.981 1.000 25.369 1.00 29.88 392 LYS A C 1
ATOM 3179 O O . LYS A 1 392 ? -33.103 0.206 24.407 1.00 29.88 392 LYS A O 1
#

Secondary structure (DSSP, 8-state):
----------TT----SS-HHHHTTTS----EEEEEEETTEEEEEEPPEEEEEEEEEES-TTS--HHHHHHHHHHTT-BTT-------SPEEEEE-GGGSS--SS-EEEEEEEEPPGGGSSSPPPB-STTEEEEEE---EEEEEEEE--SS-HHHHHHHHHHHHHHHHHHTT----TT-EEEEE---TTS-GGG-EEEEEEEPPP---S-TT--SB---EEEEEE-SS-EEEEEPPEEEEEEEEEES-HHHHHHHHHHHHHHHHTT-BTT------BSPEEEEEESS--GGG-EEEEEEEEPPGGGSSSPPPBSSTTEEEEEEPPEEEEEEEE-S---HHHHHHHHHHHHHHHHHTT--B--SEEEEEE-S-TT--SS--EEEEEEBP----